Protein AF-0000000084943861 (afdb_homodimer)

Nearest PDB structures (foldseek):
  1i74-assembly1_B  TM=9.643E-01  e=2.692E-45  Streptococcus mutans
  2haw-assembly1_B  TM=9.454E-01  e=1.786E-45  Bacillus subtilis
  2iw4-assembly1_A  TM=9.557E-01  e=2.495E-44  Bacillus subtilis
  1wpp-assembly1_B  TM=9.721E-01  e=4.155E-43  Streptococcus gordonii str. Challis
  4rpa-assembly1_A  TM=9.006E-01  e=3.508E-40  Staphylococcus aureus

Secondary structure (DSSP, 8-state):
-PPEEEE--SS--HHHHHHHHHHHHHHHHTT--EEE-BSS---HHHHHHHHHTT-PPPPB-S-GGGT-SEEEEES---GGGS-TTGGGSEEEEEEESSPP-S---SS--EEEE-SSS-HHHHHHHHHHHHTPPPPHHHHHHHHHHHHHHHTTTTSTT--HHHHHHHHHHHHHHT--HHHHHHHHHHHTT--TTS-HHHHTTTTEEEEEETTEEEEEEEEEES-HHHHHTTHHHHHHHHHHHHHHHT-SEEEEEEEETTTTEEEEEEEETTHHHHHHHTT---BTTEEEEET---IIIIIHHHHHHHHH-/-PPEEEE--SS--HHHHHHHHHHHHHHHHTT--EEE-BSS---HHHHHHHHHTT-PPPPB-S-GGGT-SEEEEES---GGGS-TTGGGSEEEEEEESS---S---SS--EEEE-SSS-HHHHHHHHHHHHTPPPPHHHHHHHHHHHHHHHTTTTSTT--HHHHHHHHHHHHHHT--HHHHHHHHHHHTT--TTS-HHHHTTTTEEEEEETTEEEEEEEEEES-HHHHHTTHHHHHHHHHHHHHHHT-SEEEEEEEETTTTEEEEEEEETTHHHHHHHTT---BTTEEEEET---IIIIIHHHHHHHHH-

Radius of gyration: 26.7 Å; Cα contacts (8 Å, |Δi|>4): 1369; chains: 2; bounding box: 50×76×63 Å

Organism: NCBI:txid638301

pLDDT: mean 95.93, std 4.31, range [54.03, 98.94]

Structure (mmCIF, N/CA/C/O backbone):
data_AF-0000000084943861-model_v1
#
loop_
_entity.id
_entity.type
_entity.pdbx_description
1 polymer 'Probable manganese-dependent inorganic pyrophosphatase'
#
loop_
_atom_site.group_PDB
_atom_site.id
_atom_site.type_symbol
_atom_site.label_atom_id
_atom_site.label_alt_id
_atom_site.label_comp_id
_atom_site.label_asym_id
_atom_site.label_entity_id
_atom_site.label_seq_id
_atom_site.pdbx_PDB_ins_code
_atom_site.Cartn_x
_atom_site.Cartn_y
_atom_site.Cartn_z
_atom_site.occupancy
_atom_site.B_iso_or_equiv
_atom_site.auth_seq_id
_atom_site.auth_comp_id
_atom_site.auth_asym_id
_atom_site.auth_atom_id
_atom_site.pdbx_PDB_model_num
ATOM 1 N N . MET A 1 1 ? 26.812 0.903 -4.645 1 54.03 1 MET A N 1
ATOM 2 C CA . MET A 1 1 ? 25.344 0.918 -4.688 1 54.03 1 MET A CA 1
ATOM 3 C C . MET A 1 1 ? 24.812 2.289 -4.297 1 54.03 1 MET A C 1
ATOM 5 O O . MET A 1 1 ? 25.375 2.969 -3.445 1 54.03 1 MET A O 1
ATOM 9 N N . SER A 1 2 ? 23.859 2.881 -5.105 1 82.62 2 SER A N 1
ATOM 10 C CA . SER A 1 2 ? 23.422 4.254 -4.871 1 82.62 2 SER A CA 1
ATOM 11 C C . SER A 1 2 ? 22.672 4.375 -3.551 1 82.62 2 SER A C 1
ATOM 13 O O . SER A 1 2 ? 22.047 3.414 -3.092 1 82.62 2 SER A O 1
ATOM 15 N N . LYS A 1 3 ? 23 5.34 -2.789 1 95.38 3 LYS A N 1
ATOM 16 C CA . LYS A 1 3 ? 22.422 5.664 -1.491 1 95.38 3 LYS A CA 1
ATOM 17 C C . LYS A 1 3 ? 20.891 5.723 -1.572 1 95.38 3 LYS A C 1
ATOM 19 O O . LYS A 1 3 ? 20.344 6.266 -2.529 1 95.38 3 LYS A O 1
ATOM 24 N N . LEU A 1 4 ? 20.203 4.961 -0.643 1 98.69 4 LEU A N 1
ATOM 25 C CA . LEU A 1 4 ? 18.75 5.062 -0.517 1 98.69 4 LEU A CA 1
ATOM 26 C C . LEU A 1 4 ? 18.359 6.406 0.083 1 98.69 4 LEU A C 1
ATOM 28 O O . LEU A 1 4 ? 18.719 6.719 1.217 1 98.69 4 LEU A O 1
ATOM 32 N N . LEU A 1 5 ? 17.625 7.219 -0.653 1 98.94 5 LEU A N 1
ATOM 33 C CA . LEU A 1 5 ? 17.172 8.5 -0.116 1 98.94 5 LEU A CA 1
ATOM 34 C C . LEU A 1 5 ? 15.75 8.375 0.442 1 98.94 5 LEU A C 1
ATOM 36 O O . LEU A 1 5 ? 14.875 7.777 -0.192 1 98.94 5 LEU A O 1
ATOM 40 N N . VAL A 1 6 ? 15.562 8.859 1.63 1 98.94 6 VAL A N 1
ATOM 41 C CA . VAL A 1 6 ? 14.281 8.828 2.334 1 98.94 6 VAL A CA 1
ATOM 42 C C . VAL A 1 6 ? 13.711 10.242 2.434 1 98.94 6 VAL A C 1
ATOM 44 O O . VAL A 1 6 ? 14.375 11.148 2.934 1 98.94 6 VAL A O 1
ATOM 47 N N . PHE A 1 7 ? 12.445 10.461 1.901 1 98.94 7 PHE A N 1
ATOM 48 C CA . PHE A 1 7 ? 11.906 11.812 1.96 1 98.94 7 PHE A CA 1
ATOM 49 C C . PHE A 1 7 ? 10.383 11.781 2.023 1 98.94 7 PHE A C 1
ATOM 51 O O . PHE A 1 7 ? 9.758 10.789 1.638 1 98.94 7 PHE A O 1
ATOM 58 N N . GLY A 1 8 ? 9.781 12.844 2.59 1 98.62 8 GLY A N 1
ATOM 59 C CA . GLY A 1 8 ? 8.344 13.078 2.568 1 98.62 8 GLY A CA 1
ATOM 60 C C . GLY A 1 8 ? 7.895 13.914 1.386 1 98.62 8 GLY A C 1
ATOM 61 O O . GLY A 1 8 ? 8.625 14.062 0.406 1 98.62 8 GLY A O 1
ATOM 62 N N . HIS A 1 9 ? 6.672 14.414 1.48 1 96.56 9 HIS A N 1
ATOM 63 C CA . HIS A 1 9 ? 6.047 15.102 0.357 1 96.56 9 HIS A CA 1
ATOM 64 C C . HIS A 1 9 ? 6.633 16.5 0.172 1 96.56 9 HIS A C 1
ATOM 66 O O . HIS A 1 9 ? 7.391 16.984 1.02 1 96.56 9 HIS A O 1
ATOM 72 N N . GLN A 1 10 ? 6.184 17.047 -0.96 1 93.5 10 GLN A N 1
ATOM 73 C CA . GLN A 1 10 ? 6.512 18.438 -1.238 1 93.5 10 GLN A CA 1
ATOM 74 C C . GLN A 1 10 ? 5.875 19.375 -0.212 1 93.5 10 GLN A C 1
ATOM 76 O O . GLN A 1 10 ? 4.859 19.031 0.399 1 93.5 10 GLN A O 1
ATOM 81 N N . ASN A 1 11 ? 6.477 20.547 0.068 1 88.44 11 ASN A N 1
ATOM 82 C CA . ASN A 1 11 ? 6.039 21.453 1.131 1 88.44 11 ASN A CA 1
ATOM 83 C C . ASN A 1 11 ? 5.938 20.734 2.471 1 88.44 11 ASN A C 1
ATOM 85 O O . ASN A 1 11 ? 4.855 20.641 3.055 1 88.44 11 ASN A O 1
ATOM 89 N N . PRO A 1 12 ? 7.062 20.266 2.873 1 95.75 12 PRO A N 1
ATOM 90 C CA . PRO A 1 12 ? 7.098 19.312 3.982 1 95.75 12 PRO A CA 1
ATOM 91 C C . PRO A 1 12 ? 6.617 19.922 5.297 1 95.75 12 PRO A C 1
ATOM 93 O O . PRO A 1 12 ? 7.02 21.031 5.656 1 95.75 12 PRO A O 1
ATOM 96 N N . ASP A 1 13 ? 5.707 19.219 5.91 1 95 13 ASP A N 1
ATOM 97 C CA . ASP A 1 13 ? 5.324 19.547 7.277 1 95 13 ASP A CA 1
ATOM 98 C C . ASP A 1 13 ? 6.164 18.766 8.289 1 95 13 ASP A C 1
ATOM 100 O O . ASP A 1 13 ? 7.203 18.203 7.938 1 95 13 ASP A O 1
ATOM 104 N N . THR A 1 14 ? 5.816 18.812 9.539 1 98.25 14 THR A N 1
ATOM 105 C CA . THR A 1 14 ? 6.609 18.219 10.602 1 98.25 14 THR A CA 1
ATOM 106 C C . THR A 1 14 ? 6.695 16.703 10.414 1 98.25 14 THR A C 1
ATOM 108 O O . THR A 1 14 ? 7.762 16.109 10.578 1 98.25 14 THR A O 1
ATOM 111 N N . ASP A 1 15 ? 5.59 16.062 10.055 1 98.69 15 ASP A N 1
ATOM 112 C CA . ASP A 1 15 ? 5.59 14.609 9.859 1 98.69 15 ASP A CA 1
ATOM 113 C C . ASP A 1 15 ? 6.496 14.219 8.695 1 98.69 15 ASP A C 1
ATOM 115 O O . ASP A 1 15 ? 7.242 13.234 8.781 1 98.69 15 ASP A O 1
ATOM 119 N N . ALA A 1 16 ? 6.469 14.961 7.633 1 98.38 16 ALA A N 1
ATOM 120 C CA . ALA A 1 16 ? 7.277 14.656 6.453 1 98.38 16 ALA A CA 1
ATOM 121 C C . ALA A 1 16 ? 8.766 14.672 6.789 1 98.38 16 ALA A C 1
ATOM 123 O O . ALA A 1 16 ? 9.492 13.734 6.461 1 98.38 16 ALA A O 1
ATOM 124 N N . ILE A 1 17 ? 9.219 15.688 7.465 1 98.88 17 ILE A N 1
ATOM 125 C CA . ILE A 1 17 ? 10.633 15.852 7.781 1 98.88 17 ILE A CA 1
ATOM 126 C C . ILE A 1 17 ? 11.047 14.828 8.828 1 98.88 17 ILE A C 1
ATOM 128 O O . ILE A 1 17 ? 12.07 14.156 8.68 1 98.88 17 ILE A O 1
ATOM 132 N N . THR A 1 18 ? 10.289 14.695 9.844 1 98.88 18 THR A N 1
ATOM 133 C CA . THR A 1 18 ? 10.648 13.812 10.953 1 98.88 18 THR A CA 1
ATOM 134 C C . THR A 1 18 ? 10.586 12.352 10.523 1 98.88 18 THR A C 1
ATOM 136 O O . THR A 1 18 ? 11.398 11.539 10.969 1 98.88 18 THR A O 1
ATOM 139 N N . SER A 1 19 ? 9.609 12.016 9.727 1 98.94 19 SER A N 1
ATOM 140 C CA . SER A 1 19 ? 9.523 10.648 9.219 1 98.94 19 SER A CA 1
ATOM 141 C C . SER A 1 19 ? 10.75 10.289 8.383 1 98.94 19 SER A C 1
ATOM 143 O O . SER A 1 19 ? 11.234 9.156 8.438 1 98.94 19 SER A O 1
ATOM 145 N N . ALA A 1 20 ? 11.203 11.273 7.551 1 98.94 20 ALA A N 1
ATOM 146 C CA . ALA A 1 20 ? 12.406 11.031 6.77 1 98.94 20 ALA A CA 1
ATOM 147 C C . ALA A 1 20 ? 13.594 10.719 7.676 1 98.94 20 ALA A C 1
ATOM 149 O O . ALA A 1 20 ? 14.336 9.758 7.438 1 98.94 20 ALA A O 1
ATOM 150 N N . ILE A 1 21 ? 13.734 11.445 8.734 1 98.94 21 ILE A N 1
ATOM 151 C CA . ILE A 1 21 ? 14.852 11.297 9.664 1 98.94 21 ILE A CA 1
ATOM 152 C C . ILE A 1 21 ? 14.719 9.984 10.43 1 98.94 21 ILE A C 1
ATOM 154 O O . ILE A 1 21 ? 15.664 9.195 10.477 1 98.94 21 ILE A O 1
ATOM 158 N N . SER A 1 22 ? 13.555 9.742 10.984 1 98.94 22 SER A N 1
ATOM 159 C CA . SER A 1 22 ? 13.359 8.57 11.836 1 98.94 22 SER A CA 1
ATOM 160 C C . SER A 1 22 ? 13.438 7.277 11.031 1 98.94 22 SER A C 1
ATOM 162 O O . SER A 1 22 ? 14.023 6.293 11.484 1 98.94 22 SER A O 1
ATOM 164 N N . TYR A 1 23 ? 12.875 7.324 9.828 1 98.94 23 TYR A N 1
ATOM 165 C CA . TYR A 1 23 ? 12.906 6.102 9.031 1 98.94 23 TYR A CA 1
ATOM 166 C C . TYR A 1 23 ? 14.305 5.836 8.492 1 98.94 23 TYR A C 1
ATOM 168 O O . TYR A 1 23 ? 14.75 4.688 8.445 1 98.94 23 TYR A O 1
ATOM 176 N N . ALA A 1 24 ? 14.992 6.891 8.031 1 98.94 24 ALA A N 1
ATOM 177 C CA . ALA A 1 24 ? 16.375 6.703 7.582 1 98.94 24 ALA A CA 1
ATOM 178 C C . ALA A 1 24 ? 17.219 6.074 8.68 1 98.94 24 ALA A C 1
ATOM 180 O O . ALA A 1 24 ? 18.047 5.188 8.406 1 98.94 24 ALA A O 1
ATOM 181 N N . PHE A 1 25 ? 17.062 6.535 9.898 1 98.94 25 PHE A N 1
ATOM 182 C CA . PHE A 1 25 ? 17.797 5.949 11.008 1 98.94 25 PHE A CA 1
ATOM 183 C C . PHE A 1 25 ? 17.469 4.469 11.156 1 98.94 25 PHE A C 1
ATOM 185 O O . PHE A 1 25 ? 18.375 3.637 11.266 1 98.94 25 PHE A O 1
ATOM 192 N N . LEU A 1 26 ? 16.156 4.129 11.164 1 98.94 26 LEU A N 1
ATOM 193 C CA . LEU A 1 26 ? 15.742 2.734 11.297 1 98.94 26 LEU A CA 1
ATOM 194 C C . LEU A 1 26 ? 16.359 1.882 10.188 1 98.94 26 LEU A C 1
ATOM 196 O O . LEU A 1 26 ? 16.891 0.802 10.453 1 98.94 26 LEU A O 1
ATOM 200 N N . LEU A 1 27 ? 16.266 2.396 8.93 1 98.81 27 LEU A N 1
ATOM 201 C CA . LEU A 1 27 ? 16.781 1.665 7.781 1 98.81 27 LEU A CA 1
ATOM 202 C C . LEU A 1 27 ? 18.281 1.423 7.93 1 98.81 27 LEU A C 1
ATOM 204 O O . LEU A 1 27 ? 18.781 0.346 7.59 1 98.81 27 LEU A O 1
ATOM 208 N N . ARG A 1 28 ? 19.016 2.424 8.477 1 98.69 28 ARG A N 1
ATOM 209 C CA . ARG A 1 28 ? 20.453 2.242 8.711 1 98.69 28 ARG A CA 1
ATOM 210 C C . ARG A 1 28 ? 20.703 1.159 9.75 1 98.69 28 ARG A C 1
ATOM 212 O O . ARG A 1 28 ? 21.641 0.365 9.617 1 98.69 28 ARG A O 1
ATOM 219 N N . GLN A 1 29 ? 19.906 1.135 10.781 1 98.56 29 GLN A N 1
ATOM 220 C CA . GLN A 1 29 ? 20.047 0.103 11.805 1 98.56 29 GLN A CA 1
ATOM 221 C C . GLN A 1 29 ? 19.766 -1.283 11.227 1 98.56 29 GLN A C 1
ATOM 223 O O . GLN A 1 29 ? 20.281 -2.283 11.734 1 98.56 29 GLN A O 1
ATOM 228 N N . LEU A 1 30 ? 19.016 -1.343 10.164 1 97.69 30 LEU A N 1
ATOM 229 C CA . LEU A 1 30 ? 18.656 -2.613 9.547 1 97.69 30 LEU A CA 1
ATOM 230 C C . LEU A 1 30 ? 19.594 -2.953 8.398 1 97.69 30 LEU A C 1
ATOM 232 O O . LEU A 1 30 ? 19.344 -3.893 7.641 1 97.69 30 LEU A O 1
ATOM 236 N N . GLY A 1 31 ? 20.578 -2.127 8.125 1 97 31 GLY A N 1
ATOM 237 C CA . GLY A 1 31 ? 21.656 -2.488 7.211 1 97 31 GLY A CA 1
ATOM 238 C C . GLY A 1 31 ? 21.578 -1.745 5.891 1 97 31 GLY A C 1
ATOM 239 O O . GLY A 1 31 ? 22.422 -1.962 5.008 1 97 31 GLY A O 1
ATOM 240 N N . GLU A 1 32 ? 20.672 -0.828 5.73 1 97.5 32 GLU A N 1
ATOM 241 C CA . GLU A 1 32 ? 20.562 -0.042 4.504 1 97.5 32 GLU A CA 1
ATOM 242 C C . GLU A 1 32 ? 21.453 1.198 4.559 1 97.5 32 GLU A C 1
ATOM 244 O O . GLU A 1 32 ? 21.656 1.78 5.629 1 97.5 32 GLU A O 1
ATOM 249 N N . ASP A 1 33 ? 22 1.585 3.477 1 98.25 33 ASP A N 1
ATOM 250 C CA . ASP A 1 33 ? 22.656 2.887 3.344 1 98.25 33 ASP A CA 1
ATOM 251 C C . ASP A 1 33 ? 21.641 3.973 2.998 1 98.25 33 ASP A C 1
ATOM 253 O O . ASP A 1 33 ? 21.484 4.344 1.832 1 98.25 33 ASP A O 1
ATOM 257 N N . ALA A 1 34 ? 21.031 4.508 4.051 1 98.75 34 ALA A N 1
ATOM 258 C CA . ALA A 1 34 ? 19.906 5.41 3.865 1 98.75 34 ALA A CA 1
ATOM 259 C C . ALA A 1 34 ? 20.234 6.816 4.344 1 98.75 34 ALA A C 1
ATOM 261 O O . ALA A 1 34 ? 20.922 6.992 5.355 1 98.75 34 ALA A O 1
ATOM 262 N N . GLU A 1 35 ? 19.781 7.828 3.629 1 98.88 35 GLU A N 1
ATOM 263 C CA . GLU A 1 35 ? 19.938 9.242 3.971 1 98.88 35 GLU A CA 1
ATOM 264 C C . GLU A 1 35 ? 18.594 9.969 3.939 1 98.88 35 GLU A C 1
ATOM 266 O O . GLU A 1 35 ? 17.859 9.867 2.961 1 98.88 35 GLU A O 1
ATOM 271 N N . ALA A 1 36 ? 18.328 10.617 5.031 1 98.88 36 ALA A N 1
ATOM 272 C CA . ALA A 1 36 ? 17.172 11.5 5.035 1 98.88 36 ALA A CA 1
ATOM 273 C C . ALA A 1 36 ? 17.422 12.758 4.211 1 98.88 36 ALA A C 1
ATOM 275 O O . ALA A 1 36 ? 18.453 13.414 4.379 1 98.88 36 ALA A O 1
ATOM 276 N N . VAL A 1 37 ? 16.516 13.078 3.33 1 98.94 37 VAL A N 1
ATOM 277 C CA . VAL A 1 37 ? 16.562 14.336 2.584 1 98.94 37 VAL A CA 1
ATOM 278 C C . VAL A 1 37 ? 15.18 14.992 2.605 1 98.94 37 VAL A C 1
ATOM 280 O O . VAL A 1 37 ? 14.234 14.438 3.166 1 98.94 37 VAL A O 1
ATOM 283 N N . ALA A 1 38 ? 15.086 16.219 2.102 1 98.81 38 ALA A N 1
ATOM 284 C CA . ALA A 1 38 ? 13.82 16.953 2.082 1 98.81 38 ALA A CA 1
ATOM 285 C C . ALA A 1 38 ? 13.547 17.531 0.697 1 98.81 38 ALA A C 1
ATOM 287 O O . ALA A 1 38 ? 14.469 17.688 -0.109 1 98.81 38 ALA A O 1
ATOM 288 N N . LEU A 1 39 ? 12.312 17.75 0.44 1 98.19 39 LEU A N 1
ATOM 289 C CA . LEU A 1 39 ? 11.93 18.328 -0.846 1 98.19 39 LEU A CA 1
ATOM 290 C C . LEU A 1 39 ? 11.656 19.828 -0.714 1 98.19 39 LEU A C 1
ATOM 292 O O . LEU A 1 39 ? 11.289 20.484 -1.692 1 98.19 39 LEU A O 1
ATOM 296 N N . GLY A 1 40 ? 11.789 20.375 0.481 1 96.5 40 GLY A N 1
ATOM 297 C CA . GLY A 1 40 ? 11.672 21.781 0.835 1 96.5 40 GLY A CA 1
ATOM 298 C C . GLY A 1 40 ? 12.234 22.094 2.209 1 96.5 40 GLY A C 1
ATOM 299 O O . GLY A 1 40 ? 12.555 21.188 2.98 1 96.5 40 GLY A O 1
ATOM 300 N N . THR A 1 41 ? 12.352 23.359 2.451 1 95.44 41 THR A N 1
ATOM 301 C CA . THR A 1 41 ? 12.852 23.781 3.758 1 95.44 41 THR A CA 1
ATOM 302 C C . THR A 1 41 ? 11.781 23.609 4.828 1 95.44 41 THR A C 1
ATOM 304 O O . THR A 1 41 ? 10.586 23.734 4.547 1 95.44 41 THR A O 1
ATOM 307 N N . PRO A 1 42 ? 12.211 23.297 6.047 1 95.56 42 PRO A N 1
ATOM 308 C CA . PRO A 1 42 ? 11.242 23.141 7.133 1 95.56 42 PRO A CA 1
ATOM 309 C C . PRO A 1 42 ? 10.445 24.406 7.414 1 95.56 42 PRO A C 1
ATOM 311 O O . PRO A 1 42 ? 10.992 25.516 7.344 1 95.56 42 PRO A O 1
ATOM 314 N N . ASN A 1 43 ? 9.164 24.234 7.73 1 91.69 43 ASN A N 1
ATOM 315 C CA . ASN A 1 43 ? 8.367 25.359 8.219 1 91.69 43 ASN A CA 1
ATOM 316 C C . ASN A 1 43 ? 8.711 25.688 9.672 1 91.69 43 ASN A C 1
ATOM 318 O O . ASN A 1 43 ? 9.547 25.031 10.281 1 91.69 43 ASN A O 1
ATOM 322 N N . GLU A 1 44 ? 8.109 26.672 10.219 1 92.75 44 GLU A N 1
ATOM 323 C CA . GLU A 1 44 ? 8.469 27.188 11.531 1 92.75 44 GLU A CA 1
ATOM 324 C C . GLU A 1 44 ? 8.227 26.156 12.633 1 92.75 44 GLU A C 1
ATOM 326 O O . GLU A 1 44 ? 9.039 26.016 13.547 1 92.75 44 GLU A O 1
ATOM 331 N N . GLU A 1 45 ? 7.082 25.484 12.516 1 95.75 45 GLU A N 1
ATOM 332 C CA . GLU A 1 45 ? 6.77 24.438 13.484 1 95.75 45 GLU A CA 1
ATOM 333 C C . GLU A 1 45 ? 7.84 23.359 13.492 1 95.75 45 GLU A C 1
ATOM 335 O O . GLU A 1 45 ? 8.32 22.953 14.555 1 95.75 45 GLU A O 1
ATOM 340 N N . THR A 1 46 ? 8.195 22.938 12.336 1 98 46 THR A N 1
ATOM 341 C CA . THR A 1 46 ? 9.195 21.891 12.164 1 98 46 THR A CA 1
ATOM 342 C C . THR A 1 46 ? 10.562 22.375 12.656 1 98 46 THR A C 1
ATOM 344 O O . THR A 1 46 ? 11.289 21.625 13.32 1 98 46 THR A O 1
ATOM 347 N N . GLN A 1 47 ? 10.891 23.594 12.32 1 97.25 47 GLN A N 1
ATOM 348 C CA . GLN A 1 47 ? 12.164 24.141 12.742 1 97.25 47 GLN A CA 1
ATOM 349 C C . GLN A 1 47 ? 12.25 24.25 14.266 1 97.25 47 GLN A C 1
ATOM 351 O O . GLN A 1 47 ? 13.312 24.047 14.852 1 97.25 47 GLN A O 1
ATOM 356 N N . TYR A 1 48 ? 11.164 24.594 14.844 1 97.94 48 TYR A N 1
ATOM 357 C CA . TYR A 1 48 ? 11.117 24.625 16.297 1 97.94 48 TYR A CA 1
ATOM 358 C C . TYR A 1 48 ? 11.516 23.266 16.891 1 97.94 48 TYR A C 1
ATOM 360 O O . TYR A 1 48 ? 12.336 23.203 17.812 1 97.94 48 TYR A O 1
ATOM 368 N N . ALA A 1 49 ? 10.914 22.203 16.391 1 98.81 49 ALA A N 1
ATOM 369 C CA . ALA A 1 49 ? 11.211 20.844 16.859 1 98.81 49 ALA A CA 1
ATOM 370 C C . ALA A 1 49 ? 12.672 20.484 16.609 1 98.81 49 ALA A C 1
ATOM 372 O O . ALA A 1 49 ? 13.344 19.969 17.5 1 98.81 49 ALA A O 1
ATOM 373 N N . LEU A 1 50 ? 13.141 20.781 15.406 1 98.88 50 LEU A N 1
ATOM 374 C CA . LEU A 1 50 ? 14.531 20.5 15.07 1 98.88 50 LEU A CA 1
ATOM 375 C C . LEU A 1 50 ? 15.484 21.219 16.016 1 98.88 50 LEU A C 1
ATOM 377 O O . LEU A 1 50 ? 16.438 20.625 16.516 1 98.88 50 LEU A O 1
ATOM 381 N N . ASN A 1 51 ? 15.203 22.469 16.266 1 98.69 51 ASN A N 1
ATOM 382 C CA . ASN A 1 51 ? 16.031 23.25 17.172 1 98.69 51 ASN A CA 1
ATOM 383 C C . ASN A 1 51 ? 15.977 22.672 18.594 1 98.69 51 ASN A C 1
ATOM 385 O O . ASN A 1 51 ? 17.016 22.547 19.25 1 98.69 51 ASN A O 1
ATOM 389 N N . TYR A 1 52 ? 14.789 22.391 19.031 1 98.62 52 TYR A N 1
ATOM 390 C CA . TYR A 1 52 ? 14.609 21.922 20.391 1 98.62 52 TYR A CA 1
ATOM 391 C C . TYR A 1 52 ? 15.398 20.641 20.641 1 98.62 52 TYR A C 1
ATOM 393 O O . TYR A 1 52 ? 16 20.469 21.703 1 98.62 52 TYR A O 1
ATOM 401 N N . PHE A 1 53 ? 15.445 19.797 19.703 1 98.75 53 PHE A N 1
ATOM 402 C CA . PHE A 1 53 ? 16.078 18.5 19.891 1 98.75 53 PHE A CA 1
ATOM 403 C C . PHE A 1 53 ? 17.453 18.469 19.234 1 98.75 53 PHE A C 1
ATOM 405 O O . PHE A 1 53 ? 18.047 17.406 19.062 1 98.75 53 PHE A O 1
ATOM 412 N N . LYS A 1 54 ? 17.938 19.578 18.766 1 98.06 54 LYS A N 1
ATOM 413 C CA . LYS A 1 54 ? 19.297 19.797 18.281 1 98.06 54 LYS A CA 1
ATOM 414 C C . LYS A 1 54 ? 19.609 18.875 17.094 1 98.06 54 LYS A C 1
ATOM 416 O O . LYS A 1 54 ? 20.641 18.203 17.078 1 98.06 54 LYS A O 1
ATOM 421 N N . LYS A 1 55 ? 18.688 18.859 16.188 1 98.25 55 LYS A N 1
ATOM 422 C CA . LYS A 1 55 ? 18.859 18.125 14.945 1 98.25 55 LYS A CA 1
ATOM 423 C C . LYS A 1 55 ? 18.922 19.062 13.742 1 98.25 55 LYS A C 1
ATOM 425 O O . LYS A 1 55 ? 18.203 20.062 13.703 1 98.25 55 LYS A O 1
ATOM 430 N N . GLU A 1 56 ? 19.734 18.734 12.852 1 97.81 56 GLU A N 1
ATOM 431 C CA . GLU A 1 56 ? 19.812 19.516 11.617 1 97.81 56 GLU A CA 1
ATOM 432 C C . GLU A 1 56 ? 18.734 19.078 10.625 1 97.81 56 GLU A C 1
ATOM 434 O O . GLU A 1 56 ? 18.438 17.891 10.531 1 97.81 56 GLU A O 1
ATOM 439 N N . ALA A 1 57 ? 18.25 20.078 9.922 1 98.38 57 ALA A N 1
ATOM 440 C CA . ALA A 1 57 ? 17.328 19.75 8.836 1 98.38 57 ALA A CA 1
ATOM 441 C C . ALA A 1 57 ? 18.031 18.938 7.746 1 98.38 57 ALA A C 1
ATOM 443 O O . ALA A 1 57 ? 19.188 19.188 7.43 1 98.38 57 ALA A O 1
ATOM 444 N N . PRO A 1 58 ? 17.359 17.969 7.191 1 98.75 58 PRO A N 1
ATOM 445 C CA . PRO A 1 58 ? 17.953 17.297 6.031 1 98.75 58 PRO A CA 1
ATOM 446 C C . PRO A 1 58 ? 18.203 18.25 4.863 1 98.75 58 PRO A C 1
ATOM 448 O O . PRO A 1 58 ? 17.484 19.234 4.707 1 98.75 58 PRO A O 1
ATOM 451 N N . ARG A 1 59 ? 19.188 17.953 4.109 1 98.31 59 ARG A N 1
ATOM 452 C CA . ARG A 1 59 ? 19.406 18.781 2.922 1 98.31 59 ARG A CA 1
ATOM 453 C C . ARG A 1 59 ? 18.234 18.672 1.95 1 98.31 59 ARG A C 1
ATOM 455 O O . ARG A 1 59 ? 17.609 17.609 1.838 1 98.31 59 ARG A O 1
ATOM 462 N N . VAL A 1 60 ? 18.031 19.766 1.239 1 98.62 60 VAL A N 1
ATOM 463 C CA . VAL A 1 60 ? 16.969 19.812 0.248 1 98.62 60 VAL A CA 1
ATOM 464 C C . VAL A 1 60 ? 17.484 19.359 -1.106 1 98.62 60 VAL A C 1
ATOM 466 O O . VAL A 1 60 ? 18.578 19.766 -1.531 1 98.62 60 VAL A O 1
ATOM 469 N N . ILE A 1 61 ? 16.703 18.5 -1.763 1 98.25 61 ILE A N 1
ATOM 470 C CA . ILE A 1 61 ? 17.141 18.031 -3.074 1 98.25 61 ILE A CA 1
ATOM 471 C C . ILE A 1 61 ? 16.156 18.484 -4.141 1 98.25 61 ILE A C 1
ATOM 473 O O . ILE A 1 61 ? 15.016 18.859 -3.824 1 98.25 61 ILE A O 1
ATOM 477 N N . GLY A 1 62 ? 16.641 18.484 -5.355 1 95.69 62 GLY A N 1
ATOM 478 C CA . GLY A 1 62 ? 15.781 18.734 -6.5 1 95.69 62 GLY A CA 1
ATOM 479 C C . GLY A 1 62 ? 15.312 17.469 -7.195 1 95.69 62 GLY A C 1
ATOM 480 O O . GLY A 1 62 ? 14.625 16.641 -6.59 1 95.69 62 GLY A O 1
ATOM 481 N N . ASP A 1 63 ? 15.875 17.25 -8.383 1 97.69 63 ASP A N 1
ATOM 482 C CA . ASP A 1 63 ? 15.555 16.062 -9.156 1 97.69 63 ASP A CA 1
ATOM 483 C C . ASP A 1 63 ? 16.219 14.82 -8.547 1 97.69 63 ASP A C 1
ATOM 485 O O . ASP A 1 63 ? 17.438 14.672 -8.609 1 97.69 63 ASP A O 1
ATOM 489 N N . VAL A 1 64 ? 15.367 13.945 -8.062 1 98.31 64 VAL A N 1
ATOM 490 C CA . VAL A 1 64 ? 15.883 12.828 -7.281 1 98.31 64 VAL A CA 1
ATOM 491 C C . VAL A 1 64 ? 16.609 11.852 -8.203 1 98.31 64 VAL A C 1
ATOM 493 O O . VAL A 1 64 ? 17.531 11.148 -7.773 1 98.31 64 VAL A O 1
ATOM 496 N N . SER A 1 65 ? 16.25 11.82 -9.5 1 97.25 65 SER A N 1
ATOM 497 C CA . SER A 1 65 ? 16.859 10.891 -10.445 1 97.25 65 SER A CA 1
ATOM 498 C C . SER A 1 65 ? 18.328 11.242 -10.688 1 97.25 65 SER A C 1
ATOM 500 O O . SER A 1 65 ? 19.094 10.414 -11.188 1 97.25 65 SER A O 1
ATOM 502 N N . GLN A 1 66 ? 18.703 12.43 -10.312 1 97.38 66 GLN A N 1
ATOM 503 C CA . GLN A 1 66 ? 20.094 12.859 -10.438 1 97.38 66 GLN A CA 1
ATOM 504 C C . GLN A 1 66 ? 20.891 12.539 -9.172 1 97.38 66 GLN A C 1
ATOM 506 O O . GLN A 1 66 ? 22.109 12.703 -9.133 1 97.38 66 GLN A O 1
ATOM 511 N N . GLU A 1 67 ? 20.141 12.07 -8.148 1 96.94 67 GLU A N 1
ATOM 512 C CA . GLU A 1 67 ? 20.766 11.844 -6.848 1 96.94 67 GLU A CA 1
ATOM 513 C C . GLU A 1 67 ? 20.953 10.359 -6.574 1 96.94 67 GLU A C 1
ATOM 515 O O . GLU A 1 67 ? 21.906 9.961 -5.914 1 96.94 67 GLU A O 1
ATOM 520 N N . THR A 1 68 ? 20.047 9.57 -6.965 1 97.94 68 THR A N 1
ATOM 521 C CA . THR A 1 68 ? 20.016 8.156 -6.605 1 97.94 68 THR A CA 1
ATOM 522 C C . THR A 1 68 ? 19.156 7.363 -7.586 1 97.94 68 THR A C 1
ATOM 524 O O . THR A 1 68 ? 18.531 7.941 -8.477 1 97.94 68 THR A O 1
ATOM 527 N N . ASN A 1 69 ? 19.203 6.023 -7.48 1 97.5 69 ASN A N 1
ATOM 528 C CA . ASN A 1 69 ? 18.344 5.148 -8.266 1 97.5 69 ASN A CA 1
ATOM 529 C C . ASN A 1 69 ? 17.266 4.492 -7.395 1 97.5 69 ASN A C 1
ATOM 531 O O . ASN A 1 69 ? 16.422 3.754 -7.898 1 97.5 69 ASN A O 1
ATOM 535 N N . SER A 1 70 ? 17.281 4.777 -6.078 1 97.81 70 SER A N 1
ATOM 536 C CA . SER A 1 70 ? 16.359 4.113 -5.172 1 97.81 70 SER A CA 1
ATOM 537 C C . SER A 1 70 ? 15.922 5.039 -4.043 1 97.81 70 SER A C 1
ATOM 539 O O . SER A 1 70 ? 16.734 5.785 -3.5 1 97.81 70 SER A O 1
ATOM 541 N N . VAL A 1 71 ? 14.57 4.941 -3.697 1 98.81 71 VAL A N 1
ATOM 542 C CA . VAL A 1 71 ? 14.078 5.883 -2.701 1 98.81 71 VAL A CA 1
ATOM 543 C C . VAL A 1 71 ? 13.117 5.168 -1.748 1 98.81 71 VAL A C 1
ATOM 545 O O . VAL A 1 71 ? 12.641 4.07 -2.045 1 98.81 71 VAL A O 1
ATOM 548 N N . ALA A 1 72 ? 12.953 5.742 -0.599 1 98.94 72 ALA A N 1
ATOM 549 C CA . ALA A 1 72 ? 11.891 5.449 0.36 1 98.94 72 ALA A CA 1
ATOM 550 C C . ALA A 1 72 ? 10.984 6.66 0.564 1 98.94 72 ALA A C 1
ATOM 552 O O . ALA A 1 72 ? 11.469 7.77 0.818 1 98.94 72 ALA A O 1
ATOM 553 N N . LEU A 1 73 ? 9.695 6.438 0.411 1 98.94 73 LEU A N 1
ATOM 554 C CA . LEU A 1 73 ? 8.727 7.512 0.602 1 98.94 73 LEU A CA 1
ATOM 555 C C . LEU A 1 73 ? 8.078 7.418 1.979 1 98.94 73 LEU A C 1
ATOM 557 O O . LEU A 1 73 ? 7.668 6.336 2.406 1 98.94 73 LEU A O 1
ATOM 561 N N . VAL A 1 74 ? 7.965 8.547 2.609 1 98.94 74 VAL A N 1
ATOM 562 C CA . VAL A 1 74 ? 7.262 8.602 3.887 1 98.94 74 VAL A CA 1
ATOM 563 C C . VAL A 1 74 ? 6.207 9.711 3.85 1 98.94 74 VAL A C 1
ATOM 565 O O . VAL A 1 74 ? 6.387 10.727 3.174 1 98.94 74 VAL A O 1
ATOM 568 N N . ASP A 1 75 ? 5.098 9.477 4.48 1 98.5 75 ASP A N 1
ATOM 569 C CA . ASP A 1 75 ? 4.039 10.461 4.691 1 98.5 75 ASP A CA 1
ATOM 570 C C . ASP A 1 75 ? 3.418 10.891 3.367 1 98.5 75 ASP A C 1
ATOM 572 O O . ASP A 1 75 ? 2.92 12.016 3.244 1 98.5 75 ASP A O 1
ATOM 576 N N . HIS A 1 76 ? 3.623 10.086 2.348 1 97.75 76 HIS A N 1
ATOM 577 C CA . HIS A 1 76 ? 2.957 10.328 1.072 1 97.75 76 HIS A CA 1
ATOM 578 C C . HIS A 1 76 ? 3.176 9.164 0.111 1 97.75 76 HIS A C 1
ATOM 580 O O . HIS A 1 76 ? 4.043 8.312 0.342 1 97.75 76 HIS A O 1
ATOM 586 N N . ASN A 1 77 ? 2.344 9.07 -0.927 1 97.94 77 ASN A N 1
ATOM 587 C CA . ASN A 1 77 ? 2.545 8.086 -1.987 1 97.94 77 ASN A CA 1
ATOM 588 C C . ASN A 1 77 ? 2.236 8.672 -3.361 1 97.94 77 ASN A C 1
ATOM 590 O O . ASN A 1 77 ? 2.758 8.203 -4.375 1 97.94 77 ASN A O 1
ATOM 594 N N . GLU A 1 78 ? 1.438 9.727 -3.404 1 94.88 78 GLU A N 1
ATOM 595 C CA . GLU A 1 78 ? 0.98 10.289 -4.672 1 94.88 78 GLU A CA 1
ATOM 596 C C . GLU A 1 78 ? 2.127 10.953 -5.426 1 94.88 78 GLU A C 1
ATOM 598 O O . GLU A 1 78 ? 2.84 11.789 -4.871 1 94.88 78 GLU A O 1
ATOM 603 N N . VAL A 1 79 ? 2.205 10.656 -6.695 1 95.5 79 VAL A N 1
ATOM 604 C CA . VAL A 1 79 ? 3.348 11.086 -7.492 1 95.5 79 VAL A CA 1
ATOM 605 C C . VAL A 1 79 ? 3.391 12.609 -7.559 1 95.5 79 VAL A C 1
ATOM 607 O O . VAL A 1 79 ? 4.469 13.211 -7.52 1 95.5 79 VAL A O 1
ATOM 610 N N . GLN A 1 80 ? 2.238 13.266 -7.574 1 89.81 80 GLN A N 1
ATOM 611 C CA . GLN A 1 80 ? 2.193 14.711 -7.762 1 89.81 80 GLN A CA 1
ATOM 612 C C . GLN A 1 80 ? 2.672 15.445 -6.508 1 89.81 80 GLN A C 1
ATOM 614 O O . GLN A 1 80 ? 2.959 16.641 -6.551 1 89.81 80 GLN A O 1
ATOM 619 N N . GLN A 1 81 ? 2.793 14.758 -5.398 1 91.94 81 GLN A N 1
ATOM 620 C CA . GLN A 1 81 ? 3.275 15.344 -4.152 1 91.94 81 GLN A CA 1
ATOM 621 C C . GLN A 1 81 ? 4.719 14.938 -3.875 1 91.94 81 GLN A C 1
ATOM 623 O O . GLN A 1 81 ? 5.324 15.391 -2.9 1 91.94 81 GLN A O 1
ATOM 628 N N . SER A 1 82 ? 5.242 14.094 -4.773 1 97.44 82 SER A N 1
ATOM 629 C CA . SER A 1 82 ? 6.551 13.508 -4.531 1 97.44 82 SER A CA 1
ATOM 630 C C . SER A 1 82 ? 7.656 14.297 -5.219 1 97.44 82 SER A C 1
ATOM 632 O O . SER A 1 82 ? 7.418 15.406 -5.707 1 97.44 82 SER A O 1
ATOM 634 N N . ALA A 1 83 ? 8.906 13.812 -5.141 1 98.06 83 ALA A N 1
ATOM 635 C CA . ALA A 1 83 ? 10.07 14.461 -5.734 1 98.06 83 ALA A CA 1
ATOM 636 C C . ALA A 1 83 ? 9.969 14.477 -7.258 1 98.06 83 ALA A C 1
ATOM 638 O O . ALA A 1 83 ? 9.484 13.516 -7.863 1 98.06 83 ALA A O 1
ATOM 639 N N . THR A 1 84 ? 10.477 15.609 -7.812 1 97 84 THR A N 1
ATOM 640 C CA . THR A 1 84 ? 10.703 15.602 -9.258 1 97 84 THR A CA 1
ATOM 641 C C . THR A 1 84 ? 11.562 14.406 -9.664 1 97 84 THR A C 1
ATOM 643 O O . THR A 1 84 ? 12.586 14.133 -9.039 1 97 84 THR A O 1
ATOM 646 N N . GLY A 1 85 ? 11.133 13.625 -10.609 1 97.62 85 GLY A N 1
ATOM 647 C CA . GLY A 1 85 ? 11.93 12.516 -11.117 1 97.62 85 GLY A CA 1
ATOM 648 C C . GLY A 1 85 ? 11.672 11.211 -10.383 1 97.62 85 GLY A C 1
ATOM 649 O O . GLY A 1 85 ? 12.312 10.203 -10.656 1 97.62 85 GLY A O 1
ATOM 650 N N . VAL A 1 86 ? 10.703 11.219 -9.484 1 98.19 86 VAL A N 1
ATOM 651 C CA . VAL A 1 86 ? 10.461 10.031 -8.664 1 98.19 86 VAL A CA 1
ATOM 652 C C . VAL A 1 86 ? 10.039 8.875 -9.562 1 98.19 86 VAL A C 1
ATOM 654 O O . VAL A 1 86 ? 10.312 7.711 -9.25 1 98.19 86 VAL A O 1
ATOM 657 N N . GLU A 1 87 ? 9.438 9.141 -10.75 1 95.56 87 GLU A N 1
ATOM 658 C CA . GLU A 1 87 ? 8.977 8.109 -11.68 1 95.56 87 GLU A CA 1
ATOM 659 C C . GLU A 1 87 ? 10.148 7.422 -12.367 1 95.56 87 GLU A C 1
ATOM 661 O O . GLU A 1 87 ? 9.984 6.375 -12.992 1 95.56 87 GLU A O 1
ATOM 666 N N . LYS A 1 88 ? 11.352 7.988 -12.258 1 95.5 88 LYS A N 1
ATOM 667 C CA . LYS A 1 88 ? 12.531 7.484 -12.953 1 95.5 88 LYS A CA 1
ATOM 668 C C . LYS A 1 88 ? 13.398 6.641 -12.023 1 95.5 88 LYS A C 1
ATOM 670 O O . LYS A 1 88 ? 14.43 6.105 -12.438 1 95.5 88 LYS A O 1
ATOM 675 N N . VAL A 1 89 ? 13 6.586 -10.766 1 97.5 89 VAL A N 1
ATOM 676 C CA . VAL A 1 89 ? 13.797 5.832 -9.805 1 97.5 89 VAL A CA 1
ATOM 677 C C . VAL A 1 89 ? 12.945 4.715 -9.195 1 97.5 89 VAL A C 1
ATOM 679 O O . VAL A 1 89 ? 11.727 4.699 -9.352 1 97.5 89 VAL A O 1
ATOM 682 N N . GLU A 1 90 ? 13.562 3.77 -8.492 1 96.88 90 GLU A N 1
ATOM 683 C CA . GLU A 1 90 ? 12.883 2.654 -7.848 1 96.88 90 GLU A CA 1
ATOM 684 C C . GLU A 1 90 ? 12.383 3.043 -6.461 1 96.88 90 GLU A C 1
ATOM 686 O O . GLU A 1 90 ? 13.164 3.473 -5.609 1 96.88 90 GLU A O 1
ATOM 691 N N . VAL A 1 91 ? 11.086 2.963 -6.273 1 98.5 91 VAL A N 1
ATOM 692 C CA . VAL A 1 91 ? 10.539 3.115 -4.93 1 98.5 91 VAL A CA 1
ATOM 693 C C . VAL A 1 91 ? 10.586 1.776 -4.195 1 98.5 91 VAL A C 1
ATOM 695 O O . VAL A 1 91 ? 9.812 0.866 -4.5 1 98.5 91 VAL A O 1
ATOM 698 N N . GLU A 1 92 ? 11.406 1.709 -3.207 1 98.25 92 GLU A N 1
ATOM 699 C CA . GLU A 1 92 ? 11.625 0.445 -2.512 1 98.25 92 GLU A CA 1
ATOM 700 C C . GLU A 1 92 ? 10.766 0.344 -1.259 1 98.25 92 GLU A C 1
ATOM 702 O O . GLU A 1 92 ? 10.367 -0.752 -0.86 1 98.25 92 GLU A O 1
ATOM 707 N N . PHE A 1 93 ? 10.547 1.48 -0.632 1 98.75 93 PHE A N 1
ATOM 708 C CA . PHE A 1 93 ? 9.828 1.517 0.635 1 98.75 93 PHE A CA 1
ATOM 709 C C . PHE A 1 93 ? 8.82 2.66 0.653 1 98.75 93 PHE A C 1
ATOM 711 O O . PHE A 1 93 ? 9.102 3.75 0.15 1 98.75 93 PHE A O 1
ATOM 718 N N . VAL A 1 94 ? 7.656 2.398 1.217 1 98.94 94 VAL A N 1
ATOM 719 C CA . VAL A 1 94 ? 6.688 3.449 1.508 1 98.94 94 VAL A CA 1
ATOM 720 C C . VAL A 1 94 ? 6.098 3.236 2.9 1 98.94 94 VAL A C 1
ATOM 722 O O . VAL A 1 94 ? 5.688 2.125 3.244 1 98.94 94 VAL A O 1
ATOM 725 N N . VAL A 1 95 ? 6.168 4.215 3.738 1 98.94 95 VAL A N 1
ATOM 726 C CA . VAL A 1 95 ? 5.43 4.25 4.996 1 98.94 95 VAL A CA 1
ATOM 727 C C . VAL A 1 95 ? 4.512 5.469 5.02 1 98.94 95 VAL A C 1
ATOM 729 O O . VAL A 1 95 ? 4.98 6.609 4.922 1 98.94 95 VAL A O 1
ATOM 732 N N . ASP A 1 96 ? 3.252 5.254 5.078 1 98.75 96 ASP A N 1
ATOM 733 C CA . ASP A 1 96 ? 2.289 6.336 4.891 1 98.75 96 ASP A CA 1
ATOM 734 C C . ASP A 1 96 ? 1.007 6.074 5.676 1 98.75 96 ASP A C 1
ATOM 736 O O . ASP A 1 96 ? 0.701 4.926 6.012 1 98.75 96 ASP A O 1
ATOM 740 N N . HIS A 1 97 ? 0.325 7.145 6.027 1 98.56 97 HIS A N 1
ATOM 741 C CA . HIS A 1 97 ? -0.929 7.02 6.762 1 98.56 97 HIS A CA 1
ATOM 742 C C . HIS A 1 97 ? -2.09 7.621 5.977 1 98.56 97 HIS A C 1
ATOM 744 O O . HIS A 1 97 ? -3.182 7.809 6.516 1 98.56 97 HIS A O 1
ATOM 750 N N . HIS A 1 98 ? -1.882 7.891 4.68 1 95.06 98 HIS A N 1
ATOM 751 C CA . HIS A 1 98 ? -2.885 8.492 3.805 1 95.06 98 HIS A CA 1
ATOM 752 C C . HIS A 1 98 ? -3.547 7.438 2.924 1 95.06 98 HIS A C 1
ATOM 754 O O . HIS A 1 98 ? -3.182 6.258 2.977 1 95.06 98 HIS A O 1
ATOM 760 N N . ARG A 1 99 ? -4.562 7.852 2.178 1 94.31 99 ARG A N 1
ATOM 761 C CA . ARG A 1 99 ? -5.113 7.016 1.117 1 94.31 99 ARG A CA 1
ATOM 762 C C . ARG A 1 99 ? -4.07 6.734 0.041 1 94.31 99 ARG A C 1
ATOM 764 O O . ARG A 1 99 ? -3.012 7.367 0.016 1 94.31 99 ARG A O 1
ATOM 771 N N . ILE A 1 100 ? -4.301 5.742 -0.779 1 97 100 ILE A N 1
ATOM 772 C CA . ILE A 1 100 ? -3.443 5.457 -1.926 1 97 100 ILE A CA 1
ATOM 773 C C . ILE A 1 100 ? -4.109 5.957 -3.205 1 97 100 ILE A C 1
ATOM 775 O O . ILE A 1 100 ? -5.277 5.652 -3.463 1 97 100 ILE A O 1
ATOM 779 N N . ALA A 1 101 ? -3.439 6.801 -3.871 1 92.81 101 ALA A N 1
ATOM 780 C CA . ALA A 1 101 ? -3.934 7.336 -5.137 1 92.81 101 ALA A CA 1
ATOM 781 C C . ALA A 1 101 ? -2.779 7.734 -6.055 1 92.81 101 ALA A C 1
ATOM 783 O O . ALA A 1 101 ? -1.735 8.188 -5.582 1 92.81 101 ALA A O 1
ATOM 784 N N . ASN A 1 102 ? -2.963 7.504 -7.395 1 92.75 102 ASN A N 1
ATOM 785 C CA . ASN A 1 102 ? -1.979 7.906 -8.398 1 92.75 102 ASN A CA 1
ATOM 786 C C . ASN A 1 102 ? -0.587 7.383 -8.055 1 92.75 102 ASN A C 1
ATOM 788 O O . ASN A 1 102 ? 0.382 8.141 -8.047 1 92.75 102 ASN A O 1
ATOM 792 N N . PHE A 1 103 ? -0.524 6.195 -7.641 1 96.44 103 PHE A N 1
ATOM 793 C CA . PHE A 1 103 ? 0.709 5.527 -7.242 1 96.44 103 PHE A CA 1
ATOM 794 C C . PHE A 1 103 ? 0.849 4.188 -7.949 1 96.44 103 PHE A C 1
ATOM 796 O O . PHE A 1 103 ? -0.091 3.389 -7.973 1 96.44 103 PHE A O 1
ATOM 803 N N . GLN A 1 104 ? 1.989 3.953 -8.555 1 95.31 104 GLN A N 1
ATOM 804 C CA . GLN A 1 104 ? 2.277 2.672 -9.188 1 95.31 104 GLN A CA 1
ATOM 805 C C . GLN A 1 104 ? 3.773 2.371 -9.164 1 95.31 104 GLN A C 1
ATOM 807 O O . GLN A 1 104 ? 4.598 3.287 -9.188 1 95.31 104 GLN A O 1
ATOM 812 N N . THR A 1 105 ? 4.129 1.17 -9.078 1 94.44 105 THR A N 1
ATOM 813 C CA . THR A 1 105 ? 5.516 0.726 -9.125 1 94.44 105 THR A CA 1
ATOM 814 C C . THR A 1 105 ? 5.707 -0.333 -10.203 1 94.44 105 THR A C 1
ATOM 816 O O . THR A 1 105 ? 4.758 -1.021 -10.586 1 94.44 105 THR A O 1
ATOM 819 N N . ALA A 1 106 ? 6.934 -0.445 -10.711 1 87.5 106 ALA A N 1
ATOM 820 C CA . ALA A 1 106 ? 7.266 -1.48 -11.68 1 87.5 106 ALA A CA 1
ATOM 821 C C . ALA A 1 106 ? 7.496 -2.824 -11 1 87.5 106 ALA A C 1
ATOM 823 O O . ALA A 1 106 ? 7.172 -3.877 -11.555 1 87.5 106 ALA A O 1
ATOM 824 N N . ASN A 1 107 ? 8.031 -2.785 -9.766 1 92.25 107 ASN A N 1
ATOM 825 C CA . ASN A 1 107 ? 8.391 -3.979 -9.008 1 92.25 107 ASN A CA 1
ATOM 826 C C . ASN A 1 107 ? 7.676 -4.027 -7.66 1 92.25 107 ASN A C 1
ATOM 828 O O . ASN A 1 107 ? 7.184 -3.006 -7.176 1 92.25 107 ASN A O 1
ATOM 832 N N . PRO A 1 108 ? 7.629 -5.289 -7.086 1 96.12 108 PRO A N 1
ATOM 833 C CA . PRO A 1 108 ? 7.148 -5.359 -5.703 1 96.12 108 PRO A CA 1
ATOM 834 C C . PRO A 1 108 ? 7.957 -4.477 -4.754 1 96.12 108 PRO A C 1
ATOM 836 O O . PRO A 1 108 ? 9.141 -4.227 -4.992 1 96.12 108 PRO A O 1
ATOM 839 N N . LEU A 1 109 ? 7.309 -3.973 -3.732 1 98.06 109 LEU A N 1
ATOM 840 C CA . LEU A 1 109 ? 7.934 -3.057 -2.785 1 98.06 109 LEU A CA 1
ATOM 841 C C . LEU A 1 109 ? 7.508 -3.375 -1.356 1 98.06 109 LEU A C 1
ATOM 843 O O . LEU A 1 109 ? 6.656 -4.238 -1.136 1 98.06 109 LEU A O 1
ATOM 847 N N . PHE A 1 110 ? 8.219 -2.732 -0.384 1 98.69 110 PHE A N 1
ATOM 848 C CA . PHE A 1 110 ? 7.762 -2.688 0.999 1 98.69 110 PHE A CA 1
ATOM 849 C C . PHE A 1 110 ? 6.785 -1.536 1.206 1 98.69 110 PHE A C 1
ATOM 851 O O . PHE A 1 110 ? 7.117 -0.378 0.944 1 98.69 110 PHE A O 1
ATOM 858 N N . TYR A 1 111 ? 5.574 -1.806 1.576 1 98.88 111 TYR A N 1
ATOM 859 C CA . TYR A 1 111 ? 4.574 -0.778 1.834 1 98.88 111 TYR A CA 1
ATOM 860 C C . TYR A 1 111 ? 3.881 -1.017 3.17 1 98.88 111 TYR A C 1
ATOM 862 O O . TYR A 1 111 ? 3.35 -2.102 3.416 1 98.88 111 TYR A O 1
ATOM 870 N N . ARG A 1 112 ? 3.951 -0.021 4.066 1 98.75 112 ARG A N 1
ATOM 871 C CA . ARG A 1 112 ? 3.242 -0.041 5.344 1 98.75 112 ARG A CA 1
ATOM 872 C C . ARG A 1 112 ? 2.334 1.176 5.484 1 98.75 112 ARG A C 1
ATOM 874 O O . ARG A 1 112 ? 2.811 2.311 5.543 1 98.75 112 ARG A O 1
ATOM 881 N N . ALA A 1 113 ? 1.042 0.927 5.445 1 98.75 113 ALA A N 1
ATOM 882 C CA . ALA A 1 113 ? 0.079 1.996 5.695 1 98.75 113 ALA A CA 1
ATOM 883 C C . ALA A 1 113 ? -0.917 1.596 6.781 1 98.75 113 ALA A C 1
ATOM 885 O O . ALA A 1 113 ? -1.341 0.439 6.844 1 98.75 113 ALA A O 1
ATOM 886 N N . GLU A 1 114 ? -1.238 2.445 7.59 1 98.62 114 GLU A N 1
ATOM 887 C CA . GLU A 1 114 ? -2.268 2.301 8.617 1 98.62 114 GLU A CA 1
ATOM 888 C C . GLU A 1 114 ? -3.086 3.582 8.758 1 98.62 114 GLU A C 1
ATOM 890 O O . GLU A 1 114 ? -2.555 4.684 8.617 1 98.62 114 GLU A O 1
ATOM 895 N N . PRO A 1 115 ? -4.359 3.41 8.992 1 97.94 115 PRO A N 1
ATOM 896 C CA . PRO A 1 115 ? -5.211 4.586 9.18 1 97.94 115 PRO A CA 1
ATOM 897 C C . PRO A 1 115 ? -5.07 5.199 10.578 1 97.94 115 PRO A C 1
ATOM 899 O O . PRO A 1 115 ? -6.039 5.238 11.336 1 97.94 115 PRO A O 1
ATOM 902 N N . VAL A 1 116 ? -3.891 5.695 10.812 1 98.62 116 VAL A N 1
ATOM 903 C CA . VAL A 1 116 ? -3.586 6.371 12.07 1 98.62 116 VAL A CA 1
ATOM 904 C C . VAL A 1 116 ? -3.322 7.852 11.812 1 98.62 116 VAL A C 1
ATOM 906 O O . VAL A 1 116 ? -3.354 8.305 10.664 1 98.62 116 VAL A O 1
ATOM 909 N N . GLY A 1 117 ? -3.121 8.531 12.828 1 98.31 117 GLY A N 1
ATOM 910 C CA . GLY A 1 117 ? -3.041 9.984 12.719 1 98.31 117 GLY A CA 1
ATOM 911 C C . GLY A 1 117 ? -1.725 10.461 12.133 1 98.31 117 GLY A C 1
ATOM 912 O O . GLY A 1 117 ? -1.65 11.562 11.586 1 98.31 117 GLY A O 1
ATOM 913 N N . CYS A 1 118 ? -0.763 9.625 12.242 1 98.75 118 CYS A N 1
ATOM 914 C CA . CYS A 1 118 ? 0.563 10.109 11.875 1 98.75 118 CYS A CA 1
ATOM 915 C C . CYS A 1 118 ? 1.445 8.977 11.375 1 98.75 118 CYS A C 1
ATOM 917 O O . CYS A 1 118 ? 1.353 7.848 11.867 1 98.75 118 CYS A O 1
ATOM 919 N N . THR A 1 119 ? 2.303 9.242 10.406 1 98.94 119 THR A N 1
ATOM 920 C CA . THR A 1 119 ? 3.254 8.266 9.891 1 98.94 119 THR A CA 1
ATOM 921 C C . THR A 1 119 ? 4.215 7.812 10.984 1 98.94 119 THR A C 1
ATOM 923 O O . THR A 1 119 ? 4.613 6.645 11.023 1 98.94 119 THR A O 1
ATOM 926 N N . ASN A 1 120 ? 4.578 8.719 11.875 1 98.94 120 ASN A N 1
ATOM 927 C CA . ASN A 1 120 ? 5.535 8.367 12.922 1 98.94 120 ASN A CA 1
ATOM 928 C C . ASN A 1 120 ? 4.922 7.406 13.938 1 98.94 120 ASN A C 1
ATOM 930 O O . ASN A 1 120 ? 5.648 6.738 14.68 1 98.94 120 ASN A O 1
ATOM 934 N N . THR A 1 121 ? 3.582 7.355 14.039 1 98.94 121 THR A N 1
ATOM 935 C CA . THR A 1 121 ? 2.955 6.289 14.805 1 98.94 121 THR A CA 1
ATOM 936 C C . THR A 1 121 ? 3.301 4.922 14.211 1 98.94 121 THR A C 1
ATOM 938 O O . THR A 1 121 ? 3.658 3.998 14.945 1 98.94 121 THR A O 1
ATOM 941 N N . ILE A 1 122 ? 3.268 4.785 12.93 1 98.94 122 ILE A N 1
ATOM 942 C CA . ILE A 1 122 ? 3.586 3.553 12.219 1 98.94 122 ILE A CA 1
ATOM 943 C C . ILE A 1 122 ? 5.074 3.236 12.375 1 98.94 122 ILE A C 1
ATOM 945 O O . ILE A 1 122 ? 5.445 2.098 12.664 1 98.94 122 ILE A O 1
ATOM 949 N N . LEU A 1 123 ? 5.91 4.289 12.195 1 98.94 123 LEU A N 1
ATOM 950 C CA . LEU A 1 123 ? 7.352 4.09 12.297 1 98.94 123 LEU A CA 1
ATOM 951 C C . LEU A 1 123 ? 7.734 3.613 13.695 1 98.94 123 LEU A C 1
ATOM 953 O O . LEU A 1 123 ? 8.609 2.754 13.844 1 98.94 123 LEU A O 1
ATOM 957 N N . TYR A 1 124 ? 7.082 4.168 14.688 1 98.94 124 TYR A N 1
ATOM 958 C CA . TYR A 1 124 ? 7.383 3.715 16.047 1 98.94 124 TYR A CA 1
ATOM 959 C C . TYR A 1 124 ? 7.043 2.24 16.219 1 98.94 124 TYR A C 1
ATOM 961 O O . TYR A 1 124 ? 7.801 1.488 16.828 1 98.94 124 TYR A O 1
ATOM 969 N N . LYS A 1 125 ? 5.891 1.836 15.711 1 98.56 125 LYS A N 1
ATOM 970 C CA . LYS A 1 125 ? 5.539 0.42 15.734 1 98.56 125 LYS A CA 1
ATOM 971 C C . LYS A 1 125 ? 6.609 -0.423 15.047 1 98.56 125 LYS A C 1
ATOM 973 O O . LYS A 1 125 ? 6.957 -1.505 15.523 1 98.56 125 LYS A O 1
ATOM 978 N N . MET A 1 126 ? 7.145 0.043 13.961 1 98.69 126 MET A N 1
ATOM 979 C CA . MET A 1 126 ? 8.172 -0.681 13.219 1 98.69 126 MET A CA 1
ATOM 980 C C . MET A 1 126 ? 9.453 -0.792 14.047 1 98.69 126 MET A C 1
ATOM 982 O O . MET A 1 126 ? 10.102 -1.839 14.055 1 98.69 126 MET A O 1
ATOM 986 N N . TYR A 1 127 ? 9.828 0.338 14.75 1 98.81 127 TYR A N 1
ATOM 987 C CA . TYR A 1 127 ? 10.977 0.264 15.656 1 98.81 127 TYR A CA 1
ATOM 988 C C . TYR A 1 127 ? 10.805 -0.871 16.656 1 98.81 127 TYR A C 1
ATOM 990 O O . TYR A 1 127 ? 11.734 -1.65 16.891 1 98.81 127 TYR A O 1
ATOM 998 N N . LYS A 1 128 ? 9.641 -0.954 17.219 1 98.06 128 LYS A N 1
ATOM 999 C CA . LYS A 1 128 ? 9.359 -1.99 18.203 1 98.06 128 LYS A CA 1
ATOM 1000 C C . LYS A 1 128 ? 9.414 -3.379 17.578 1 98.06 128 LYS A C 1
ATOM 1002 O O . LYS A 1 128 ? 9.984 -4.305 18.156 1 98.06 128 LYS A O 1
ATOM 1007 N N . GLU A 1 129 ? 8.859 -3.539 16.453 1 96.62 129 GLU A N 1
ATOM 1008 C CA . GLU A 1 129 ? 8.828 -4.824 15.758 1 96.62 129 GLU A CA 1
ATOM 1009 C C . GLU A 1 129 ? 10.234 -5.32 15.453 1 96.62 129 GLU A C 1
ATOM 1011 O O . GLU A 1 129 ? 10.508 -6.52 15.539 1 96.62 129 GLU A O 1
ATOM 1016 N N . TYR A 1 130 ? 11.117 -4.379 15.078 1 97.44 130 TYR A N 1
ATOM 1017 C CA . TYR A 1 130 ? 12.469 -4.754 14.68 1 97.44 130 TYR A CA 1
ATOM 1018 C C . TYR A 1 130 ? 13.406 -4.785 15.883 1 97.44 130 TYR A C 1
ATOM 1020 O O . TYR A 1 130 ? 14.578 -5.152 15.766 1 97.44 130 TYR A O 1
ATOM 1028 N N . GLY A 1 131 ? 12.906 -4.379 16.984 1 97.62 131 GLY A N 1
ATOM 1029 C CA . GLY A 1 131 ? 13.703 -4.363 18.203 1 97.62 131 GLY A CA 1
ATOM 1030 C C . GLY A 1 131 ? 14.797 -3.305 18.188 1 97.62 131 GLY A C 1
ATOM 1031 O O . GLY A 1 131 ? 15.891 -3.521 18.719 1 97.62 131 GLY A O 1
ATOM 1032 N N . VAL A 1 132 ? 14.531 -2.205 17.547 1 98.69 132 VAL A N 1
ATOM 1033 C CA . VAL A 1 132 ? 15.492 -1.117 17.469 1 98.69 132 VAL A CA 1
ATOM 1034 C C . VAL A 1 132 ? 15.125 -0.014 18.453 1 98.69 132 VAL A C 1
ATOM 1036 O O . VAL A 1 132 ? 13.984 0.455 18.469 1 98.69 132 VAL A O 1
ATOM 1039 N N . GLU A 1 133 ? 16.031 0.35 19.266 1 98.69 133 GLU A N 1
ATOM 1040 C CA . GLU A 1 133 ? 15.805 1.432 20.219 1 98.69 133 GLU A CA 1
ATOM 1041 C C . GLU A 1 133 ? 15.758 2.785 19.516 1 98.69 133 GLU A C 1
ATOM 1043 O O . GLU A 1 133 ? 16.547 3.043 18.594 1 98.69 133 GLU A O 1
ATOM 1048 N N . VAL A 1 134 ? 14.898 3.623 19.969 1 98.81 134 VAL A N 1
ATOM 1049 C CA . VAL A 1 134 ? 14.789 4.965 19.406 1 98.81 134 VAL A CA 1
ATOM 1050 C C . VAL A 1 134 ? 15.68 5.926 20.188 1 98.81 134 VAL A C 1
ATOM 1052 O O . VAL A 1 134 ? 15.516 6.082 21.406 1 98.81 134 VAL A O 1
ATOM 1055 N N . PRO A 1 135 ? 16.609 6.605 19.531 1 98.81 135 PRO A N 1
ATOM 1056 C CA . PRO A 1 135 ? 17.375 7.633 20.234 1 98.81 135 PRO A CA 1
ATOM 1057 C C . PRO A 1 135 ? 16.516 8.781 20.75 1 98.81 135 PRO A C 1
ATOM 1059 O O . PRO A 1 135 ? 15.516 9.133 20.125 1 98.81 135 PRO A O 1
ATOM 1062 N N . LYS A 1 136 ? 16.969 9.422 21.797 1 98.75 136 LYS A N 1
ATOM 1063 C CA . LYS A 1 136 ? 16.203 10.461 22.484 1 98.75 136 LYS A CA 1
ATOM 1064 C C . LYS A 1 136 ? 15.812 11.586 21.531 1 98.75 136 LYS A C 1
ATOM 1066 O O . LYS A 1 136 ? 14.664 12.031 21.531 1 98.75 136 LYS A O 1
ATOM 1071 N N . ASP A 1 137 ? 16.766 12.055 20.75 1 98.75 137 ASP A N 1
ATOM 1072 C CA . ASP A 1 137 ? 16.516 13.164 19.828 1 98.75 137 ASP A CA 1
ATOM 1073 C C . ASP A 1 137 ? 15.531 12.773 18.734 1 98.75 137 ASP A C 1
ATOM 1075 O O . ASP A 1 137 ? 14.648 13.562 18.391 1 98.75 137 ASP A O 1
ATOM 1079 N N . ILE A 1 138 ? 15.648 11.523 18.281 1 98.88 138 ILE A N 1
ATOM 1080 C CA . ILE A 1 138 ? 14.734 11.047 17.25 1 98.88 138 ILE A CA 1
ATOM 1081 C C . ILE A 1 138 ? 13.344 10.836 17.859 1 98.88 138 ILE A C 1
ATOM 1083 O O . ILE A 1 138 ? 12.328 11.156 17.219 1 98.88 138 ILE A O 1
ATOM 1087 N N . ALA A 1 139 ? 13.297 10.375 19.078 1 98.94 139 ALA A N 1
ATOM 1088 C CA . ALA A 1 139 ? 12.023 10.227 19.781 1 98.94 139 ALA A CA 1
ATOM 1089 C C . ALA A 1 139 ? 11.305 11.562 19.891 1 98.94 139 ALA A C 1
ATOM 1091 O O . ALA A 1 139 ? 10.086 11.641 19.719 1 98.94 139 ALA A O 1
ATOM 1092 N N . GLY A 1 140 ? 12.078 12.531 20.25 1 98.94 140 GLY A N 1
ATOM 1093 C CA . GLY A 1 140 ? 11.523 13.875 20.328 1 98.94 140 GLY A CA 1
ATOM 1094 C C . GLY A 1 140 ? 10.93 14.352 19.016 1 98.94 140 GLY A C 1
ATOM 1095 O O . GLY A 1 140 ? 9.836 14.922 19 1 98.94 140 GLY A O 1
ATOM 1096 N N . LEU A 1 141 ? 11.617 14.078 17.938 1 98.94 141 LEU A N 1
ATOM 1097 C CA . LEU A 1 141 ? 11.125 14.453 16.609 1 98.94 141 LEU A CA 1
ATOM 1098 C C . LEU A 1 141 ? 9.875 13.656 16.25 1 98.94 141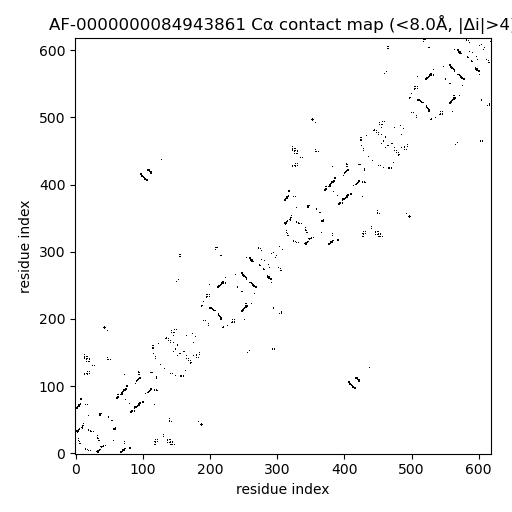 LEU A C 1
ATOM 1100 O O . LEU A 1 141 ? 8.922 14.211 15.703 1 98.94 141 LEU A O 1
ATOM 1104 N N . MET A 1 142 ? 9.891 12.406 16.609 1 98.94 142 MET A N 1
ATOM 1105 C CA . MET A 1 142 ? 8.75 11.547 16.281 1 98.94 142 MET A CA 1
ATOM 1106 C C . MET A 1 142 ? 7.504 12 17.031 1 98.94 142 MET A C 1
ATOM 1108 O O . MET A 1 142 ? 6.422 12.094 16.438 1 98.94 142 MET A O 1
ATOM 1112 N N . VAL A 1 143 ? 7.621 12.305 18.297 1 98.88 143 VAL A N 1
ATOM 1113 C CA . VAL A 1 143 ? 6.449 12.742 19.047 1 98.88 143 VAL A CA 1
ATOM 1114 C C . VAL A 1 143 ? 6.008 14.117 18.547 1 98.88 143 VAL A C 1
ATOM 1116 O O . VAL A 1 143 ? 4.809 14.414 18.516 1 98.88 143 VAL A O 1
ATOM 1119 N N . SER A 1 144 ? 6.945 14.992 18.062 1 98.94 144 SER A N 1
ATOM 1120 C CA . SER A 1 144 ? 6.605 16.281 17.469 1 98.94 144 SER A CA 1
ATOM 1121 C C . SER A 1 144 ? 5.676 16.109 16.281 1 98.94 144 SER A C 1
ATOM 1123 O O . SER A 1 144 ? 4.711 16.875 16.125 1 98.94 144 SER A O 1
ATOM 1125 N N . ALA A 1 145 ? 5.965 15.102 15.469 1 98.94 145 ALA A N 1
ATOM 1126 C CA . ALA A 1 145 ? 5.133 14.828 14.297 1 98.94 145 ALA A CA 1
ATOM 1127 C C . ALA A 1 145 ? 3.732 14.391 14.711 1 98.94 145 ALA A C 1
ATOM 1129 O O . ALA A 1 145 ? 2.74 14.836 14.125 1 98.94 145 ALA A O 1
ATOM 1130 N N . ILE A 1 146 ? 3.646 13.5 15.703 1 98.94 146 ILE A N 1
ATOM 1131 C CA . ILE A 1 146 ? 2.352 13 16.156 1 98.94 146 ILE A CA 1
ATOM 1132 C C . ILE A 1 146 ? 1.522 14.148 16.719 1 98.94 146 ILE A C 1
ATOM 1134 O O . ILE A 1 146 ? 0.335 14.281 16.406 1 98.94 146 ILE A O 1
ATOM 1138 N N . VAL A 1 147 ? 2.182 14.984 17.469 1 98.5 147 VAL A N 1
ATOM 1139 C CA . VAL A 1 147 ? 1.524 16.156 18.031 1 98.5 147 VAL A CA 1
ATOM 1140 C C . VAL A 1 147 ? 1.03 17.062 16.906 1 98.5 147 VAL A C 1
ATOM 1142 O O . VAL A 1 147 ? -0.11 17.531 16.922 1 98.5 147 VAL A O 1
ATOM 1145 N N . SER A 1 148 ? 1.85 17.281 15.945 1 97.44 148 SER A N 1
ATOM 1146 C CA . SER A 1 148 ? 1.506 18.156 14.82 1 97.44 148 SER A CA 1
ATOM 1147 C C . SER A 1 148 ? 0.289 17.625 14.062 1 97.44 148 SER A C 1
ATOM 1149 O O . SER A 1 148 ? -0.718 18.328 13.93 1 97.44 148 SER A O 1
ATOM 1151 N N . ASP A 1 149 ? 0.326 16.375 13.672 1 96.75 149 ASP A N 1
ATOM 1152 C CA . ASP A 1 149 ? -0.706 15.773 12.828 1 96.75 149 ASP A CA 1
ATOM 1153 C C . ASP A 1 149 ? -2.018 15.625 13.594 1 96.75 149 ASP A C 1
ATOM 1155 O O . ASP A 1 149 ? -3.098 15.664 13 1 96.75 149 ASP A O 1
ATOM 1159 N N . THR A 1 150 ? -1.941 15.484 14.922 1 97.38 150 THR A N 1
ATOM 1160 C CA . THR A 1 150 ? -3.141 15.203 15.703 1 97.38 150 THR A CA 1
ATOM 1161 C C . THR A 1 150 ? -3.631 16.453 16.406 1 97.38 150 THR A C 1
ATOM 1163 O O . THR A 1 150 ? -4.598 16.406 17.172 1 97.38 150 THR A O 1
ATOM 1166 N N . LEU A 1 151 ? -2.986 17.562 16.156 1 95.94 151 LEU A N 1
ATOM 1167 C CA . LEU A 1 151 ? -3.307 18.797 16.859 1 95.94 151 LEU A CA 1
ATOM 1168 C C . LEU A 1 151 ? -3.395 18.547 18.375 1 95.94 151 LEU A C 1
ATOM 1170 O O . LEU A 1 151 ? -4.418 18.844 18.984 1 95.94 151 LEU A O 1
ATOM 1174 N N . LEU A 1 152 ? -2.207 17.984 18.844 1 96.75 152 LEU A N 1
ATOM 1175 C CA . LEU A 1 152 ? -2.127 17.641 20.25 1 96.75 152 LEU A CA 1
ATOM 1176 C C . LEU A 1 152 ? -3.328 16.812 20.688 1 96.75 152 LEU A C 1
ATOM 1178 O O . LEU A 1 152 ? -3.998 17.141 21.672 1 96.75 152 LEU A O 1
ATOM 1182 N N . PHE A 1 153 ? -3.729 15.82 19.906 1 96.88 153 PHE A N 1
ATOM 1183 C CA . PHE A 1 153 ? -4.676 14.742 20.156 1 96.88 153 PHE A CA 1
ATOM 1184 C C . PHE A 1 153 ? -6.109 15.25 20.062 1 96.88 153 PHE A C 1
ATOM 1186 O O . PHE A 1 153 ? -7.047 14.562 20.469 1 96.88 153 PHE A O 1
ATOM 1193 N N . LYS A 1 154 ? -6.309 16.438 19.5 1 94 154 LYS A N 1
ATOM 1194 C CA . LYS A 1 154 ? -7.645 17.016 19.422 1 94 154 LYS A CA 1
ATOM 1195 C C . LYS A 1 154 ? -8.289 16.734 18.062 1 94 154 LYS A C 1
ATOM 1197 O O . LYS A 1 154 ? -9.508 16.859 17.922 1 94 154 LYS A O 1
ATOM 1202 N N . SER A 1 155 ? -7.48 16.406 17.156 1 94.88 155 SER A N 1
ATOM 1203 C CA . SER A 1 155 ? -7.984 16.125 15.82 1 94.88 155 SER A CA 1
ATOM 1204 C C . SER A 1 155 ? -8.734 14.789 15.789 1 94.88 155 SER A C 1
ATOM 1206 O O . SER A 1 155 ? -8.328 13.828 16.453 1 94.88 155 SER A O 1
ATOM 1208 N N . PRO A 1 156 ? -9.82 14.703 14.977 1 94.94 156 PRO A N 1
ATOM 1209 C CA . PRO A 1 156 ? -10.539 13.438 14.852 1 94.94 156 PRO A CA 1
ATOM 1210 C C . PRO A 1 156 ? -9.734 12.367 14.117 1 94.94 156 PRO A C 1
ATOM 1212 O O . PRO A 1 156 ? -10.125 11.195 14.109 1 94.94 156 PRO A O 1
ATOM 1215 N N . THR A 1 157 ? -8.617 12.656 13.547 1 93.94 157 THR A N 1
ATOM 1216 C CA . THR A 1 157 ? -7.758 11.672 12.898 1 93.94 157 THR A CA 1
ATOM 1217 C C . THR A 1 157 ? -6.902 10.938 13.93 1 93.94 157 THR A C 1
ATOM 1219 O O . THR A 1 157 ? -6.305 9.906 13.617 1 93.94 157 THR A O 1
ATOM 1222 N N . CYS A 1 158 ? -6.883 11.508 15.125 1 97.75 158 CYS A N 1
ATOM 1223 C CA . CYS A 1 158 ? -6.082 10.922 16.203 1 97.75 158 CYS A CA 1
ATOM 1224 C C . CYS A 1 158 ? -6.672 9.586 16.656 1 97.75 158 CYS A C 1
ATOM 1226 O O . CYS A 1 158 ? -7.879 9.484 16.875 1 97.75 158 CYS A O 1
ATOM 1228 N N . THR A 1 159 ? -5.852 8.57 16.688 1 98.25 159 THR A N 1
ATOM 1229 C CA . THR A 1 159 ? -6.277 7.273 17.203 1 98.25 159 THR A CA 1
ATOM 1230 C C . THR A 1 159 ? -5.625 6.977 18.547 1 98.25 159 THR A C 1
ATOM 1232 O O . THR A 1 159 ? -4.691 7.672 18.953 1 98.25 159 THR A O 1
ATOM 1235 N N . GLN A 1 160 ? -6.148 5.984 19.219 1 98.38 160 GLN A N 1
ATOM 1236 C CA . GLN A 1 160 ? -5.551 5.547 20.484 1 98.38 160 GLN A CA 1
ATOM 1237 C C . GLN A 1 160 ? -4.098 5.133 20.281 1 98.38 160 GLN A C 1
ATOM 1239 O O . GLN A 1 160 ? -3.262 5.332 21.172 1 98.38 160 GLN A O 1
ATOM 1244 N N . GLN A 1 161 ? -3.777 4.613 19.109 1 98.69 161 GLN A N 1
ATOM 1245 C CA . GLN A 1 161 ? -2.408 4.215 18.812 1 98.69 161 GLN A CA 1
ATOM 1246 C C . GLN A 1 161 ? -1.481 5.426 18.75 1 98.69 161 GLN A C 1
ATOM 1248 O O . GLN A 1 161 ? -0.311 5.336 19.125 1 98.69 161 GLN A O 1
ATOM 1253 N N . ASP A 1 162 ? -1.998 6.539 18.297 1 98.81 162 ASP A N 1
ATOM 1254 C CA . ASP A 1 162 ? -1.224 7.777 18.281 1 98.81 162 ASP A CA 1
ATOM 1255 C C . ASP A 1 162 ? -0.901 8.234 19.703 1 98.81 162 ASP A C 1
ATOM 1257 O O . ASP A 1 162 ? 0.233 8.617 20 1 98.81 162 ASP A O 1
ATOM 1261 N N . ILE A 1 163 ? -1.882 8.125 20.531 1 98.75 163 ILE A N 1
ATOM 1262 C CA . ILE A 1 163 ? -1.725 8.57 21.922 1 98.75 163 ILE A CA 1
ATOM 1263 C C . ILE A 1 163 ? -0.697 7.688 22.625 1 98.75 163 ILE A C 1
ATOM 1265 O O . ILE A 1 163 ? 0.188 8.195 23.312 1 98.75 163 ILE A O 1
ATOM 1269 N N . GLU A 1 164 ? -0.806 6.402 22.422 1 98.81 164 GLU A N 1
ATOM 1270 C CA . GLU A 1 164 ? 0.121 5.461 23.031 1 98.81 164 GLU A CA 1
ATOM 1271 C C . GLU A 1 164 ? 1.546 5.676 22.531 1 98.81 164 GLU A C 1
ATOM 1273 O O . GLU A 1 164 ? 2.488 5.719 23.328 1 98.81 164 GLU A O 1
ATOM 1278 N N . ALA A 1 165 ? 1.688 5.828 21.25 1 98.88 165 ALA A N 1
ATOM 1279 C CA . ALA A 1 165 ? 3.008 6.07 20.672 1 98.88 165 ALA A CA 1
ATOM 1280 C C . ALA A 1 165 ? 3.598 7.379 21.172 1 98.88 165 ALA A C 1
ATOM 1282 O O . ALA A 1 165 ? 4.77 7.434 21.562 1 98.88 165 ALA A O 1
ATOM 1283 N N . ALA A 1 166 ? 2.777 8.422 21.188 1 98.88 166 ALA A N 1
ATOM 1284 C CA . ALA A 1 166 ? 3.238 9.727 21.641 1 98.88 166 ALA A CA 1
ATOM 1285 C C . ALA A 1 166 ? 3.678 9.68 23.094 1 98.88 166 ALA A C 1
ATOM 1287 O O . ALA A 1 166 ? 4.68 10.297 23.469 1 98.88 166 ALA A O 1
ATOM 1288 N N . THR A 1 167 ? 2.92 8.953 23.891 1 98.75 167 THR A N 1
ATOM 1289 C CA . THR A 1 167 ? 3.242 8.82 25.312 1 98.75 167 THR A CA 1
ATOM 1290 C C . THR A 1 167 ? 4.594 8.141 25.5 1 98.75 167 THR A C 1
ATOM 1292 O O . THR A 1 167 ? 5.449 8.641 26.219 1 98.75 167 THR A O 1
ATOM 1295 N N . ASP A 1 168 ? 4.781 7.012 24.828 1 98.88 168 ASP A N 1
ATOM 1296 C CA . ASP A 1 168 ? 6.051 6.289 24.906 1 98.88 168 ASP A CA 1
ATOM 1297 C C . ASP A 1 168 ? 7.207 7.16 24.422 1 98.88 168 ASP A C 1
ATOM 1299 O O . ASP A 1 168 ? 8.242 7.246 25.094 1 98.88 168 ASP A O 1
ATOM 1303 N N . LEU A 1 169 ? 7.023 7.793 23.328 1 98.94 169 LEU A N 1
ATOM 1304 C CA . LEU A 1 169 ? 8.078 8.586 22.703 1 98.94 169 LEU A CA 1
ATOM 1305 C C . LEU A 1 169 ? 8.414 9.812 23.562 1 98.94 169 LEU A C 1
ATOM 1307 O O . LEU A 1 169 ? 9.578 10.203 23.656 1 98.94 169 LEU A O 1
ATOM 1311 N N . ALA A 1 170 ? 7.402 10.414 24.125 1 98.88 170 ALA A N 1
ATOM 1312 C CA . ALA A 1 170 ? 7.633 11.555 25 1 98.88 170 ALA A CA 1
ATOM 1313 C C . ALA A 1 170 ? 8.477 11.141 26.219 1 98.88 170 ALA A C 1
ATOM 1315 O O . ALA A 1 170 ? 9.336 11.906 26.672 1 98.88 170 ALA A O 1
ATOM 1316 N N . ASN A 1 171 ? 8.18 9.984 26.719 1 98.81 171 ASN A N 1
ATOM 1317 C CA . ASN A 1 171 ? 8.977 9.461 27.828 1 98.81 171 ASN A CA 1
ATOM 1318 C C . ASN A 1 171 ? 10.438 9.258 27.422 1 98.81 171 ASN A C 1
ATOM 1320 O O . ASN A 1 171 ? 11.344 9.609 28.172 1 98.81 171 ASN A O 1
ATOM 1324 N N . ILE A 1 172 ? 10.648 8.719 26.25 1 98.88 172 ILE A N 1
ATOM 1325 C CA . ILE A 1 172 ? 12.008 8.508 25.75 1 98.88 172 ILE A CA 1
ATOM 1326 C C . ILE A 1 172 ? 12.688 9.859 25.547 1 98.88 172 ILE A C 1
ATOM 1328 O O . ILE A 1 172 ? 13.867 10.023 25.891 1 98.88 172 ILE A O 1
ATOM 1332 N N . ALA A 1 173 ? 11.953 10.828 25.047 1 98.81 173 ALA A N 1
ATOM 1333 C CA . ALA A 1 173 ? 12.492 12.156 24.75 1 98.81 173 ALA A CA 1
ATOM 1334 C C . ALA A 1 173 ? 12.617 12.992 26.031 1 98.81 173 ALA A C 1
ATOM 1336 O O . ALA A 1 173 ? 13.273 14.039 26.031 1 98.81 173 ALA A O 1
ATOM 1337 N N . GLU A 1 174 ? 11.953 12.508 27.078 1 98.5 174 GLU A N 1
ATOM 1338 C CA . GLU A 1 174 ? 11.977 13.172 28.375 1 98.5 174 GLU A CA 1
ATOM 1339 C C . GLU A 1 174 ? 11.359 14.562 28.297 1 98.5 174 GLU A C 1
ATOM 1341 O O . GLU A 1 174 ? 11.961 15.547 28.734 1 98.5 174 GLU A O 1
ATOM 1346 N N . ILE A 1 175 ? 10.148 14.586 27.797 1 98.69 175 ILE A N 1
ATOM 1347 C CA . ILE A 1 175 ? 9.406 15.836 27.734 1 98.69 175 ILE A CA 1
ATOM 1348 C C . ILE A 1 175 ? 7.98 15.625 28.234 1 98.69 175 ILE A C 1
ATOM 1350 O O . ILE A 1 175 ? 7.496 14.492 28.281 1 98.69 175 ILE A O 1
ATOM 1354 N N . ASP A 1 176 ? 7.387 16.75 28.656 1 98.44 176 ASP A N 1
ATOM 1355 C CA . ASP A 1 176 ? 5.938 16.812 28.812 1 98.44 176 ASP A CA 1
ATOM 1356 C C . ASP A 1 176 ? 5.25 17.125 27.484 1 98.44 176 ASP A C 1
ATOM 1358 O O . ASP A 1 176 ? 5.301 18.266 27.016 1 98.44 176 ASP A O 1
ATOM 1362 N N . VAL A 1 177 ? 4.59 16.188 26.953 1 98.25 177 VAL A N 1
ATOM 1363 C CA . VAL A 1 177 ? 4.078 16.281 25.594 1 98.25 177 VAL A CA 1
ATOM 1364 C C . VAL A 1 177 ? 3.094 17.438 25.484 1 98.25 177 VAL A C 1
ATOM 1366 O O . VAL A 1 177 ? 3.021 18.109 24.453 1 98.25 177 VAL A O 1
ATOM 1369 N N . ASN A 1 178 ? 2.338 17.734 26.516 1 97 178 ASN A N 1
ATOM 1370 C CA . ASN A 1 178 ? 1.347 18.797 26.469 1 97 178 ASN A CA 1
ATOM 1371 C C . ASN A 1 178 ? 2.006 20.172 26.469 1 97 178 ASN A C 1
ATOM 1373 O O . ASN A 1 178 ? 1.619 21.047 25.688 1 97 178 ASN A O 1
ATOM 1377 N N . VAL A 1 179 ? 2.98 20.359 27.312 1 97.5 179 VAL A N 1
ATOM 1378 C CA . VAL A 1 179 ? 3.68 21.625 27.406 1 97.5 179 VAL A CA 1
ATOM 1379 C C . VAL A 1 179 ? 4.492 21.875 26.125 1 97.5 179 VAL A C 1
ATOM 1381 O O . VAL A 1 179 ? 4.344 22.906 25.484 1 97.5 179 VAL A O 1
ATOM 1384 N N . TYR A 1 180 ? 5.254 20.938 25.781 1 98.12 180 TYR A N 1
ATOM 1385 C CA . TYR A 1 180 ? 6.082 21.031 24.594 1 98.12 180 TYR A CA 1
ATOM 1386 C C . TYR A 1 180 ? 5.223 21.203 23.344 1 98.12 180 TYR A C 1
ATOM 1388 O O . TYR A 1 180 ? 5.516 22.047 22.484 1 98.12 180 TYR A O 1
ATOM 1396 N N . GLY A 1 181 ? 4.223 20.312 23.266 1 97.88 181 GLY A N 1
ATOM 1397 C CA . GLY A 1 181 ? 3.373 20.312 22.094 1 97.88 181 GLY A CA 1
ATOM 1398 C C . GLY A 1 181 ? 2.697 21.641 21.828 1 97.88 181 GLY A C 1
ATOM 1399 O O . GLY A 1 181 ? 2.621 22.094 20.688 1 97.88 181 GLY A O 1
ATOM 1400 N N . LEU A 1 182 ? 2.203 22.203 22.906 1 94.81 182 LEU A N 1
ATOM 1401 C CA . LEU A 1 182 ? 1.537 23.5 22.75 1 94.81 182 LEU A CA 1
ATOM 1402 C C . LEU A 1 182 ? 2.514 24.562 22.281 1 94.81 182 LEU A C 1
ATOM 1404 O O . LEU A 1 182 ? 2.176 25.375 21.422 1 94.81 182 LEU A O 1
ATOM 1408 N N . GLU A 1 183 ? 3.699 24.594 22.766 1 96.56 183 GLU A N 1
ATOM 1409 C CA . GLU A 1 183 ? 4.719 25.547 22.359 1 96.56 183 GLU A CA 1
ATOM 1410 C C . GLU A 1 183 ? 5.137 25.344 20.906 1 96.56 183 GLU A C 1
ATOM 1412 O O . GLU A 1 183 ? 5.348 26.297 20.172 1 96.56 183 GLU A O 1
ATOM 1417 N N . MET A 1 184 ? 5.246 24.125 20.547 1 97.56 184 MET A N 1
ATOM 1418 C CA . MET A 1 184 ? 5.617 23.797 19.172 1 97.56 184 MET A CA 1
ATOM 1419 C C . MET A 1 184 ? 4.547 24.281 18.203 1 97.56 184 MET A C 1
ATOM 1421 O O . MET A 1 184 ? 4.859 24.891 17.172 1 97.56 184 MET A O 1
ATOM 1425 N N . LEU A 1 185 ? 3.273 23.953 18.562 1 95.62 185 LEU A N 1
ATOM 1426 C CA . LEU A 1 185 ? 2.17 24.359 17.703 1 95.62 185 LEU A CA 1
ATOM 1427 C C . LEU A 1 185 ? 2.119 25.891 17.578 1 95.62 185 LEU A C 1
ATOM 1429 O O . LEU A 1 185 ? 1.893 26.422 16.484 1 95.62 185 LEU A O 1
ATOM 1433 N N . LYS A 1 186 ? 2.377 26.562 18.641 1 93 186 LYS A N 1
ATOM 1434 C CA . LYS A 1 186 ? 2.389 28.031 18.641 1 93 186 LYS A CA 1
ATOM 1435 C C . LYS A 1 186 ? 3.502 28.562 17.75 1 93 186 LYS A C 1
ATOM 1437 O O . LYS A 1 186 ? 3.318 29.578 17.062 1 93 186 LYS A O 1
ATOM 1442 N N . ALA A 1 187 ? 4.559 27.906 17.797 1 93 187 ALA A N 1
ATOM 1443 C CA . ALA A 1 187 ? 5.691 28.312 16.969 1 93 187 ALA A CA 1
ATOM 1444 C C . ALA A 1 187 ? 5.336 28.281 15.492 1 93 187 ALA A C 1
ATOM 1446 O O . ALA A 1 187 ? 5.859 29.062 14.703 1 93 187 ALA A O 1
ATOM 1447 N N . GLY A 1 188 ? 4.461 27.391 15.125 1 91.56 188 GLY A N 1
ATOM 1448 C CA . GLY A 1 188 ? 4.051 27.234 13.742 1 91.56 188 GLY A CA 1
ATOM 1449 C C . GLY A 1 188 ? 3.014 28.25 13.312 1 91.56 188 GLY A C 1
ATOM 1450 O O . GLY A 1 188 ? 2.627 28.297 12.141 1 91.56 188 GLY A O 1
ATOM 1451 N N . THR A 1 189 ? 2.604 29.062 14.195 1 86.69 189 THR A N 1
ATOM 1452 C CA . THR A 1 189 ? 1.484 29.953 13.914 1 86.69 189 THR A CA 1
ATOM 1453 C C . THR A 1 189 ? 1.983 31.359 13.594 1 86.69 189 THR A C 1
ATOM 1455 O O . THR A 1 189 ? 1.185 32.281 13.383 1 86.69 189 THR A O 1
ATOM 1458 N N . ASN A 1 190 ? 3.262 31.484 13.633 1 82.5 190 ASN A N 1
ATOM 1459 C CA . ASN A 1 190 ? 3.787 32.781 13.211 1 82.5 190 ASN A CA 1
ATOM 1460 C C . ASN A 1 190 ? 3.707 32.938 11.695 1 82.5 190 ASN A C 1
ATOM 1462 O O . ASN A 1 190 ? 4.691 32.719 10.992 1 82.5 190 ASN A O 1
ATOM 1466 N N . LEU A 1 191 ? 2.559 33.438 11.273 1 83.88 191 LEU A N 1
ATOM 1467 C CA . LEU A 1 191 ? 2.266 33.5 9.844 1 83.88 191 LEU A CA 1
ATOM 1468 C C . LEU A 1 191 ? 2.396 34.938 9.312 1 83.88 191 LEU A C 1
ATOM 1470 O O . LEU A 1 191 ? 2.188 35.188 8.125 1 83.88 191 LEU A O 1
ATOM 1474 N N . GLY A 1 192 ? 2.812 35.812 10.188 1 83.06 192 GLY A N 1
ATOM 1475 C CA . GLY A 1 192 ? 2.863 37.219 9.844 1 83.06 192 GLY A CA 1
ATOM 1476 C C . GLY A 1 192 ? 3.861 37.531 8.742 1 83.06 192 GLY A C 1
ATOM 1477 O O . GLY A 1 192 ? 3.658 38.438 7.957 1 83.06 192 GLY A O 1
ATOM 1478 N N . ASP A 1 193 ? 4.922 36.719 8.641 1 84.62 193 ASP A N 1
ATOM 1479 C CA . ASP A 1 193 ? 5.992 37 7.688 1 84.62 193 ASP A CA 1
ATOM 1480 C C . ASP A 1 193 ? 5.738 36.281 6.355 1 84.62 193 ASP A C 1
ATOM 1482 O O . ASP A 1 193 ? 6.48 36.5 5.395 1 84.62 193 ASP A O 1
ATOM 1486 N N . LYS A 1 194 ? 4.68 35.625 6.246 1 90.25 194 LYS A N 1
ATOM 1487 C CA . LYS A 1 194 ? 4.395 34.906 5.012 1 90.25 194 LYS A CA 1
ATOM 1488 C C . LYS A 1 194 ? 3.436 35.688 4.121 1 90.25 194 LYS A C 1
ATOM 1490 O O . LYS A 1 194 ? 2.523 36.344 4.613 1 90.25 194 LYS A O 1
ATOM 1495 N N . SER A 1 195 ? 3.715 35.562 2.846 1 93.69 195 SER A N 1
ATOM 1496 C CA . SER A 1 195 ? 2.803 36.188 1.887 1 93.69 195 SER A CA 1
ATOM 1497 C C . SER A 1 195 ? 1.481 35.406 1.816 1 93.69 195 SER A C 1
ATOM 1499 O O . SER A 1 195 ? 1.396 34.281 2.252 1 93.69 195 SER A O 1
ATOM 1501 N N . GLU A 1 196 ? 0.466 36.094 1.319 1 95.75 196 GLU A N 1
ATOM 1502 C CA . GLU A 1 196 ? -0.838 35.469 1.158 1 95.75 196 GLU A CA 1
ATOM 1503 C C . GLU A 1 196 ? -0.75 34.25 0.237 1 95.75 196 GLU A C 1
ATOM 1505 O O . GLU A 1 196 ? -1.375 33.219 0.498 1 95.75 196 GLU A O 1
ATOM 1510 N N . ALA A 1 197 ? 0.059 34.344 -0.795 1 94.31 197 ALA A N 1
ATOM 1511 C CA . ALA A 1 197 ? 0.245 33.25 -1.732 1 94.31 197 ALA A CA 1
ATOM 1512 C C . ALA A 1 197 ? 0.875 32.031 -1.041 1 94.31 197 ALA A C 1
ATOM 1514 O O . ALA A 1 197 ? 0.505 30.891 -1.316 1 94.31 197 ALA A O 1
ATOM 1515 N N . GLU A 1 198 ? 1.756 32.281 -0.161 1 91.44 198 GLU A N 1
ATOM 1516 C CA . GLU A 1 198 ? 2.395 31.219 0.598 1 91.44 198 GLU A CA 1
ATOM 1517 C C . GLU A 1 198 ? 1.42 30.578 1.585 1 91.44 198 GLU A C 1
ATOM 1519 O O . GLU A 1 198 ? 1.385 29.359 1.73 1 91.44 198 GLU A O 1
ATOM 1524 N N . LEU A 1 199 ? 0.67 31.422 2.17 1 93.06 199 LEU A N 1
ATOM 1525 C CA . LEU A 1 199 ? -0.25 30.969 3.205 1 93.06 199 LEU A CA 1
ATOM 1526 C C . LEU A 1 199 ? -1.285 30 2.625 1 93.06 199 LEU A C 1
ATOM 1528 O O . LEU A 1 199 ? -1.567 28.953 3.213 1 93.06 199 LEU A O 1
ATOM 1532 N N . ILE A 1 200 ? -1.791 30.281 1.454 1 94.94 200 ILE A N 1
ATOM 1533 C CA . ILE A 1 200 ? -2.889 29.5 0.91 1 94.94 200 ILE A CA 1
ATOM 1534 C C . ILE A 1 200 ? -2.342 28.219 0.277 1 94.94 200 ILE A C 1
ATOM 1536 O O . ILE A 1 200 ? -3.107 27.328 -0.107 1 94.94 200 ILE A O 1
ATOM 1540 N N . ASP A 1 201 ? -0.972 28.047 0.341 1 89.88 201 ASP A N 1
ATOM 1541 C CA . ASP A 1 201 ? -0.347 26.875 -0.271 1 89.88 201 ASP A CA 1
ATOM 1542 C C . ASP A 1 201 ? 0.231 25.938 0.79 1 89.88 201 ASP A C 1
ATOM 1544 O O . ASP A 1 201 ? 0.632 24.812 0.483 1 89.88 201 ASP A O 1
ATOM 1548 N N . LEU A 1 202 ? 0.337 26.266 2.018 1 84.38 202 LEU A N 1
ATOM 1549 C CA . LEU A 1 202 ? 1.012 25.547 3.096 1 84.38 202 LEU A CA 1
ATOM 1550 C C . LEU A 1 202 ? 0.428 24.156 3.271 1 84.38 202 LEU A C 1
ATOM 1552 O O . LEU A 1 202 ? 1.167 23.156 3.289 1 84.38 202 LEU A O 1
ATOM 1556 N N . ASP A 1 203 ? -0.725 23.922 3.5 1 87.06 203 ASP A N 1
ATOM 1557 C CA . ASP A 1 203 ? -1.426 22.656 3.639 1 87.06 203 ASP A CA 1
ATOM 1558 C C . ASP A 1 203 ? -2.646 22.594 2.723 1 87.06 203 ASP A C 1
ATOM 1560 O O . ASP A 1 203 ? -3.781 22.5 3.197 1 87.06 203 ASP A O 1
ATOM 1564 N N . ALA A 1 204 ? -2.211 22.609 1.449 1 89.75 204 ALA A N 1
ATOM 1565 C CA . ALA A 1 204 ? -3.283 22.688 0.461 1 89.75 204 ALA A CA 1
ATOM 1566 C C . ALA A 1 204 ? -3.334 21.438 -0.399 1 89.75 204 ALA A C 1
ATOM 1568 O O . ALA A 1 204 ? -2.297 20.828 -0.689 1 89.75 204 ALA A O 1
ATOM 1569 N N . LYS A 1 205 ? -4.52 20.984 -0.759 1 84.75 205 LYS A N 1
ATOM 1570 C CA . LYS A 1 205 ? -4.758 19.875 -1.66 1 84.75 205 LYS A CA 1
ATOM 1571 C C . LYS A 1 205 ? -5.922 20.156 -2.605 1 84.75 205 LYS A C 1
ATOM 1573 O O . LYS A 1 205 ? -6.848 20.891 -2.252 1 84.75 205 LYS A O 1
ATOM 1578 N N . SER A 1 206 ? -5.797 19.625 -3.781 1 89.81 206 SER A N 1
ATOM 1579 C CA . SER A 1 206 ? -6.863 19.75 -4.766 1 89.81 206 SER A CA 1
ATOM 1580 C C . SER A 1 206 ? -7.719 18.5 -4.832 1 89.81 206 SER A C 1
ATOM 1582 O O . SER A 1 206 ? -7.199 17.375 -4.766 1 89.81 206 SER A O 1
ATOM 1584 N N . PHE A 1 207 ? -9.008 18.703 -5 1 88.44 207 PHE A N 1
ATOM 1585 C CA . PHE A 1 207 ? -9.969 17.609 -5.004 1 88.44 207 PHE A CA 1
ATOM 1586 C C . PHE A 1 207 ? -10.969 17.766 -6.141 1 88.44 207 PHE A C 1
ATOM 1588 O O . PHE A 1 207 ? -11.75 18.719 -6.168 1 88.44 207 PHE A O 1
ATOM 1595 N N . PRO A 1 208 ? -10.867 16.828 -7.129 1 88.62 208 PRO A N 1
ATOM 1596 C CA . PRO A 1 208 ? -12.023 16.766 -8.031 1 88.62 208 PRO A CA 1
ATOM 1597 C C . PRO A 1 208 ? -13.273 16.203 -7.344 1 88.62 208 PRO A C 1
ATOM 1599 O O . PRO A 1 208 ? -13.219 15.141 -6.727 1 88.62 208 PRO A O 1
ATOM 1602 N N . MET A 1 209 ? -14.281 16.906 -7.336 1 88.94 209 MET A N 1
ATOM 1603 C CA . MET A 1 209 ? -15.531 16.5 -6.695 1 88.94 209 MET A CA 1
ATOM 1604 C C . MET A 1 209 ? -16.719 16.734 -7.629 1 88.94 209 MET A C 1
ATOM 1606 O O . MET A 1 209 ? -17.125 17.875 -7.859 1 88.94 209 MET A O 1
ATOM 1610 N N . GLY A 1 210 ? -17.188 15.547 -8.07 1 85.75 210 GLY A N 1
ATOM 1611 C CA . GLY A 1 210 ? -18.234 15.688 -9.062 1 85.75 210 GLY A CA 1
ATOM 1612 C C . GLY A 1 210 ? -17.781 16.391 -10.328 1 85.75 210 GLY A C 1
ATOM 1613 O O . GLY A 1 210 ? -16.781 15.992 -10.945 1 85.75 210 GLY A O 1
ATOM 1614 N N . GLY A 1 211 ? -18.344 17.422 -10.734 1 87.88 211 GLY A N 1
ATOM 1615 C CA . GLY A 1 211 ? -17.969 18.203 -11.906 1 87.88 211 GLY A CA 1
ATOM 1616 C C . GLY A 1 211 ? -17.141 19.422 -11.578 1 87.88 211 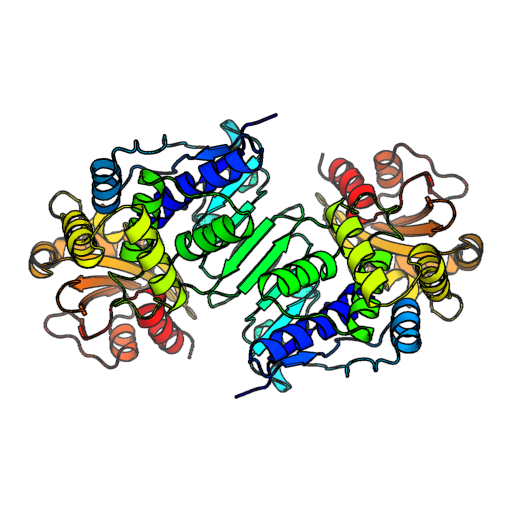GLY A C 1
ATOM 1617 O O . GLY A 1 211 ? -16.781 20.188 -12.469 1 87.88 211 GLY A O 1
ATOM 1618 N N . ALA A 1 212 ? -16.812 19.516 -10.305 1 93.5 212 ALA A N 1
ATOM 1619 C CA . ALA A 1 212 ? -16.062 20.703 -9.875 1 93.5 212 ALA A CA 1
ATOM 1620 C C . ALA A 1 212 ? -14.664 20.328 -9.391 1 93.5 212 ALA A C 1
ATOM 1622 O O . ALA A 1 212 ? -14.438 19.188 -8.961 1 93.5 212 ALA A O 1
ATOM 1623 N N . ASN A 1 213 ? -13.766 21.266 -9.469 1 95.31 213 ASN A N 1
ATOM 1624 C CA . ASN A 1 213 ? -12.422 21.156 -8.898 1 95.31 213 ASN A CA 1
ATOM 1625 C C . ASN A 1 213 ? -12.242 22.094 -7.711 1 95.31 213 ASN A C 1
ATOM 1627 O O . ASN A 1 213 ? -12.266 23.312 -7.875 1 95.31 213 ASN A O 1
ATOM 1631 N N . LEU A 1 214 ? -12.031 21.562 -6.547 1 96.38 214 LEU A N 1
ATOM 1632 C CA . LEU A 1 214 ? -11.891 22.375 -5.34 1 96.38 214 LEU A CA 1
ATOM 1633 C C . LEU A 1 214 ? -10.445 22.359 -4.852 1 96.38 214 LEU A C 1
ATOM 1635 O O . LEU A 1 214 ? -9.781 21.328 -4.871 1 96.38 214 LEU A O 1
ATOM 1639 N N . ARG A 1 215 ? -9.977 23.531 -4.461 1 96.62 215 ARG A N 1
ATOM 1640 C CA . ARG A 1 215 ? -8.742 23.656 -3.689 1 96.62 215 ARG A CA 1
ATOM 1641 C C . ARG A 1 215 ? -9.039 23.922 -2.217 1 96.62 215 ARG A C 1
ATOM 1643 O O . ARG A 1 215 ? -9.828 24.812 -1.888 1 96.62 215 ARG A O 1
ATOM 1650 N N . ILE A 1 216 ? -8.492 23.094 -1.352 1 96.31 216 ILE A N 1
ATOM 1651 C CA . ILE A 1 216 ? -8.727 23.234 0.08 1 96.31 216 ILE A CA 1
ATOM 1652 C C . ILE A 1 216 ? -7.398 23.406 0.81 1 96.31 216 ILE A C 1
ATOM 1654 O O . ILE A 1 216 ? -6.535 22.516 0.74 1 96.31 216 ILE A O 1
ATOM 1658 N N . ALA A 1 217 ? -7.227 24.5 1.507 1 95.56 217 ALA A N 1
ATOM 1659 C CA . ALA A 1 217 ? -6.035 24.781 2.303 1 95.56 217 ALA A CA 1
ATOM 1660 C C . ALA A 1 217 ? -6.391 25 3.77 1 95.56 217 ALA A C 1
ATOM 1662 O O . ALA A 1 217 ? -7.492 25.453 4.086 1 95.56 217 ALA A O 1
ATOM 1663 N N . GLN A 1 218 ? -5.438 24.656 4.613 1 95.56 218 GLN A N 1
ATOM 1664 C CA . GLN A 1 218 ? -5.652 24.859 6.043 1 95.56 218 GLN A CA 1
ATOM 1665 C C . GLN A 1 218 ? -4.402 25.422 6.711 1 95.56 218 GLN A C 1
ATOM 1667 O O . GLN A 1 218 ? -3.283 25.016 6.398 1 95.56 218 GLN A O 1
ATOM 1672 N N . VAL A 1 219 ? -4.672 26.438 7.562 1 94.69 219 VAL A N 1
ATOM 1673 C CA . VAL A 1 219 ? -3.605 26.953 8.414 1 94.69 219 VAL A CA 1
ATOM 1674 C C . VAL A 1 219 ? -4.062 26.953 9.875 1 94.69 219 VAL A C 1
ATOM 1676 O O . VAL A 1 219 ? -5.246 27.156 10.156 1 94.69 219 VAL A O 1
ATOM 1679 N N . ASN A 1 220 ? -3.18 26.703 10.758 1 93.75 220 ASN A N 1
ATOM 1680 C CA . ASN A 1 220 ? -3.41 26.75 12.203 1 93.75 220 ASN A CA 1
ATOM 1681 C C . ASN A 1 220 ? -2.893 28.047 12.812 1 93.75 220 ASN A C 1
ATOM 1683 O O . ASN A 1 220 ? -1.8 28.5 12.477 1 93.75 220 ASN A O 1
ATOM 1687 N N . VAL A 1 221 ? -3.727 28.625 13.664 1 94.25 221 VAL A N 1
ATOM 1688 C CA . VAL A 1 221 ? -3.363 29.891 14.305 1 94.25 221 VAL A CA 1
ATOM 1689 C C . VAL A 1 221 ? -3.809 29.875 15.766 1 94.25 221 VAL A C 1
ATOM 1691 O O . VAL A 1 221 ? -4.562 28.984 16.172 1 94.25 221 VAL A O 1
ATOM 1694 N N . VAL A 1 222 ? -3.211 30.828 16.5 1 91 222 VAL A N 1
ATOM 1695 C CA . VAL A 1 222 ? -3.697 31.047 17.859 1 91 222 VAL A CA 1
ATOM 1696 C C . VAL A 1 222 ? -4.664 32.219 17.875 1 91 222 VAL A C 1
ATOM 1698 O O . VAL A 1 222 ? -5.492 32.344 18.797 1 91 222 VAL A O 1
ATOM 1701 N N . ASP A 1 223 ? -4.566 33.062 16.797 1 90 223 ASP A N 1
ATOM 1702 C CA . ASP A 1 223 ? -5.434 34.219 16.656 1 90 223 ASP A CA 1
ATOM 1703 C C . ASP A 1 223 ? -5.867 34.406 15.203 1 90 223 ASP A C 1
ATOM 1705 O O . ASP A 1 223 ? -5.168 35.062 14.414 1 90 223 ASP A O 1
ATOM 1709 N N . PRO A 1 224 ? -7.074 33.969 14.938 1 93.19 224 PRO A N 1
ATOM 1710 C CA . PRO A 1 224 ? -7.543 34.094 13.555 1 93.19 224 PRO A CA 1
ATOM 1711 C C . PRO A 1 224 ? -7.633 35.531 13.07 1 93.19 224 PRO A C 1
ATOM 1713 O O . PRO A 1 224 ? -7.523 35.781 11.867 1 93.19 224 PRO A O 1
ATOM 1716 N N . GLU A 1 225 ? -7.785 36.438 13.945 1 92.5 225 GLU A N 1
ATOM 1717 C CA . GLU A 1 225 ? -7.984 37.812 13.578 1 92.5 225 GLU A CA 1
ATOM 1718 C C . GLU A 1 225 ? -6.758 38.406 12.875 1 92.5 225 GLU A C 1
ATOM 1720 O O . GLU A 1 225 ? -6.875 39.25 12 1 92.5 225 GLU A O 1
ATOM 1725 N N . GLU A 1 226 ? -5.645 37.906 13.25 1 90.56 226 GLU A N 1
ATOM 1726 C CA . GLU A 1 226 ? -4.41 38.375 12.617 1 90.56 226 GLU A CA 1
ATOM 1727 C C . GLU A 1 226 ? -4.414 38.062 11.117 1 90.56 226 GLU A C 1
ATOM 1729 O O . GLU A 1 226 ? -3.996 38.906 10.32 1 90.56 226 GLU A O 1
ATOM 1734 N N . LEU A 1 227 ? -4.902 36.938 10.719 1 92.81 227 LEU A N 1
ATOM 1735 C CA . LEU A 1 227 ? -4.961 36.562 9.312 1 92.81 227 LEU A CA 1
ATOM 1736 C C . LEU A 1 227 ? -6.148 37.219 8.625 1 92.81 227 LEU A C 1
ATOM 1738 O O . LEU A 1 227 ? -6.055 37.625 7.457 1 92.81 227 LEU A O 1
ATOM 1742 N N . LEU A 1 228 ? -7.16 37.375 9.383 1 94.81 228 LEU A N 1
ATOM 1743 C CA . LEU A 1 228 ? -8.375 37.938 8.812 1 94.81 228 LEU A CA 1
ATOM 1744 C C . LEU A 1 228 ? -8.203 39.438 8.539 1 94.81 228 LEU A C 1
ATOM 1746 O O . LEU A 1 228 ? -8.93 40 7.723 1 94.81 228 LEU A O 1
ATOM 1750 N N . ALA A 1 229 ? -7.254 39.969 9.219 1 94.38 229 ALA A N 1
ATOM 1751 C CA . ALA A 1 229 ? -6.918 41.375 8.945 1 94.38 229 ALA A CA 1
ATOM 1752 C C . ALA A 1 229 ? -6.398 41.531 7.516 1 94.38 229 ALA A C 1
ATOM 1754 O O . ALA A 1 229 ? -6.453 42.625 6.949 1 94.38 229 ALA A O 1
ATOM 1755 N N . ARG A 1 230 ? -5.988 40.469 6.938 1 95.19 230 ARG A N 1
ATOM 1756 C CA . ARG A 1 230 ? -5.492 40.438 5.566 1 95.19 230 ARG A CA 1
ATOM 1757 C C . ARG A 1 230 ? -6.492 39.781 4.629 1 95.19 230 ARG A C 1
ATOM 1759 O O . ARG A 1 230 ? -6.113 39.281 3.574 1 95.19 230 ARG A O 1
ATOM 1766 N N . ARG A 1 231 ? -7.641 39.812 4.988 1 96.44 231 ARG A N 1
ATOM 1767 C CA . ARG A 1 231 ? -8.664 39.031 4.312 1 96.44 231 ARG A CA 1
ATOM 1768 C C . ARG A 1 231 ? -8.75 39.406 2.836 1 96.44 231 ARG A C 1
ATOM 1770 O O . ARG A 1 231 ? -8.797 38.5 1.976 1 96.44 231 ARG A O 1
ATOM 1777 N N . GLU A 1 232 ? -8.797 40.656 2.512 1 96.75 232 GLU A N 1
ATOM 1778 C CA . GLU A 1 232 ? -8.93 41.094 1.125 1 96.75 232 GLU A CA 1
ATOM 1779 C C . GLU A 1 232 ? -7.781 40.562 0.271 1 96.75 232 GLU A C 1
ATOM 1781 O O . GLU A 1 232 ? -8 40.062 -0.833 1 96.75 232 GLU A O 1
ATOM 1786 N N . ALA A 1 233 ? -6.621 40.688 0.833 1 97.19 233 ALA A N 1
ATOM 1787 C CA . ALA A 1 233 ? -5.441 40.219 0.115 1 97.19 233 ALA A CA 1
ATOM 1788 C C . ALA A 1 233 ? -5.469 38.688 -0.023 1 97.19 233 ALA A C 1
ATOM 1790 O O . ALA A 1 233 ? -5.047 38.156 -1.047 1 97.19 233 ALA A O 1
ATOM 1791 N N . LEU A 1 234 ? -5.91 38 0.979 1 97.75 234 LEU A N 1
ATOM 1792 C CA . LEU A 1 234 ? -6.047 36.531 0.942 1 97.75 234 LEU A CA 1
ATOM 1793 C C . LEU A 1 234 ? -7.035 36.125 -0.14 1 97.75 234 LEU A C 1
ATOM 1795 O O . LEU A 1 234 ? -6.734 35.219 -0.944 1 97.75 234 LEU A O 1
ATOM 1799 N N . GLU A 1 235 ? -8.109 36.781 -0.19 1 97.88 235 GLU A N 1
ATOM 1800 C CA . GLU A 1 235 ? -9.141 36.438 -1.174 1 97.88 235 GLU A CA 1
ATOM 1801 C C . GLU A 1 235 ? -8.648 36.719 -2.594 1 97.88 235 GLU A C 1
ATOM 1803 O O . GLU A 1 235 ? -8.961 35.969 -3.514 1 97.88 235 GLU A O 1
ATOM 1808 N N . GLU A 1 236 ? -7.926 37.781 -2.717 1 97.88 236 GLU A N 1
ATOM 1809 C CA . GLU A 1 236 ? -7.352 38.062 -4.023 1 97.88 236 GLU A CA 1
ATOM 1810 C C . GLU A 1 236 ? -6.395 36.969 -4.469 1 97.88 236 GLU A C 1
ATOM 1812 O O . GLU A 1 236 ? -6.414 36.562 -5.633 1 97.88 236 GLU A O 1
ATOM 1817 N N . SER A 1 237 ? -5.574 36.562 -3.549 1 97.81 237 SER A N 1
ATOM 1818 C CA . SER A 1 237 ? -4.633 35.5 -3.848 1 97.81 237 SER A CA 1
ATOM 1819 C C . SER A 1 237 ? -5.363 34.188 -4.188 1 97.81 237 SER A C 1
ATOM 1821 O O . SER A 1 237 ? -4.926 33.438 -5.059 1 97.81 237 SER A O 1
ATOM 1823 N N . MET A 1 238 ? -6.43 33.906 -3.535 1 98 238 MET A N 1
ATOM 1824 C CA . MET A 1 238 ? -7.242 32.75 -3.797 1 98 238 MET A CA 1
ATOM 1825 C C . MET A 1 238 ? -7.871 32.812 -5.188 1 98 238 MET A C 1
ATOM 1827 O O . MET A 1 238 ? -7.883 31.812 -5.914 1 98 238 MET A O 1
ATOM 1831 N N . ARG A 1 239 ? -8.336 33.938 -5.57 1 97.75 239 ARG A N 1
ATOM 1832 C CA . ARG A 1 239 ? -8.898 34.125 -6.902 1 97.75 239 ARG A CA 1
ATOM 1833 C C . ARG A 1 239 ? -7.848 33.906 -7.984 1 97.75 239 ARG A C 1
ATOM 1835 O O . ARG A 1 239 ? -8.133 33.281 -9.008 1 97.75 239 ARG A O 1
ATOM 1842 N N . ALA A 1 240 ? -6.723 34.438 -7.703 1 97.88 240 ALA A N 1
ATOM 1843 C CA . ALA A 1 240 ? -5.625 34.281 -8.648 1 97.88 240 ALA A CA 1
ATOM 1844 C C . ALA A 1 240 ? -5.281 32.781 -8.812 1 97.88 240 ALA A C 1
ATOM 1846 O O . ALA A 1 240 ? -5.055 32.312 -9.93 1 97.88 240 ALA A O 1
ATOM 1847 N N . ALA A 1 241 ? -5.195 32.062 -7.711 1 96.69 241 ALA A N 1
ATOM 1848 C CA . ALA A 1 241 ? -4.902 30.641 -7.738 1 96.69 241 ALA A CA 1
ATOM 1849 C C . ALA A 1 241 ? -5.969 29.891 -8.516 1 96.69 241 ALA A C 1
ATOM 1851 O O . ALA A 1 241 ? -5.648 28.984 -9.297 1 96.69 241 ALA A O 1
ATOM 1852 N N . ASN A 1 242 ? -7.215 30.281 -8.32 1 97.12 242 ASN A N 1
ATOM 1853 C CA . ASN A 1 242 ? -8.312 29.656 -9.062 1 97.12 242 ASN A CA 1
ATOM 1854 C C . ASN A 1 242 ? -8.133 29.828 -10.57 1 97.12 242 ASN A C 1
ATOM 1856 O O . ASN A 1 242 ? -8.273 28.859 -11.328 1 97.12 242 ASN A O 1
ATOM 1860 N N . SER A 1 243 ? -7.824 30.969 -10.945 1 96.88 243 SER A N 1
ATOM 1861 C CA . SER A 1 243 ? -7.68 31.297 -12.359 1 96.88 243 SER A CA 1
ATOM 1862 C C . SER A 1 243 ? -6.484 30.578 -12.977 1 96.88 243 SER A C 1
ATOM 1864 O O . SER A 1 243 ? -6.578 30.047 -14.078 1 96.88 243 SER A O 1
ATOM 1866 N N . GLU A 1 244 ? -5.434 30.594 -12.273 1 96.25 244 GLU A N 1
ATOM 1867 C CA . GLU A 1 244 ? -4.18 30.031 -12.781 1 96.25 244 GLU A CA 1
ATOM 1868 C C . GLU A 1 244 ? -4.258 28.516 -12.898 1 96.25 244 GLU A C 1
ATOM 1870 O O . GLU A 1 244 ? -3.664 27.938 -13.805 1 96.25 244 GLU A O 1
ATOM 1875 N N . ASN A 1 245 ? -4.977 27.859 -11.969 1 93.94 245 ASN A N 1
ATOM 1876 C CA . ASN A 1 245 ? -4.918 26.406 -11.891 1 93.94 245 ASN A CA 1
ATOM 1877 C C . ASN A 1 245 ? -6.246 25.766 -12.289 1 93.94 245 ASN A C 1
ATOM 1879 O O . ASN A 1 245 ? -6.363 24.547 -12.32 1 93.94 245 ASN A O 1
ATOM 1883 N N . GLY A 1 246 ? -7.195 26.594 -12.547 1 94.5 246 GLY A N 1
ATOM 1884 C CA . GLY A 1 246 ? -8.484 26.078 -12.992 1 94.5 246 GLY A CA 1
ATOM 1885 C C . GLY A 1 246 ? -9.328 25.516 -11.867 1 94.5 246 GLY A C 1
ATOM 1886 O O . GLY A 1 246 ? -10.055 24.547 -12.055 1 94.5 246 GLY A O 1
ATOM 1887 N N . TYR A 1 247 ? -9.188 26.078 -10.664 1 96.5 247 TYR A N 1
ATOM 1888 C CA . TYR A 1 247 ? -10.07 25.688 -9.57 1 96.5 247 TYR A CA 1
ATOM 1889 C C . TYR A 1 247 ? -11.406 26.422 -9.656 1 96.5 247 TYR A C 1
ATOM 1891 O O . TYR A 1 247 ? -11.438 27.609 -9.969 1 96.5 247 TYR A O 1
ATOM 1899 N N . ASP A 1 248 ? -12.461 25.672 -9.414 1 97.69 248 ASP A N 1
ATOM 1900 C CA . ASP A 1 248 ? -13.781 26.297 -9.406 1 97.69 248 ASP A CA 1
ATOM 1901 C C . ASP A 1 248 ? -14.039 27.031 -8.094 1 97.69 248 ASP A C 1
ATOM 1903 O O . ASP A 1 248 ? -14.727 28.047 -8.062 1 97.69 248 ASP A O 1
ATOM 1907 N N . THR A 1 249 ? -13.562 26.469 -7.07 1 97.88 249 THR A N 1
ATOM 1908 C CA . THR A 1 249 ? -13.766 27.016 -5.738 1 97.88 249 THR A CA 1
ATOM 1909 C C . THR A 1 249 ? -12.555 26.766 -4.848 1 97.88 249 THR A C 1
ATOM 1911 O O . THR A 1 249 ? -11.969 25.688 -4.891 1 97.88 249 THR A O 1
ATOM 1914 N N . PHE A 1 250 ? -12.148 27.766 -4.082 1 98.38 250 PHE A N 1
ATOM 1915 C CA . PHE A 1 250 ? -11.07 27.672 -3.105 1 98.38 250 PHE A CA 1
ATOM 1916 C C . PHE A 1 250 ? -11.609 27.812 -1.687 1 98.38 250 PHE A C 1
ATOM 1918 O O . PHE A 1 250 ? -12.305 28.781 -1.37 1 98.38 250 PHE A O 1
ATOM 1925 N N . VAL A 1 251 ? -11.344 26.844 -0.869 1 98.19 251 VAL A N 1
ATOM 1926 C CA . VAL A 1 251 ? -11.75 26.844 0.534 1 98.19 251 VAL A CA 1
ATOM 1927 C C . VAL A 1 251 ? -10.523 26.984 1.426 1 98.19 251 VAL A C 1
ATOM 1929 O O . VAL A 1 251 ? -9.664 26.094 1.469 1 98.19 251 VAL A O 1
ATOM 1932 N N . PHE A 1 252 ? -10.43 28.094 2.123 1 98.12 252 PHE A N 1
ATOM 1933 C CA . PHE A 1 252 ? -9.312 28.359 3.016 1 98.12 252 PHE A CA 1
ATOM 1934 C C . PHE A 1 252 ? -9.75 28.281 4.473 1 98.12 252 PHE A C 1
ATOM 1936 O O . PHE A 1 252 ? -10.508 29.141 4.941 1 98.12 252 PHE A O 1
ATOM 1943 N N . VAL A 1 253 ? -9.234 27.297 5.156 1 97.88 253 VAL A N 1
ATOM 1944 C CA . VAL A 1 253 ? -9.648 27 6.523 1 97.88 253 VAL A CA 1
ATOM 1945 C C . VAL A 1 253 ? -8.625 27.547 7.508 1 97.88 253 VAL A C 1
ATOM 1947 O O . VAL A 1 253 ? -7.457 27.172 7.48 1 97.88 253 VAL A O 1
ATOM 1950 N N . ILE A 1 254 ? -9.062 28.469 8.352 1 97.12 254 ILE A N 1
ATOM 1951 C CA . ILE A 1 254 ? -8.227 29.062 9.398 1 97.12 254 ILE A CA 1
ATOM 1952 C C . ILE A 1 254 ? -8.617 28.484 10.758 1 97.12 254 ILE A C 1
ATOM 1954 O O . ILE A 1 254 ? -9.656 28.844 11.32 1 97.12 254 ILE A O 1
ATOM 1958 N N . THR A 1 255 ? -7.789 27.641 11.32 1 96.56 255 THR A N 1
ATOM 1959 C CA . THR A 1 255 ? -8.133 26.875 12.508 1 96.56 255 THR A CA 1
ATOM 1960 C C . THR A 1 255 ? -7.449 27.453 13.742 1 96.56 255 THR A C 1
ATOM 1962 O O . THR A 1 255 ? -6.223 27.547 13.797 1 96.56 255 THR A O 1
ATOM 1965 N N . ASN A 1 256 ? -8.227 27.859 14.688 1 95.75 256 ASN A N 1
ATOM 1966 C CA . ASN A 1 256 ? -7.723 28.234 16 1 95.75 256 ASN A CA 1
ATOM 1967 C C . ASN A 1 256 ? -7.438 27.016 16.875 1 95.75 256 ASN A C 1
ATOM 1969 O O . ASN A 1 256 ? -8.367 26.359 17.359 1 95.75 256 ASN A O 1
ATOM 1973 N N . ILE A 1 257 ? -6.18 26.766 17.094 1 93.12 257 ILE A N 1
ATOM 1974 C CA . ILE A 1 257 ? -5.785 25.531 17.734 1 93.12 257 ILE A CA 1
ATOM 1975 C C . ILE A 1 257 ? -6.121 25.578 19.219 1 93.12 257 ILE A C 1
ATOM 1977 O O . ILE A 1 257 ? -6.176 24.547 19.891 1 93.12 257 ILE A O 1
ATOM 1981 N N . LEU A 1 258 ? -6.34 26.859 19.75 1 91.56 258 LEU A N 1
ATOM 1982 C CA . LEU A 1 258 ? -6.656 27 21.172 1 91.56 258 LEU A CA 1
ATOM 1983 C C . LEU A 1 258 ? -8.133 26.703 21.422 1 91.56 258 LEU A C 1
ATOM 1985 O O . LEU A 1 258 ? -8.484 26.078 22.422 1 91.56 258 LEU A O 1
ATOM 1989 N N . THR A 1 259 ? -8.992 27.078 20.484 1 94.06 259 THR A N 1
ATOM 1990 C CA . THR A 1 259 ? -10.43 26.969 20.719 1 94.06 259 THR A CA 1
ATOM 1991 C C . THR A 1 259 ? -11.031 25.844 19.891 1 94.06 259 THR A C 1
ATOM 1993 O O . THR A 1 259 ? -12.188 25.453 20.094 1 94.06 259 THR A O 1
ATOM 1996 N N . SER A 1 260 ? -10.312 25.281 19.016 1 95.5 260 SER A N 1
ATOM 1997 C CA . SER A 1 260 ? -10.781 24.234 18.109 1 95.5 260 SER A CA 1
ATOM 1998 C C . SER A 1 260 ? -11.953 24.719 17.281 1 95.5 260 SER A C 1
ATOM 2000 O O . SER A 1 260 ? -12.977 24.031 17.172 1 95.5 260 SER A O 1
ATOM 2002 N N . VAL A 1 261 ? -11.844 25.922 16.797 1 96.5 261 VAL A N 1
ATOM 2003 C CA . VAL A 1 261 ? -12.82 26.531 15.906 1 96.5 261 VAL A CA 1
ATOM 2004 C C . VAL A 1 261 ? -12.141 26.969 14.609 1 96.5 261 VAL A C 1
ATOM 2006 O O . VAL A 1 261 ? -11.055 27.547 14.633 1 96.5 261 VAL A O 1
ATOM 2009 N N . SER A 1 262 ? -12.789 26.609 13.484 1 97.75 262 SER A N 1
ATOM 2010 C CA . SER A 1 262 ? -12.25 27.047 12.203 1 97.75 262 SER A CA 1
ATOM 2011 C C . SER A 1 262 ? -13.117 28.141 11.586 1 97.75 262 SER A C 1
ATOM 2013 O O . SER A 1 262 ? -14.344 28.062 11.625 1 97.75 262 SER A O 1
ATOM 2015 N N . THR A 1 263 ? -12.438 29.188 11.18 1 97.75 263 THR A N 1
ATOM 2016 C CA . THR A 1 263 ? -13.023 30.203 10.32 1 97.75 263 THR A CA 1
ATOM 2017 C C . THR A 1 263 ? -12.656 29.953 8.859 1 97.75 263 THR A C 1
ATOM 2019 O O . THR A 1 263 ? -11.492 29.734 8.531 1 97.75 263 THR A O 1
ATOM 2022 N N . VAL A 1 264 ? -13.695 30.016 7.93 1 98.06 264 VAL A N 1
ATOM 2023 C CA . VAL A 1 264 ? -13.461 29.562 6.566 1 98.06 264 VAL A CA 1
ATOM 2024 C C . VAL A 1 264 ? -13.734 30.703 5.582 1 98.06 264 VAL A C 1
ATOM 2026 O O . VAL A 1 264 ? -14.797 31.312 5.629 1 98.06 264 VAL A O 1
ATOM 2029 N N . LEU A 1 265 ? -12.727 31.016 4.773 1 97.69 265 LEU A N 1
ATOM 2030 C CA . LEU A 1 265 ? -12.875 31.875 3.604 1 97.69 265 LEU A CA 1
ATOM 2031 C C . LEU A 1 265 ? -13.125 31.062 2.348 1 97.69 265 LEU A C 1
ATOM 2033 O O . LEU A 1 265 ? -12.422 30.078 2.092 1 97.69 265 LEU A O 1
ATOM 2037 N N . VAL A 1 266 ? -14.164 31.438 1.572 1 98.06 266 VAL A N 1
ATOM 2038 C CA . VAL A 1 266 ? -14.484 30.703 0.348 1 98.06 266 VAL A CA 1
ATOM 2039 C C . VAL A 1 266 ? -14.516 31.672 -0.833 1 98.06 266 VAL A C 1
ATOM 2041 O O . VAL A 1 266 ? -15.164 32.719 -0.77 1 98.06 266 VAL A O 1
ATOM 2044 N N . VAL A 1 267 ? -13.766 31.312 -1.833 1 97.88 267 VAL A N 1
ATOM 2045 C CA . VAL A 1 267 ? -13.758 32.094 -3.057 1 97.88 267 VAL A CA 1
ATOM 2046 C C . VAL A 1 267 ? -14.062 31.203 -4.258 1 97.88 267 VAL A C 1
ATOM 2048 O O . VAL A 1 267 ? -13.445 30.156 -4.418 1 97.88 267 VAL A O 1
ATOM 2051 N N . GLY A 1 268 ? -15.008 31.609 -5.082 1 96.5 268 GLY A N 1
ATOM 2052 C CA . GLY A 1 268 ? -15.281 30.859 -6.293 1 96.5 268 GLY A CA 1
ATOM 2053 C C . GLY A 1 268 ? -16.766 30.641 -6.539 1 96.5 268 GLY A C 1
ATOM 2054 O O . GLY A 1 268 ? -17.609 31.312 -5.918 1 96.5 268 GLY A O 1
ATOM 2055 N N . ASP A 1 269 ? -17.125 29.703 -7.387 1 94.75 269 ASP A N 1
ATOM 2056 C CA . ASP A 1 269 ? -18.453 29.562 -7.988 1 94.75 269 ASP A CA 1
ATOM 2057 C C . ASP A 1 269 ? -19.422 28.891 -7.027 1 94.75 269 ASP A C 1
ATOM 2059 O O . ASP A 1 269 ? -20.641 29.109 -7.117 1 94.75 269 ASP A O 1
ATOM 2063 N N . TYR A 1 270 ? -18.938 28.203 -6.039 1 95.81 270 TYR A N 1
ATOM 2064 C CA . TYR A 1 270 ? -19.828 27.328 -5.277 1 95.81 270 TYR A CA 1
ATOM 2065 C C . TYR A 1 270 ? -19.828 27.719 -3.803 1 95.81 270 TYR A C 1
ATOM 2067 O O . TYR A 1 270 ? -19.859 26.844 -2.932 1 95.81 270 TYR A O 1
ATOM 2075 N N . LYS A 1 271 ? -19.766 28.969 -3.529 1 95.69 271 LYS A N 1
ATOM 2076 C CA . LYS A 1 271 ? -19.734 29.469 -2.158 1 95.69 271 LYS A CA 1
ATOM 2077 C C . LYS A 1 271 ? -20.922 28.953 -1.359 1 95.69 271 LYS A C 1
ATOM 2079 O O . LYS A 1 271 ? -20.766 28.5 -0.226 1 95.69 271 LYS A O 1
ATOM 2084 N N . ASP A 1 272 ? -22.094 28.969 -1.998 1 95 272 ASP A N 1
ATOM 2085 C CA . ASP A 1 272 ? -23.312 28.578 -1.294 1 95 272 ASP A CA 1
ATOM 2086 C C . ASP A 1 272 ? -23.328 27.062 -1.026 1 95 272 ASP A C 1
ATOM 2088 O O . ASP A 1 272 ? -23.781 26.625 0.028 1 95 272 ASP A O 1
ATOM 2092 N N . LYS A 1 273 ? -22.859 26.391 -1.938 1 95.62 273 LYS A N 1
ATOM 2093 C CA . LYS A 1 273 ? -22.812 24.938 -1.785 1 95.62 273 LYS A CA 1
ATOM 2094 C C . LYS A 1 273 ? -21.875 24.531 -0.648 1 95.62 273 LYS A C 1
ATOM 2096 O O . LYS A 1 273 ? -22.125 23.547 0.048 1 95.62 273 LYS A O 1
ATOM 2101 N N . VAL A 1 274 ? -20.797 25.281 -0.499 1 97 274 VAL A N 1
ATOM 2102 C CA . VAL A 1 274 ? -19.859 25.016 0.585 1 97 274 VAL A CA 1
ATOM 2103 C C . VAL A 1 274 ? -20.547 25.25 1.931 1 97 274 VAL A C 1
ATOM 2105 O O . VAL A 1 274 ? -20.422 24.438 2.844 1 97 274 VAL A O 1
ATOM 2108 N N . ALA A 1 275 ? -21.281 26.328 2.025 1 96.94 275 ALA A N 1
ATOM 2109 C CA . ALA A 1 275 ? -22 26.609 3.266 1 96.94 275 ALA A CA 1
ATOM 2110 C C . ALA A 1 275 ? -23.016 25.531 3.57 1 96.94 275 ALA A C 1
ATOM 2112 O O . ALA A 1 275 ? -23.172 25.109 4.719 1 96.94 275 ALA A O 1
ATOM 2113 N N . GLN A 1 276 ? -23.656 25.047 2.557 1 95.69 276 GLN A N 1
ATOM 2114 C CA . GLN A 1 276 ? -24.656 24 2.709 1 95.69 276 GLN A CA 1
ATOM 2115 C C . GLN A 1 276 ? -24.031 22.703 3.195 1 95.69 276 GLN A C 1
ATOM 2117 O O . GLN A 1 276 ? -24.625 21.969 3.998 1 95.69 276 GLN A O 1
ATOM 2122 N N . ALA A 1 277 ? -22.844 22.469 2.719 1 96.25 277 ALA A N 1
ATOM 2123 C CA . ALA A 1 277 ? -22.156 21.234 3.076 1 96.25 277 ALA A CA 1
ATOM 2124 C C . ALA A 1 277 ? -21.906 21.156 4.582 1 96.25 277 ALA A C 1
ATOM 2126 O O . ALA A 1 277 ? -21.891 20.062 5.156 1 96.25 277 ALA A O 1
ATOM 2127 N N . PHE A 1 278 ? -21.812 22.328 5.215 1 96.94 278 PHE A N 1
ATOM 2128 C CA . PHE A 1 278 ? -21.5 22.359 6.641 1 96.94 278 PHE A CA 1
ATOM 2129 C C . PHE A 1 278 ? -22.719 22.766 7.449 1 96.94 278 PHE A C 1
ATOM 2131 O O . PHE A 1 278 ? -22.625 23.016 8.656 1 96.94 278 PHE A O 1
ATOM 2138 N N . ASN A 1 279 ? -23.859 22.875 6.777 1 95.94 279 ASN A N 1
ATOM 2139 C CA . ASN A 1 279 ? -25.094 23.344 7.41 1 95.94 279 ASN A CA 1
ATOM 2140 C C . ASN A 1 279 ? -24.844 24.641 8.18 1 95.94 279 ASN A C 1
ATOM 2142 O O . ASN A 1 279 ? -25.234 24.766 9.344 1 95.94 279 ASN A O 1
ATOM 2146 N N . SER A 1 280 ? -24.109 25.484 7.59 1 95.69 280 SER A N 1
ATOM 2147 C CA . SER A 1 280 ? -23.75 26.781 8.164 1 95.69 280 SER A CA 1
ATOM 2148 C C . SER A 1 280 ? -24.109 27.922 7.227 1 95.69 280 SER A C 1
ATOM 2150 O O . SER A 1 280 ? -24.641 27.688 6.141 1 95.69 280 SER A O 1
ATOM 2152 N N . SER A 1 281 ? -24 29.172 7.734 1 96.06 281 SER A N 1
ATOM 2153 C CA . SER A 1 281 ? -24.281 30.359 6.938 1 96.06 281 SER A CA 1
ATOM 2154 C C . SER A 1 281 ? -23.156 31.391 7.066 1 96.06 281 SER A C 1
ATOM 2156 O O . SER A 1 281 ? -22.469 31.438 8.086 1 96.06 281 SER A O 1
ATOM 2158 N N . TYR A 1 282 ? -23.078 32.094 5.98 1 96.5 282 TYR A N 1
ATOM 2159 C CA . TYR A 1 282 ? -22.047 33.125 5.988 1 96.5 282 TYR A CA 1
ATOM 2160 C C . TYR A 1 282 ? -22.453 34.312 6.883 1 96.5 282 TYR A C 1
ATOM 2162 O O . TYR A 1 282 ? -23.609 34.719 6.883 1 96.5 282 TYR A O 1
ATOM 2170 N N . THR A 1 283 ? -21.641 34.656 7.715 1 96.31 283 THR A N 1
ATOM 2171 C CA . THR A 1 283 ? -21.703 35.938 8.438 1 96.31 283 THR A CA 1
ATOM 2172 C C . THR A 1 283 ? -20.516 36.812 8.07 1 96.31 283 THR A C 1
ATOM 2174 O O . THR A 1 283 ? -19.359 36.469 8.32 1 96.31 283 THR A O 1
ATOM 2177 N N . ASP A 1 284 ? -20.797 38 7.422 1 94.44 284 ASP A N 1
ATOM 2178 C CA . ASP A 1 284 ? -19.75 38.875 6.926 1 94.44 284 ASP A CA 1
ATOM 2179 C C . ASP A 1 284 ? -18.781 38.156 5.996 1 94.44 284 ASP A C 1
ATOM 2181 O O . ASP A 1 284 ? -17.578 38.312 6.109 1 94.44 284 ASP A O 1
ATOM 2185 N N . GLY A 1 285 ? -19.312 37.219 5.281 1 95.12 285 GLY A N 1
ATOM 2186 C CA . GLY A 1 285 ? -18.547 36.531 4.254 1 95.12 285 GLY A CA 1
ATOM 2187 C C . GLY A 1 285 ? -17.719 35.375 4.793 1 95.12 285 GLY A C 1
ATOM 2188 O O . GLY A 1 285 ? -16.953 34.75 4.051 1 95.12 285 GLY A O 1
ATOM 2189 N N . LEU A 1 286 ? -17.875 35.062 6.062 1 97.19 286 LEU A N 1
ATOM 2190 C CA . LEU A 1 286 ? -17.094 34.031 6.695 1 97.19 286 LEU A CA 1
ATOM 2191 C C . LEU A 1 286 ? -17.984 32.906 7.211 1 97.19 286 LEU A C 1
ATOM 2193 O O . LEU A 1 286 ? -19.109 33.125 7.645 1 97.19 286 LEU A O 1
ATOM 2197 N N . LEU A 1 287 ? -17.5 31.625 7.07 1 97.56 287 LEU A N 1
ATOM 2198 C CA . LEU A 1 287 ? -18.094 30.484 7.766 1 97.56 287 LEU A CA 1
ATOM 2199 C C . LEU A 1 287 ? -17.359 30.188 9.062 1 97.56 287 LEU A C 1
ATOM 2201 O O . LEU A 1 287 ? -16.125 30.25 9.109 1 97.56 287 LEU A O 1
ATOM 2205 N N . THR A 1 288 ? -18.109 30.016 10.109 1 97.44 288 THR A N 1
ATOM 2206 C CA . THR A 1 288 ? -17.531 29.578 11.375 1 97.44 288 THR A CA 1
ATOM 2207 C C . THR A 1 288 ? -17.953 28.156 11.695 1 97.44 288 THR A C 1
ATOM 2209 O O . THR A 1 288 ? -19.141 27.844 11.75 1 97.44 288 THR A O 1
ATOM 2212 N N . LEU A 1 289 ? -16.938 27.297 11.906 1 97.75 289 LEU A N 1
ATOM 2213 C CA . LEU A 1 289 ? -17.203 25.875 12.102 1 97.75 289 LEU A CA 1
ATOM 2214 C C . LEU A 1 289 ? -16.625 25.391 13.43 1 97.75 289 LEU A C 1
ATOM 2216 O O . LEU A 1 289 ? -15.469 24.969 13.5 1 97.75 289 LEU A O 1
ATOM 2220 N N . PRO A 1 290 ? -17.438 25.438 14.508 1 96.69 290 PRO A N 1
ATOM 2221 C CA . PRO A 1 290 ? -16.969 24.938 15.805 1 96.69 290 PRO A CA 1
ATOM 2222 C C . PRO A 1 290 ? -16.688 23.438 15.789 1 96.69 290 PRO A C 1
ATOM 2224 O O . PRO A 1 290 ? -17.484 22.656 15.25 1 96.69 290 PRO A O 1
ATOM 2227 N N . GLY A 1 291 ? -15.57 23.109 16.281 1 95.75 291 GLY A N 1
ATOM 2228 C CA . GLY A 1 291 ? -15.227 21.719 16.422 1 95.75 291 GLY A CA 1
ATOM 2229 C C . GLY A 1 291 ? -14.602 21.125 15.164 1 95.75 291 GLY A C 1
ATOM 2230 O O . GLY A 1 291 ? -14.203 19.969 15.148 1 95.75 291 GLY A O 1
ATOM 2231 N N . VAL A 1 292 ? -14.516 21.891 14.094 1 96.06 292 VAL A N 1
ATOM 2232 C CA . VAL A 1 292 ? -13.906 21.438 12.852 1 96.06 292 VAL A CA 1
ATOM 2233 C C . VAL A 1 292 ? -12.43 21.859 12.812 1 96.06 292 VAL A C 1
ATOM 2235 O O . VAL A 1 292 ? -12.117 23.047 12.805 1 96.06 292 VAL A O 1
ATOM 2238 N N . VAL A 1 293 ? -11.555 20.844 12.844 1 95.69 293 VAL A N 1
ATOM 2239 C CA . VAL A 1 293 ? -10.133 21.188 12.914 1 95.69 293 VAL A CA 1
ATOM 2240 C C . VAL A 1 293 ? -9.352 20.359 11.898 1 95.69 293 VAL A C 1
ATOM 2242 O O . VAL A 1 293 ? -8.148 20.562 11.727 1 95.69 293 VAL A O 1
ATOM 2245 N N . SER A 1 294 ? -10.023 19.438 11.219 1 94.12 294 SER A N 1
ATOM 2246 C CA . SER A 1 294 ? -9.336 18.516 10.312 1 94.12 294 SER A CA 1
ATOM 2247 C C . SER A 1 294 ? -9.844 18.672 8.883 1 94.12 294 SER A C 1
ATOM 2249 O O . SER A 1 294 ? -11.008 18.391 8.602 1 94.12 294 SER A O 1
ATOM 2251 N N . ARG A 1 295 ? -8.961 19.109 8.047 1 92.81 295 ARG A N 1
ATOM 2252 C CA . ARG A 1 295 ? -9.289 19.172 6.625 1 92.81 295 ARG A CA 1
ATOM 2253 C C . ARG A 1 295 ? -9.703 17.797 6.102 1 92.81 295 ARG A C 1
ATOM 2255 O O . ARG A 1 295 ? -10.719 17.672 5.41 1 92.81 295 ARG A O 1
ATOM 2262 N N . LYS A 1 296 ? -8.961 16.781 6.477 1 87.56 296 LYS A N 1
ATOM 2263 C CA . LYS A 1 296 ? -9.094 15.43 5.949 1 87.56 296 LYS A CA 1
ATOM 2264 C C . LYS A 1 296 ? -10.391 14.781 6.418 1 87.56 296 LYS A C 1
ATOM 2266 O O . LYS A 1 296 ? -11.094 14.148 5.629 1 87.56 296 LYS A O 1
ATOM 2271 N N . LYS A 1 297 ? -10.797 14.961 7.629 1 93.06 297 LYS A N 1
ATOM 2272 C CA . LYS A 1 297 ? -11.883 14.18 8.203 1 93.06 297 LYS A CA 1
ATOM 2273 C C . LYS A 1 297 ? -13.156 15.016 8.328 1 93.06 297 LYS A C 1
ATOM 2275 O O . LYS A 1 297 ? -14.258 14.469 8.383 1 93.06 297 LYS A O 1
ATOM 2280 N N . GLN A 1 298 ? -12.984 16.312 8.312 1 95.56 298 GLN A N 1
ATOM 2281 C CA . GLN A 1 298 ? -14.156 17.109 8.68 1 95.56 298 GLN A CA 1
ATOM 2282 C C . GLN A 1 298 ? -14.508 18.109 7.59 1 95.56 298 GLN A C 1
ATOM 2284 O O . GLN A 1 298 ? -15.625 18.625 7.547 1 95.56 298 GLN A O 1
ATOM 2289 N N . VAL A 1 299 ? -13.57 18.422 6.738 1 95.88 299 VAL A N 1
ATOM 2290 C CA . VAL A 1 299 ? -13.828 19.422 5.707 1 95.88 299 VAL A CA 1
ATOM 2291 C C . VAL A 1 299 ? -14.078 18.734 4.367 1 95.88 299 VAL A C 1
ATOM 2293 O O . VAL A 1 299 ? -15.102 18.969 3.719 1 95.88 299 VAL A O 1
ATOM 2296 N N . VAL A 1 300 ? -13.281 17.781 4.012 1 92.88 300 VAL A N 1
ATOM 2297 C CA . VAL A 1 300 ? -13.32 17.156 2.693 1 92.88 300 VAL A CA 1
ATOM 2298 C C . VAL A 1 300 ? -14.57 16.297 2.568 1 92.88 300 VAL A C 1
ATOM 2300 O O . VAL A 1 300 ? -15.305 16.391 1.587 1 92.88 300 VAL A O 1
ATOM 2303 N N . PRO A 1 301 ? -14.93 15.492 3.58 1 91.31 301 PRO A N 1
ATOM 2304 C CA . PRO A 1 301 ? -16.031 14.555 3.393 1 91.31 301 PRO A CA 1
ATOM 2305 C C . PRO A 1 301 ? -17.375 15.266 3.189 1 91.31 301 PRO A C 1
ATOM 2307 O O . PRO A 1 301 ? -18.094 14.977 2.227 1 91.31 301 PRO A O 1
ATOM 2310 N N . PRO A 1 302 ? -17.75 16.219 4.035 1 95.06 302 PRO A N 1
ATOM 2311 C CA . PRO A 1 302 ? -19.016 16.906 3.779 1 95.06 302 PRO A CA 1
ATOM 2312 C C . PRO A 1 302 ? -19.062 17.594 2.416 1 95.06 302 PRO A C 1
ATOM 2314 O O . PRO A 1 302 ? -20.109 17.656 1.781 1 95.06 302 PRO A O 1
ATOM 2317 N N . LEU A 1 303 ? -17.969 18.125 1.948 1 95.69 303 LEU A N 1
ATOM 2318 C CA . LEU A 1 303 ? -17.906 18.734 0.625 1 95.69 303 LEU A CA 1
ATOM 2319 C C . LEU A 1 303 ? -18.094 17.688 -0.467 1 95.69 303 LEU A C 1
ATOM 2321 O O . LEU A 1 303 ? -18.797 17.938 -1.453 1 95.69 303 LEU A O 1
ATOM 2325 N N . THR A 1 304 ? -17.422 16.562 -0.244 1 90.94 304 THR A N 1
ATOM 2326 C CA . THR A 1 304 ? -17.562 15.469 -1.207 1 90.94 304 THR A CA 1
ATOM 2327 C C . THR A 1 304 ? -19.031 15.055 -1.35 1 90.94 304 THR A C 1
ATOM 2329 O O . THR A 1 304 ? -19.516 14.875 -2.465 1 90.94 304 THR A O 1
ATOM 2332 N N . VAL A 1 305 ? -19.734 14.906 -0.242 1 90.94 305 VAL A N 1
ATOM 2333 C CA . VAL A 1 305 ? -21.141 14.523 -0.248 1 90.94 305 VAL A CA 1
ATOM 2334 C C . VAL A 1 305 ? -21.953 15.594 -0.963 1 90.94 305 VAL A C 1
ATOM 2336 O O . VAL A 1 305 ? -22.812 15.281 -1.803 1 90.94 305 VAL A O 1
ATOM 2339 N N . ALA A 1 306 ? -21.688 16.812 -0.678 1 93.31 306 ALA A N 1
ATOM 2340 C CA . ALA A 1 306 ? -22.453 17.922 -1.229 1 93.31 306 ALA A CA 1
ATOM 2341 C C . ALA A 1 306 ? -22.234 18.047 -2.734 1 93.31 306 ALA A C 1
ATOM 2343 O O . ALA A 1 306 ? -23.156 18.406 -3.473 1 93.31 306 ALA A O 1
ATOM 2344 N N . PHE A 1 307 ? -21.078 17.781 -3.201 1 92.69 307 PHE A N 1
ATOM 2345 C CA . PHE A 1 307 ? -20.734 18.031 -4.602 1 92.69 307 PHE A CA 1
ATOM 2346 C C . PHE A 1 307 ? -21 16.781 -5.441 1 92.69 307 PHE A C 1
ATOM 2348 O O . PHE A 1 307 ? -21.203 16.875 -6.648 1 92.69 307 PHE A O 1
ATOM 2355 N N . GLU A 1 308 ? -20.844 15.578 -4.875 1 84.44 308 GLU A N 1
ATOM 2356 C CA . GLU A 1 308 ? -21.047 14.352 -5.633 1 84.44 308 GLU A CA 1
ATOM 2357 C C . GLU A 1 308 ? -22.469 13.82 -5.465 1 84.44 308 GLU A C 1
ATOM 2359 O O . GLU A 1 308 ? -22.906 12.969 -6.234 1 84.44 308 GLU A O 1
ATOM 2364 N N . GLY A 1 309 ? -23.172 14.07 -4.441 1 74.81 309 GLY A N 1
ATOM 2365 C CA . GLY A 1 309 ? -24.547 13.648 -4.23 1 74.81 309 GLY A CA 1
ATOM 2366 C C . GLY A 1 309 ? -25.547 14.5 -4.98 1 74.81 309 GLY A C 1
ATOM 2367 O O . GLY A 1 309 ? -25.203 15.578 -5.484 1 74.81 309 GLY A O 1
ATOM 2368 N N . MET B 1 1 ? -23.609 -4.043 11.336 1 54.47 1 MET B N 1
ATOM 2369 C CA . MET B 1 1 ? -22.453 -3.66 10.516 1 54.47 1 MET B CA 1
ATOM 2370 C C . MET B 1 1 ? -22.141 -4.738 9.484 1 54.47 1 MET B C 1
ATOM 2372 O O . MET B 1 1 ? -22.312 -5.93 9.75 1 54.47 1 MET B O 1
ATOM 2376 N N . SER B 1 2 ? -21.938 -4.344 8.172 1 82.75 2 SER B N 1
ATOM 2377 C CA . SER B 1 2 ? -21.797 -5.34 7.113 1 82.75 2 SER B CA 1
ATOM 2378 C C . SER B 1 2 ? -20.516 -6.141 7.277 1 82.75 2 SER B C 1
ATOM 2380 O O . SER B 1 2 ? -19.531 -5.645 7.832 1 82.75 2 SER B O 1
ATOM 2382 N N . LYS B 1 3 ? -20.609 -7.406 7.172 1 95.38 3 LYS B N 1
ATOM 2383 C CA . LYS B 1 3 ? -19.516 -8.375 7.281 1 95.38 3 LYS B CA 1
ATOM 2384 C C . LYS B 1 3 ? -18.359 -7.988 6.383 1 95.38 3 LYS B C 1
ATOM 2386 O O . LYS B 1 3 ? -18.547 -7.574 5.238 1 95.38 3 LYS B O 1
ATOM 2391 N N . LEU B 1 4 ? -17.109 -7.938 6.984 1 98.69 4 LEU B N 1
ATOM 2392 C CA . LEU B 1 4 ? -15.898 -7.742 6.199 1 98.69 4 LEU B CA 1
ATOM 2393 C C . LEU B 1 4 ? -15.578 -8.977 5.367 1 98.69 4 LEU B C 1
ATOM 2395 O O . LEU B 1 4 ? -15.336 -10.055 5.914 1 98.69 4 LEU B O 1
ATOM 2399 N N . LEU B 1 5 ? -15.594 -8.859 4.051 1 98.94 5 LEU B N 1
ATOM 2400 C CA . LEU B 1 5 ? -15.258 -10 3.201 1 98.94 5 LEU B CA 1
ATOM 2401 C C . LEU B 1 5 ? -13.789 -9.945 2.791 1 98.94 5 LEU B C 1
ATOM 2403 O O . LEU B 1 5 ? -13.281 -8.891 2.408 1 98.94 5 LEU B O 1
ATOM 2407 N N . VAL B 1 6 ? -13.117 -11.047 2.947 1 98.94 6 VAL B N 1
ATOM 2408 C CA . VAL B 1 6 ? -11.695 -11.188 2.631 1 98.94 6 VAL B CA 1
ATOM 2409 C C . VAL B 1 6 ? -11.523 -12.094 1.41 1 98.94 6 VAL B C 1
ATOM 2411 O O . VAL B 1 6 ? -12.008 -13.227 1.395 1 98.94 6 VAL B O 1
ATOM 2414 N N . PHE B 1 7 ? -10.852 -11.57 0.324 1 98.94 7 PHE B N 1
ATOM 2415 C CA . PHE B 1 7 ? -10.711 -12.406 -0.86 1 98.94 7 PHE B CA 1
ATOM 2416 C C . PHE B 1 7 ? -9.445 -12.055 -1.633 1 98.94 7 PHE B C 1
ATOM 2418 O O . PHE B 1 7 ? -8.914 -10.953 -1.488 1 98.94 7 PHE B O 1
ATOM 2425 N N . GLY B 1 8 ? -8.922 -13.031 -2.402 1 98.62 8 GLY B N 1
ATOM 2426 C CA . GLY B 1 8 ? -7.84 -12.828 -3.35 1 98.62 8 GLY B CA 1
ATOM 2427 C C . GLY B 1 8 ? -8.32 -12.492 -4.746 1 98.62 8 GLY B C 1
ATOM 2428 O O . GLY B 1 8 ? -9.477 -12.109 -4.938 1 98.62 8 GLY B O 1
ATOM 2429 N N . HIS B 1 9 ? -7.398 -12.602 -5.711 1 96.5 9 HIS B N 1
ATOM 2430 C CA . HIS B 1 9 ? -7.672 -12.164 -7.074 1 96.5 9 HIS B CA 1
ATOM 2431 C C . HIS B 1 9 ? -8.586 -13.148 -7.797 1 96.5 9 HIS B C 1
ATOM 2433 O O . HIS B 1 9 ? -8.844 -14.242 -7.293 1 96.5 9 HIS B O 1
ATOM 2439 N N . GLN B 1 10 ? -8.977 -12.648 -8.961 1 93.5 10 GLN B N 1
ATOM 2440 C CA . GLN B 1 10 ? -9.734 -13.5 -9.867 1 93.5 10 GLN B CA 1
ATOM 2441 C C . GLN B 1 10 ? -8.891 -14.68 -10.344 1 93.5 10 GLN B C 1
ATOM 2443 O O . GLN B 1 10 ? -7.66 -14.609 -10.352 1 93.5 10 GLN B O 1
ATOM 2448 N N . ASN B 1 11 ? -9.516 -15.844 -10.695 1 88.38 11 ASN B N 1
ATOM 2449 C CA . ASN B 1 11 ? -8.812 -17.078 -11.016 1 88.38 11 ASN B CA 1
ATOM 2450 C C . ASN B 1 11 ? -7.824 -17.469 -9.922 1 88.38 11 ASN B C 1
ATOM 2452 O O . ASN B 1 11 ? -6.617 -17.531 -10.156 1 88.38 11 ASN B O 1
ATOM 2456 N N . PRO B 1 12 ? -8.406 -17.703 -8.805 1 95.75 12 PRO B N 1
ATOM 2457 C CA . PRO B 1 12 ? -7.598 -17.797 -7.586 1 95.75 12 PRO B CA 1
ATOM 2458 C C . PRO B 1 12 ? -6.645 -18.984 -7.605 1 95.75 12 PRO B C 1
ATOM 2460 O O . PRO B 1 12 ? -7.047 -20.109 -7.961 1 95.75 12 PRO B O 1
ATOM 2463 N N . ASP B 1 13 ? -5.406 -18.703 -7.316 1 94.94 13 ASP B N 1
ATOM 2464 C CA . ASP B 1 13 ? -4.434 -19.766 -7.066 1 94.94 13 ASP B CA 1
ATOM 2465 C C . ASP B 1 13 ? -4.371 -20.109 -5.582 1 94.94 13 ASP B C 1
ATOM 2467 O O . ASP B 1 13 ? -5.262 -19.734 -4.812 1 94.94 13 ASP B O 1
ATOM 2471 N N . THR B 1 14 ? -3.426 -20.906 -5.188 1 98.25 14 THR B N 1
ATOM 2472 C CA . THR B 1 14 ? -3.34 -21.406 -3.818 1 98.25 14 THR B CA 1
ATOM 2473 C C . THR B 1 14 ? -3.141 -20.25 -2.836 1 98.25 14 THR B C 1
ATOM 2475 O O . THR B 1 14 ? -3.766 -20.219 -1.774 1 98.25 14 THR B O 1
ATOM 2478 N N . ASP B 1 15 ? -2.293 -19.281 -3.17 1 98.69 15 ASP B N 1
ATOM 2479 C CA . ASP B 1 15 ? -2.047 -18.156 -2.283 1 98.69 15 ASP B CA 1
ATOM 2480 C C . ASP B 1 15 ? -3.307 -17.312 -2.104 1 98.69 15 ASP B C 1
ATOM 2482 O O . ASP B 1 15 ? -3.615 -16.875 -0.994 1 98.69 15 ASP B O 1
ATOM 2486 N N . ALA B 1 16 ? -4.047 -17.109 -3.154 1 98.38 16 ALA B N 1
ATOM 2487 C CA . ALA B 1 16 ? -5.262 -16.297 -3.096 1 98.38 16 ALA B CA 1
ATOM 2488 C C . ALA B 1 16 ? -6.281 -16.906 -2.137 1 98.38 16 ALA B C 1
ATOM 2490 O O . ALA B 1 16 ? -6.816 -16.203 -1.271 1 98.38 16 ALA B O 1
ATOM 2491 N N . ILE B 1 17 ? -6.523 -18.172 -2.246 1 98.88 17 ILE B N 1
ATOM 2492 C CA . ILE B 1 17 ? -7.527 -18.844 -1.436 1 98.88 17 ILE B CA 1
ATOM 2493 C C . ILE B 1 17 ? -7.043 -18.953 0.009 1 98.88 17 ILE B C 1
ATOM 2495 O O . ILE B 1 17 ? -7.781 -18.641 0.944 1 98.88 17 ILE B O 1
ATOM 2499 N N . THR B 1 18 ? -5.848 -19.375 0.192 1 98.88 18 THR B N 1
ATOM 2500 C CA . THR B 1 18 ? -5.312 -19.594 1.528 1 98.88 18 THR B CA 1
ATOM 2501 C C . THR B 1 18 ? -5.148 -18.281 2.279 1 98.88 18 THR B C 1
ATOM 2503 O O . THR B 1 18 ? -5.363 -18.219 3.492 1 98.88 18 THR B O 1
ATOM 2506 N N . SER B 1 19 ? -4.711 -17.266 1.587 1 98.94 19 SER B N 1
ATOM 2507 C CA . SER B 1 19 ? -4.582 -15.953 2.219 1 98.94 19 SER B CA 1
ATOM 2508 C C . SER B 1 19 ? -5.934 -15.445 2.709 1 98.94 19 SER B C 1
ATOM 2510 O O . SER B 1 19 ? -6.02 -14.812 3.766 1 98.94 19 SER B O 1
ATOM 2512 N N . ALA B 1 20 ? -6.992 -15.672 1.879 1 98.94 20 ALA B N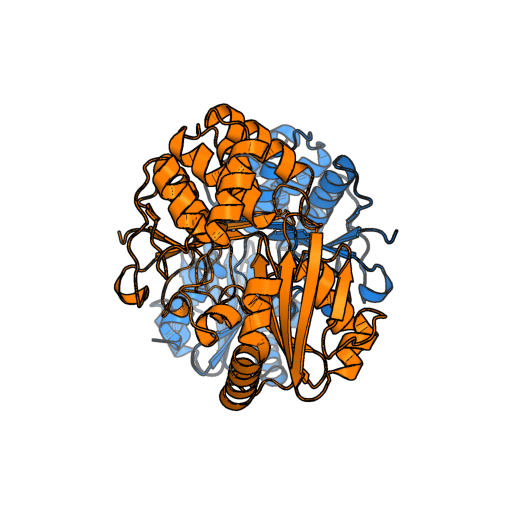 1
ATOM 2513 C CA . ALA B 1 20 ? -8.328 -15.266 2.312 1 98.94 20 ALA B CA 1
ATOM 2514 C C . ALA B 1 20 ? -8.711 -15.961 3.615 1 98.94 20 ALA B C 1
ATOM 2516 O O . ALA B 1 20 ? -9.203 -15.32 4.547 1 98.94 20 ALA B O 1
ATOM 2517 N N . ILE B 1 21 ? -8.43 -17.219 3.717 1 98.94 21 ILE B N 1
ATOM 2518 C CA . ILE B 1 21 ? -8.789 -18.031 4.879 1 98.94 21 ILE B CA 1
ATOM 2519 C C . ILE B 1 21 ? -7.953 -17.609 6.082 1 98.94 21 ILE B C 1
ATOM 2521 O O . ILE B 1 21 ? -8.492 -17.328 7.156 1 98.94 21 ILE B O 1
ATOM 2525 N N . SER B 1 22 ? -6.656 -17.531 5.895 1 98.94 22 SER B N 1
ATOM 2526 C CA . SER B 1 22 ? -5.75 -17.25 7.004 1 98.94 22 SER B CA 1
ATOM 2527 C C . SER B 1 22 ? -5.934 -15.828 7.527 1 98.94 22 SER B C 1
ATOM 2529 O O . SER B 1 22 ? -5.918 -15.594 8.734 1 98.94 22 SER B O 1
ATOM 2531 N N . TYR B 1 23 ? -6.137 -14.898 6.598 1 98.94 23 TYR B N 1
ATOM 2532 C CA . TYR B 1 23 ? -6.293 -13.516 7.055 1 98.94 23 TYR B CA 1
ATOM 2533 C C . TYR B 1 23 ? -7.645 -13.32 7.727 1 98.94 23 TYR B C 1
ATOM 2535 O O . TYR B 1 23 ? -7.746 -12.602 8.727 1 98.94 23 TYR B O 1
ATOM 2543 N N . ALA B 1 24 ? -8.703 -13.906 7.148 1 98.94 24 ALA B N 1
ATOM 2544 C CA . ALA B 1 24 ? -10.008 -13.805 7.797 1 98.94 24 ALA B CA 1
ATOM 2545 C C . ALA B 1 24 ? -9.945 -14.328 9.227 1 98.94 24 ALA B C 1
ATOM 2547 O O . ALA B 1 24 ? -10.531 -13.734 10.141 1 98.94 24 ALA B O 1
ATOM 2548 N N . PHE B 1 25 ? -9.281 -15.43 9.43 1 98.94 25 PHE B N 1
ATOM 2549 C CA . PHE B 1 25 ? -9.125 -15.969 10.773 1 98.94 25 PHE B CA 1
ATOM 2550 C C . PHE B 1 25 ? -8.422 -14.961 11.68 1 98.94 25 PHE B C 1
ATOM 2552 O O . PHE B 1 25 ? -8.883 -14.688 12.789 1 98.94 25 PHE B O 1
ATOM 2559 N N . LEU B 1 26 ? -7.273 -14.414 11.203 1 98.94 26 LEU B N 1
ATOM 2560 C CA . LEU B 1 26 ? -6.531 -13.438 12 1 98.94 26 LEU B CA 1
ATOM 2561 C C . LEU B 1 26 ? -7.41 -12.25 12.359 1 98.94 26 LEU B C 1
ATOM 2563 O O . LEU B 1 26 ? -7.434 -11.812 13.516 1 98.94 26 LEU B O 1
ATOM 2567 N N . LEU B 1 27 ? -8.141 -11.719 11.344 1 98.81 27 LEU B N 1
ATOM 2568 C CA . LEU B 1 27 ? -9 -10.562 11.555 1 98.81 27 LEU B CA 1
ATOM 2569 C C . LEU B 1 27 ? -10.07 -10.859 12.602 1 98.81 27 LEU B C 1
ATOM 2571 O O . LEU B 1 27 ? -10.391 -10.008 13.43 1 98.81 27 LEU B O 1
ATOM 2575 N N . ARG B 1 28 ? -10.609 -12.102 12.586 1 98.69 28 ARG B N 1
ATOM 2576 C CA . ARG B 1 28 ? -11.594 -12.477 13.594 1 98.69 28 ARG B CA 1
ATOM 2577 C C . ARG B 1 28 ? -10.969 -12.508 14.984 1 98.69 28 ARG B C 1
ATOM 2579 O O . ARG B 1 28 ? -11.594 -12.094 15.961 1 98.69 28 ARG B O 1
ATOM 2586 N N . GLN B 1 29 ? -9.766 -12.992 15.086 1 98.56 29 GLN B N 1
ATOM 2587 C CA . GLN B 1 29 ? -9.062 -13.008 16.375 1 98.56 29 GLN B CA 1
ATOM 2588 C C . GLN B 1 29 ? -8.82 -11.594 16.875 1 98.56 29 GLN B C 1
ATOM 2590 O O . GLN B 1 29 ? -8.703 -11.375 18.078 1 98.56 29 GLN B O 1
ATOM 2595 N N . LEU B 1 30 ? -8.781 -10.648 15.984 1 97.69 30 LEU B N 1
ATOM 2596 C CA . LEU B 1 30 ? -8.5 -9.258 16.344 1 97.69 30 LEU B CA 1
ATOM 2597 C C . LEU B 1 30 ? -9.797 -8.477 16.516 1 97.69 30 LEU B C 1
ATOM 2599 O O . LEU B 1 30 ? -9.773 -7.25 16.656 1 97.69 30 LEU B O 1
ATOM 2603 N N . GLY B 1 31 ? -10.945 -9.094 16.344 1 97 31 GLY B N 1
ATOM 2604 C CA . GLY B 1 31 ? -12.211 -8.484 16.719 1 97 31 GLY B CA 1
ATOM 2605 C C . GLY B 1 31 ? -13.055 -8.094 15.523 1 97 31 GLY B C 1
ATOM 2606 O O . GLY B 1 31 ? -14.148 -7.551 15.688 1 97 31 GLY B O 1
ATOM 2607 N N . GLU B 1 32 ? -12.641 -8.391 14.328 1 97.5 32 GLU B N 1
ATOM 2608 C CA . GLU B 1 32 ? -13.406 -8.078 13.133 1 97.5 32 GLU B CA 1
ATOM 2609 C C . GLU B 1 32 ? -14.391 -9.188 12.797 1 97.5 32 GLU B C 1
ATOM 2611 O O . GLU B 1 32 ? -14.117 -10.367 13.039 1 97.5 32 GLU B O 1
ATOM 2616 N N . ASP B 1 33 ? -15.523 -8.859 12.289 1 98.25 33 ASP B N 1
ATOM 2617 C CA . ASP B 1 33 ? -16.438 -9.828 11.688 1 98.25 33 ASP B CA 1
ATOM 2618 C C . ASP B 1 33 ? -16.062 -10.094 10.234 1 98.25 33 ASP B C 1
ATOM 2620 O O . ASP B 1 33 ? -16.656 -9.516 9.32 1 98.25 33 ASP B O 1
ATOM 2624 N N . ALA B 1 34 ? -15.141 -11.031 10.062 1 98.75 34 ALA B N 1
ATOM 2625 C CA . ALA B 1 34 ? -14.547 -11.25 8.75 1 98.75 34 ALA B CA 1
ATOM 2626 C C . ALA B 1 34 ? -14.906 -12.633 8.203 1 98.75 34 ALA B C 1
ATOM 2628 O O . ALA B 1 34 ? -14.953 -13.609 8.961 1 98.75 34 ALA B O 1
ATOM 2629 N N . GLU B 1 35 ? -15.172 -12.734 6.918 1 98.88 35 GLU B N 1
ATOM 2630 C CA . GLU B 1 35 ? -15.461 -13.977 6.215 1 98.88 35 GLU B CA 1
ATOM 2631 C C . GLU B 1 35 ? -14.578 -14.133 4.98 1 98.88 35 GLU B C 1
ATOM 2633 O O . GLU B 1 35 ? -14.484 -13.219 4.16 1 98.88 35 GLU B O 1
ATOM 2638 N N . ALA B 1 36 ? -13.93 -15.258 4.93 1 98.88 36 ALA B N 1
ATOM 2639 C CA . ALA B 1 36 ? -13.203 -15.586 3.705 1 98.88 36 ALA B CA 1
ATOM 2640 C C . ALA B 1 36 ? -14.164 -15.961 2.582 1 98.88 36 ALA B C 1
ATOM 2642 O O . ALA B 1 36 ? -15.07 -16.781 2.773 1 98.88 36 ALA B O 1
ATOM 2643 N N . VAL B 1 37 ? -14 -15.359 1.44 1 98.94 37 VAL B N 1
ATOM 2644 C CA . VAL B 1 37 ? -14.742 -15.727 0.238 1 98.94 37 VAL B CA 1
ATOM 2645 C C . VAL B 1 37 ? -13.781 -15.852 -0.942 1 98.94 37 VAL B C 1
ATOM 2647 O O . VAL B 1 37 ? -12.578 -15.625 -0.8 1 98.94 37 VAL B O 1
ATOM 2650 N N . ALA B 1 38 ? -14.281 -16.344 -2.082 1 98.81 38 ALA B N 1
ATOM 2651 C CA . ALA B 1 38 ? -13.453 -16.516 -3.273 1 98.81 38 ALA B CA 1
ATOM 2652 C C . ALA B 1 38 ? -14.117 -15.914 -4.504 1 98.81 38 ALA B C 1
ATOM 2654 O O . ALA B 1 38 ? -15.336 -15.703 -4.516 1 98.81 38 ALA B O 1
ATOM 2655 N N . LEU B 1 39 ? -13.328 -15.586 -5.453 1 98.19 39 LEU B N 1
ATOM 2656 C CA . LEU B 1 39 ? -13.859 -15.016 -6.688 1 98.19 39 LEU B CA 1
ATOM 2657 C C . LEU B 1 39 ? -13.922 -16.062 -7.785 1 98.19 39 LEU B C 1
ATOM 2659 O O . LEU B 1 39 ? -14.32 -15.773 -8.914 1 98.19 39 LEU B O 1
ATOM 2663 N N . GLY B 1 40 ? -13.531 -17.297 -7.496 1 96.5 40 GLY B N 1
ATOM 2664 C CA . GLY B 1 40 ? -13.586 -18.484 -8.344 1 96.5 40 GLY B CA 1
ATOM 2665 C C . GLY B 1 40 ? -13.367 -19.766 -7.574 1 96.5 40 GLY B C 1
ATOM 2666 O O . GLY B 1 40 ? -12.992 -19.75 -6.398 1 96.5 40 GLY B O 1
ATOM 2667 N N . THR B 1 41 ? -13.641 -20.844 -8.25 1 95.44 41 THR B N 1
ATOM 2668 C CA . THR B 1 41 ? -13.43 -22.156 -7.621 1 95.44 41 THR B CA 1
ATOM 2669 C C . THR B 1 41 ? -11.945 -22.484 -7.547 1 95.44 41 THR B C 1
ATOM 2671 O O . THR B 1 41 ? -11.172 -22.094 -8.414 1 95.44 41 THR B O 1
ATOM 2674 N N . PRO B 1 42 ? -11.562 -23.219 -6.5 1 95.56 42 PRO B N 1
ATOM 2675 C CA . PRO B 1 42 ? -10.148 -23.594 -6.371 1 95.56 42 PRO B CA 1
ATOM 2676 C C . PRO B 1 42 ? -9.664 -24.469 -7.527 1 95.56 42 PRO B C 1
ATOM 2678 O O . PRO B 1 42 ? -10.414 -25.312 -8.023 1 95.56 42 PRO B O 1
ATOM 2681 N N . ASN B 1 43 ? -8.414 -24.234 -7.941 1 91.81 43 ASN B N 1
ATOM 2682 C CA . ASN B 1 43 ? -7.789 -25.141 -8.891 1 91.81 43 ASN B CA 1
ATOM 2683 C C . ASN B 1 43 ? -7.359 -26.453 -8.219 1 91.81 43 ASN B C 1
ATOM 2685 O O . ASN B 1 43 ? -7.535 -26.609 -7.016 1 91.81 43 ASN B O 1
ATOM 2689 N N . GLU B 1 44 ? -6.82 -27.344 -8.938 1 92.75 44 GLU B N 1
ATOM 2690 C CA . GLU B 1 44 ? -6.527 -28.688 -8.453 1 92.75 44 GLU B CA 1
ATOM 2691 C C . GLU B 1 44 ? -5.492 -28.672 -7.336 1 92.75 44 GLU B C 1
ATOM 2693 O O . GLU B 1 44 ? -5.617 -29.391 -6.348 1 92.75 44 GLU B O 1
ATOM 2698 N N . GLU B 1 45 ? -4.469 -27.844 -7.555 1 95.81 45 GLU B N 1
ATOM 2699 C CA . GLU B 1 45 ? -3.438 -27.703 -6.531 1 95.81 45 GLU B CA 1
ATOM 2700 C C . GLU B 1 45 ? -4.031 -27.219 -5.211 1 95.81 45 GLU B C 1
ATOM 2702 O O . GLU B 1 45 ? -3.746 -27.781 -4.152 1 95.81 45 GLU B O 1
ATOM 2707 N N . THR B 1 46 ? -4.832 -26.219 -5.301 1 98 46 THR B N 1
ATOM 2708 C CA . THR B 1 46 ? -5.477 -25.641 -4.133 1 98 46 THR B CA 1
ATOM 2709 C C . THR B 1 46 ? -6.43 -26.641 -3.484 1 98 46 THR B C 1
ATOM 2711 O O . THR B 1 46 ? -6.473 -26.766 -2.258 1 98 46 THR B O 1
ATOM 2714 N N . GLN B 1 47 ? -7.172 -27.328 -4.301 1 97.31 47 GLN B N 1
ATOM 2715 C CA . GLN B 1 47 ? -8.109 -28.328 -3.783 1 97.31 47 GLN B CA 1
ATOM 2716 C C . GLN B 1 47 ? -7.371 -29.453 -3.053 1 97.31 47 GLN B C 1
ATOM 2718 O O . GLN B 1 47 ? -7.863 -29.969 -2.053 1 97.31 47 GLN B O 1
ATOM 2723 N N . TYR B 1 48 ? -6.266 -29.812 -3.592 1 98 48 TYR B N 1
ATOM 2724 C CA . TYR B 1 48 ? -5.445 -30.812 -2.916 1 98 48 TYR B CA 1
ATOM 2725 C C . TYR B 1 48 ? -5.117 -30.375 -1.492 1 98 48 TYR B C 1
ATOM 2727 O O . TYR B 1 48 ? -5.266 -31.156 -0.548 1 98 48 TYR B O 1
ATOM 2735 N N . ALA B 1 49 ? -4.648 -29.156 -1.337 1 98.81 49 ALA B N 1
ATOM 2736 C CA . ALA B 1 49 ? -4.305 -28.609 -0.025 1 98.81 49 ALA B CA 1
ATOM 2737 C C . ALA B 1 49 ? -5.523 -28.562 0.89 1 98.81 49 ALA B C 1
ATOM 2739 O O . ALA B 1 49 ? -5.453 -28.969 2.051 1 98.81 49 ALA B O 1
ATOM 2740 N N . LEU B 1 50 ? -6.625 -28.062 0.345 1 98.88 50 LEU B N 1
ATOM 2741 C CA . LEU B 1 50 ? -7.859 -27.969 1.123 1 98.88 50 LEU B CA 1
ATOM 2742 C C . LEU B 1 50 ? -8.281 -29.359 1.616 1 98.88 50 LEU B C 1
ATOM 2744 O O . LEU B 1 50 ? -8.641 -29.516 2.785 1 98.88 50 LEU B O 1
ATOM 2748 N N . ASN B 1 51 ? -8.227 -30.312 0.737 1 98.69 51 ASN B N 1
ATOM 2749 C CA . ASN B 1 51 ? -8.586 -31.688 1.104 1 98.69 51 ASN B CA 1
ATOM 2750 C C . ASN B 1 51 ? -7.641 -32.25 2.166 1 98.69 51 ASN B C 1
ATOM 2752 O O . ASN B 1 51 ? -8.094 -32.844 3.139 1 98.69 51 ASN B O 1
ATOM 2756 N N . TYR B 1 52 ? -6.387 -32.031 1.94 1 98.62 52 TYR B N 1
ATOM 2757 C CA . TYR B 1 52 ? -5.383 -32.594 2.838 1 98.62 52 TYR B CA 1
ATOM 2758 C C . TYR B 1 52 ? -5.574 -32.094 4.258 1 98.62 52 TYR B C 1
ATOM 2760 O O . TYR B 1 52 ? -5.441 -32.844 5.223 1 98.62 52 TYR B O 1
ATOM 2768 N N . PHE B 1 53 ? -5.906 -30.859 4.391 1 98.75 53 PHE B N 1
ATOM 2769 C CA . PHE B 1 53 ? -6 -30.25 5.711 1 98.75 53 PHE B CA 1
ATOM 2770 C C . PHE B 1 53 ? -7.453 -30.125 6.148 1 98.75 53 PHE B C 1
ATOM 2772 O O . PHE B 1 53 ? -7.758 -29.422 7.117 1 98.75 53 PHE B O 1
ATOM 2779 N N . LYS B 1 54 ? -8.367 -30.688 5.418 1 98.06 54 LYS B N 1
ATOM 2780 C CA . LYS B 1 54 ? -9.781 -30.844 5.77 1 98.06 54 LYS B CA 1
ATOM 2781 C C . LYS B 1 54 ? -10.445 -29.5 5.973 1 98.06 54 LYS B C 1
ATOM 2783 O O . LYS B 1 54 ? -11.109 -29.266 6.988 1 98.06 54 LYS B O 1
ATOM 2788 N N . LYS B 1 55 ? -10.188 -28.641 5.047 1 98.25 55 LYS B N 1
ATOM 2789 C CA . LYS B 1 55 ? -10.82 -27.328 5.027 1 98.25 55 LYS B CA 1
ATOM 2790 C C . LYS B 1 55 ? -11.75 -27.172 3.82 1 98.25 55 LYS B C 1
ATOM 2792 O O . LYS B 1 55 ? -11.43 -27.656 2.729 1 98.25 55 LYS B O 1
ATOM 2797 N N . GLU B 1 56 ? -12.812 -26.547 4.035 1 97.81 56 GLU B N 1
ATOM 2798 C CA . GLU B 1 56 ? -13.727 -26.266 2.936 1 97.81 56 GLU B CA 1
ATOM 2799 C C . GLU B 1 56 ? -13.297 -25.016 2.168 1 97.81 56 GLU B C 1
ATOM 2801 O O . GLU B 1 56 ? -12.805 -24.047 2.762 1 97.81 56 GLU B O 1
ATOM 2806 N N . ALA B 1 57 ? -13.531 -25.109 0.87 1 98.38 57 ALA B N 1
ATOM 2807 C CA . ALA B 1 57 ? -13.297 -23.922 0.054 1 98.38 57 ALA B CA 1
ATOM 2808 C C . ALA B 1 57 ? -14.25 -22.797 0.44 1 98.38 57 ALA B C 1
ATOM 2810 O O . ALA B 1 57 ? -15.422 -23.031 0.743 1 98.38 57 ALA B O 1
ATOM 2811 N N . PRO B 1 58 ? -13.766 -21.562 0.475 1 98.75 58 PRO B N 1
ATOM 2812 C CA . PRO B 1 58 ? -14.703 -20.453 0.677 1 98.75 58 PRO B CA 1
ATOM 2813 C C . PRO B 1 58 ? -15.781 -20.391 -0.409 1 98.75 58 PRO B C 1
ATOM 2815 O O . PRO B 1 58 ? -15.531 -20.781 -1.55 1 98.75 58 PRO B O 1
ATOM 2818 N N . ARG B 1 59 ? -16.906 -19.922 -0.059 1 98.31 59 ARG B N 1
ATOM 2819 C CA . ARG B 1 59 ? -17.938 -19.734 -1.077 1 98.31 59 ARG B CA 1
ATOM 2820 C C . ARG B 1 59 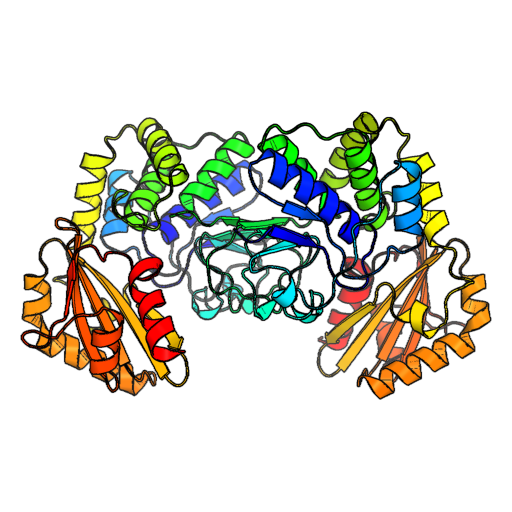? -17.5 -18.719 -2.117 1 98.31 59 ARG B C 1
ATOM 2822 O O . ARG B 1 59 ? -16.797 -17.75 -1.791 1 98.31 59 ARG B O 1
ATOM 2829 N N . VAL B 1 60 ? -17.984 -18.938 -3.324 1 98.62 60 VAL B N 1
ATOM 2830 C CA . VAL B 1 60 ? -17.672 -18.031 -4.426 1 98.62 60 VAL B CA 1
ATOM 2831 C C . VAL B 1 60 ? -18.719 -16.922 -4.496 1 98.62 60 VAL B C 1
ATOM 2833 O O . VAL B 1 60 ? -19.922 -17.172 -4.391 1 98.62 60 VAL B O 1
ATOM 2836 N N . ILE B 1 61 ? -18.234 -15.695 -4.672 1 98.25 61 ILE B N 1
ATOM 2837 C CA . ILE B 1 61 ? -19.188 -14.586 -4.766 1 98.25 61 ILE B CA 1
ATOM 2838 C C . ILE B 1 61 ? -19.078 -13.93 -6.141 1 98.25 61 ILE B C 1
ATOM 2840 O O . ILE B 1 61 ? -18.078 -14.117 -6.848 1 98.25 61 ILE B O 1
ATOM 2844 N N . GLY B 1 62 ? -20.109 -13.219 -6.48 1 95.75 62 GLY B N 1
ATOM 2845 C CA . GLY B 1 62 ? -20.109 -12.406 -7.684 1 95.75 62 GLY B CA 1
ATOM 2846 C C . GLY B 1 62 ? -19.797 -10.945 -7.418 1 95.75 62 GLY B C 1
ATOM 2847 O O . GLY B 1 62 ? -18.719 -10.617 -6.922 1 95.75 62 GLY B O 1
ATOM 2848 N N . ASP B 1 63 ? -20.844 -10.125 -7.559 1 97.62 63 ASP B N 1
ATOM 2849 C CA . ASP B 1 63 ? -20.703 -8.695 -7.301 1 97.62 63 ASP B CA 1
ATOM 2850 C C . ASP B 1 63 ? -20.594 -8.414 -5.805 1 97.62 63 ASP B C 1
ATOM 2852 O O . ASP B 1 63 ? -21.578 -8.57 -5.07 1 97.62 63 ASP B O 1
ATOM 2856 N N . VAL B 1 64 ? -19.438 -7.93 -5.418 1 98.38 64 VAL B N 1
ATOM 2857 C CA . VAL B 1 64 ? -19.156 -7.812 -3.992 1 98.38 64 VAL B CA 1
ATOM 2858 C C . VAL B 1 64 ? -20 -6.691 -3.391 1 98.38 64 VAL B C 1
ATOM 2860 O O . VAL B 1 64 ? -20.328 -6.723 -2.203 1 98.38 64 VAL B O 1
ATOM 2863 N N . SER B 1 65 ? -20.406 -5.695 -4.207 1 97.25 65 SER B N 1
ATOM 2864 C CA . SER B 1 65 ? -21.188 -4.566 -3.711 1 97.25 65 SER B CA 1
ATOM 2865 C C . SER B 1 65 ? -22.578 -5.004 -3.275 1 97.25 65 SER B C 1
ATOM 2867 O O . SER B 1 65 ? -23.266 -4.281 -2.553 1 97.25 65 SER B O 1
ATOM 2869 N N . GLN B 1 66 ? -22.969 -6.176 -3.701 1 97.38 66 GLN B N 1
ATOM 2870 C CA . GLN B 1 66 ? -24.266 -6.73 -3.303 1 97.38 66 GLN B CA 1
ATOM 2871 C C . GLN B 1 66 ? -24.141 -7.566 -2.031 1 97.38 66 GLN B C 1
ATOM 2873 O O . GLN B 1 66 ? -25.141 -8 -1.468 1 97.38 66 GLN B O 1
ATOM 2878 N N . GLU B 1 67 ? -22.875 -7.746 -1.612 1 96.94 67 GLU B N 1
ATOM 2879 C CA . GLU B 1 67 ? -22.609 -8.633 -0.481 1 96.94 67 GLU B CA 1
ATOM 2880 C C . GLU B 1 67 ? -22.25 -7.836 0.769 1 96.94 67 GLU B C 1
ATOM 2882 O O . GLU B 1 67 ? -22.562 -8.25 1.888 1 96.94 67 GLU B O 1
ATOM 2887 N N . THR B 1 68 ? -21.547 -6.785 0.632 1 97.94 68 THR B N 1
ATOM 2888 C CA . THR B 1 68 ? -20.969 -6.051 1.755 1 97.94 68 THR B CA 1
ATOM 2889 C C . THR B 1 68 ? -20.625 -4.621 1.344 1 97.94 68 THR B C 1
ATOM 2891 O O . THR B 1 68 ? -20.75 -4.262 0.172 1 97.94 68 THR B O 1
ATOM 2894 N N . ASN B 1 69 ? -20.266 -3.791 2.338 1 97.5 69 ASN B N 1
ATOM 2895 C CA . ASN B 1 69 ? -19.781 -2.439 2.08 1 97.5 69 ASN B CA 1
ATOM 2896 C C . ASN B 1 69 ? -18.281 -2.316 2.375 1 97.5 69 ASN B C 1
ATOM 2898 O O . ASN B 1 69 ? -17.703 -1.255 2.166 1 97.5 69 ASN B O 1
ATOM 2902 N N . SER B 1 70 ? -17.656 -3.416 2.842 1 97.81 70 SER B N 1
ATOM 2903 C CA . SER B 1 70 ? -16.25 -3.342 3.24 1 97.81 70 SER B CA 1
ATOM 2904 C C . SER B 1 70 ? -15.523 -4.645 2.932 1 97.81 70 SER B C 1
ATOM 2906 O O . SER B 1 70 ? -16.062 -5.73 3.133 1 97.81 70 SER B O 1
ATOM 2908 N N . VAL B 1 71 ? -14.227 -4.477 2.441 1 98.88 71 VAL B N 1
ATOM 2909 C CA . VAL B 1 71 ? -13.516 -5.68 2.023 1 98.88 71 VAL B CA 1
ATOM 2910 C C . VAL B 1 71 ? -12.062 -5.598 2.467 1 98.88 71 VAL B C 1
ATOM 2912 O O . VAL B 1 71 ? -11.57 -4.523 2.809 1 98.88 71 VAL B O 1
ATOM 2915 N N . ALA B 1 72 ? -11.453 -6.738 2.555 1 98.94 72 ALA B N 1
ATOM 2916 C CA . ALA B 1 72 ? -10.008 -6.93 2.662 1 98.94 72 ALA B CA 1
ATOM 2917 C C . ALA B 1 72 ? -9.461 -7.684 1.452 1 98.94 72 ALA B C 1
ATOM 2919 O O . ALA B 1 72 ? -9.977 -8.75 1.095 1 98.94 72 ALA B O 1
ATOM 2920 N N . LEU B 1 73 ? -8.453 -7.109 0.829 1 98.94 73 LEU B N 1
ATOM 2921 C CA . LEU B 1 73 ? -7.836 -7.738 -0.331 1 98.94 73 LEU B CA 1
ATOM 2922 C C . LEU B 1 73 ? -6.547 -8.453 0.064 1 98.94 73 LEU B C 1
ATOM 2924 O O . LEU B 1 73 ? -5.723 -7.898 0.794 1 98.94 73 LEU B O 1
ATOM 2928 N N . VAL B 1 74 ? -6.387 -9.633 -0.455 1 98.94 74 VAL B N 1
ATOM 2929 C CA . VAL B 1 74 ? -5.145 -10.367 -0.239 1 98.94 74 VAL B CA 1
ATOM 2930 C C . VAL B 1 74 ? -4.59 -10.852 -1.577 1 98.94 74 VAL B C 1
ATOM 2932 O O . VAL B 1 74 ? -5.348 -11.141 -2.504 1 98.94 74 VAL B O 1
ATOM 2935 N N . ASP B 1 75 ? -3.303 -10.844 -1.708 1 98.5 75 ASP B N 1
ATOM 2936 C CA . ASP B 1 75 ? -2.58 -11.406 -2.844 1 98.5 75 ASP B CA 1
ATOM 2937 C C . ASP B 1 75 ? -2.9 -10.648 -4.129 1 98.5 75 ASP B C 1
ATOM 2939 O O . ASP B 1 75 ? -2.836 -11.219 -5.223 1 98.5 75 ASP B O 1
ATOM 2943 N N . HIS B 1 76 ? -3.42 -9.453 -3.979 1 97.75 76 HIS B N 1
ATOM 2944 C CA . HIS B 1 76 ? -3.629 -8.586 -5.133 1 97.75 76 HIS B CA 1
ATOM 2945 C C . HIS B 1 76 ? -4.039 -7.18 -4.699 1 97.75 76 HIS B C 1
ATOM 2947 O O . HIS B 1 76 ? -4.402 -6.965 -3.541 1 97.75 76 HIS B O 1
ATOM 2953 N N . ASN B 1 77 ? -3.906 -6.199 -5.598 1 97.94 77 ASN B N 1
ATOM 2954 C CA . ASN B 1 77 ? -4.398 -4.852 -5.348 1 97.94 77 ASN B CA 1
ATOM 2955 C C . ASN B 1 77 ? -5.047 -4.25 -6.594 1 97.94 77 ASN B C 1
ATOM 2957 O O . ASN B 1 77 ? -5.91 -3.381 -6.492 1 97.94 77 ASN B O 1
ATOM 2961 N N . GLU B 1 78 ? -4.688 -4.746 -7.766 1 94.88 78 GLU B N 1
ATOM 2962 C CA . GLU B 1 78 ? -5.145 -4.164 -9.023 1 94.88 78 GLU B CA 1
ATOM 2963 C C . GLU B 1 78 ? -6.637 -4.398 -9.227 1 94.88 78 GLU B C 1
ATOM 2965 O O . GLU B 1 78 ? -7.109 -5.535 -9.133 1 94.88 78 GLU B O 1
ATOM 2970 N N . VAL B 1 79 ? -7.309 -3.354 -9.617 1 95.5 79 VAL B N 1
ATOM 2971 C CA . VAL B 1 79 ? -8.766 -3.391 -9.695 1 95.5 79 VAL B CA 1
ATOM 2972 C C . VAL B 1 79 ? -9.203 -4.414 -10.734 1 95.5 79 VAL B C 1
ATOM 2974 O O . VAL B 1 79 ? -10.195 -5.121 -10.547 1 95.5 79 VAL B O 1
ATOM 2977 N N . GLN B 1 80 ? -8.453 -4.555 -11.82 1 89.75 80 GLN B N 1
ATOM 2978 C CA . GLN B 1 80 ? -8.867 -5.422 -12.922 1 89.75 80 GLN B CA 1
ATOM 2979 C C . GLN B 1 80 ? -8.75 -6.895 -12.531 1 89.75 80 GLN B C 1
ATOM 2981 O O . GLN B 1 80 ? -9.297 -7.766 -13.219 1 89.75 80 GLN B O 1
ATOM 2986 N N . GLN B 1 81 ? -8.086 -7.207 -11.453 1 91.88 81 GLN B N 1
ATOM 2987 C CA . GLN B 1 81 ? -7.945 -8.578 -10.977 1 91.88 81 GLN B CA 1
ATOM 2988 C C . GLN B 1 81 ? -8.859 -8.844 -9.781 1 91.88 81 GLN B C 1
ATOM 2990 O O . GLN B 1 81 ? -8.922 -9.969 -9.281 1 91.88 81 GLN B O 1
ATOM 2995 N N . SER B 1 82 ? -9.562 -7.789 -9.375 1 97.44 82 SER B N 1
ATOM 2996 C CA . SER B 1 82 ? -10.336 -7.867 -8.141 1 97.44 82 SER B CA 1
ATOM 2997 C C . SER B 1 82 ? -11.797 -8.219 -8.422 1 97.44 82 SER B C 1
ATOM 2999 O O . SER B 1 82 ? -12.141 -8.602 -9.547 1 97.44 82 SER B O 1
ATOM 3001 N N . ALA B 1 83 ? -12.633 -8.242 -7.367 1 98.06 83 ALA B N 1
ATOM 3002 C CA . ALA B 1 83 ? -14.055 -8.578 -7.473 1 98.06 83 ALA B CA 1
ATOM 3003 C C . ALA B 1 83 ? -14.797 -7.527 -8.297 1 98.06 83 ALA B C 1
ATOM 3005 O O . ALA B 1 83 ? -14.508 -6.332 -8.203 1 98.06 83 ALA B O 1
ATOM 3006 N N . THR B 1 84 ? -15.789 -8.062 -9.07 1 97 84 THR B N 1
ATOM 3007 C CA . THR B 1 84 ? -16.75 -7.133 -9.664 1 97 84 THR B CA 1
ATOM 3008 C C . THR B 1 84 ? -17.375 -6.238 -8.594 1 97 84 THR B C 1
ATOM 3010 O O . THR B 1 84 ? -17.797 -6.723 -7.543 1 97 84 THR B O 1
ATOM 3013 N N . GLY B 1 85 ? -17.344 -4.938 -8.758 1 97.69 85 GLY B N 1
ATOM 3014 C CA . GLY B 1 85 ? -17.969 -4.023 -7.824 1 97.69 85 GLY B CA 1
ATOM 3015 C C . GLY B 1 85 ? -17.047 -3.561 -6.715 1 97.69 85 GLY B C 1
ATOM 3016 O O . GLY B 1 85 ? -17.469 -2.832 -5.812 1 97.69 85 GLY B O 1
ATOM 3017 N N . VAL B 1 86 ? -15.789 -3.939 -6.801 1 98.25 86 VAL B N 1
ATOM 3018 C CA . VAL B 1 86 ? -14.859 -3.611 -5.723 1 98.25 86 VAL B CA 1
ATOM 3019 C C . VAL B 1 86 ? -14.719 -2.096 -5.605 1 98.25 86 VAL B C 1
ATOM 3021 O O . VAL B 1 86 ? -14.484 -1.572 -4.516 1 98.25 86 VAL B O 1
ATOM 3024 N N . GLU B 1 87 ? -14.938 -1.33 -6.703 1 95.62 87 GLU B N 1
ATOM 3025 C CA . GLU B 1 87 ? -14.82 0.125 -6.715 1 95.62 87 GLU B CA 1
ATOM 3026 C C . GLU B 1 87 ? -15.969 0.779 -5.949 1 95.62 87 GLU B C 1
ATOM 3028 O O . GLU B 1 87 ? -15.914 1.97 -5.637 1 95.62 87 GLU B O 1
ATOM 3033 N N . LYS B 1 88 ? -17.016 0.017 -5.625 1 95.44 88 LYS B N 1
ATOM 3034 C CA . LYS B 1 88 ? -18.219 0.545 -4.984 1 95.44 88 LYS B CA 1
ATOM 3035 C C . LYS B 1 88 ? -18.203 0.282 -3.48 1 95.44 88 LYS B C 1
ATOM 3037 O O . LYS B 1 88 ? -19.125 0.677 -2.764 1 95.44 88 LYS B O 1
ATOM 3042 N N . VAL B 1 89 ? -17.188 -0.427 -3.033 1 97.56 89 VAL B N 1
ATOM 3043 C CA . VAL B 1 89 ? -17.125 -0.756 -1.613 1 97.56 89 VAL B CA 1
ATOM 3044 C C . VAL B 1 89 ? -15.836 -0.191 -1.012 1 97.56 89 VAL B C 1
ATOM 3046 O O . VAL B 1 89 ? -14.938 0.231 -1.741 1 97.56 89 VAL B O 1
ATOM 3049 N N . GLU B 1 90 ? -15.727 -0.163 0.305 1 96.88 90 GLU B N 1
ATOM 3050 C CA . GLU B 1 90 ? -14.555 0.338 1.015 1 96.88 90 GLU B CA 1
ATOM 3051 C C . GLU B 1 90 ? -13.492 -0.751 1.168 1 96.88 90 GLU B C 1
ATOM 3053 O O . GLU B 1 90 ? -13.766 -1.816 1.725 1 96.88 90 GLU B O 1
ATOM 3058 N N . VAL B 1 91 ? -12.336 -0.499 0.61 1 98.5 91 VAL B N 1
ATOM 3059 C CA . VAL B 1 91 ? -11.203 -1.381 0.878 1 98.5 91 VAL B CA 1
ATOM 3060 C C . VAL B 1 91 ? -10.523 -0.967 2.182 1 98.5 91 VAL B C 1
ATOM 3062 O O . VAL B 1 91 ? -9.836 0.059 2.234 1 98.5 91 VAL B O 1
ATOM 3065 N N . GLU B 1 92 ? -10.625 -1.796 3.16 1 98.25 92 GLU B N 1
ATOM 3066 C CA . GLU B 1 92 ? -10.125 -1.449 4.484 1 98.25 92 GLU B CA 1
ATOM 3067 C C . GLU B 1 92 ? -8.727 -2.018 4.711 1 98.25 92 GLU B C 1
ATOM 3069 O O . GLU B 1 92 ? -7.918 -1.434 5.441 1 98.25 92 GLU B O 1
ATOM 3074 N N . PHE B 1 93 ? -8.492 -3.18 4.137 1 98.81 93 PHE B N 1
ATOM 3075 C CA . PHE B 1 93 ? -7.238 -3.889 4.348 1 98.81 93 PHE B CA 1
ATOM 3076 C C . PHE B 1 93 ? -6.699 -4.441 3.035 1 98.81 93 PHE B C 1
ATOM 3078 O O . PHE B 1 93 ? -7.465 -4.918 2.195 1 98.81 93 PHE B O 1
ATOM 3085 N N . VAL B 1 94 ? -5.387 -4.355 2.857 1 98.94 94 VAL B N 1
ATOM 3086 C CA . VAL B 1 94 ? -4.703 -5.039 1.761 1 98.94 94 VAL B CA 1
ATOM 3087 C C . VAL B 1 94 ? -3.424 -5.691 2.275 1 98.94 94 VAL B C 1
ATOM 3089 O O . VAL B 1 94 ? -2.637 -5.059 2.982 1 98.94 94 VAL B O 1
ATOM 3092 N N . VAL B 1 95 ? -3.273 -6.957 2.07 1 98.94 95 VAL B N 1
ATOM 3093 C CA . VAL B 1 95 ? -2.006 -7.652 2.268 1 98.94 95 VAL B CA 1
ATOM 3094 C C . VAL B 1 95 ? -1.557 -8.289 0.953 1 98.94 95 VAL B C 1
ATOM 3096 O O . VAL B 1 95 ? -2.266 -9.125 0.384 1 98.94 95 VAL B O 1
ATOM 3099 N N . ASP B 1 96 ? -0.455 -7.867 0.45 1 98.75 96 ASP B N 1
ATOM 3100 C CA . ASP B 1 96 ? -0.05 -8.242 -0.9 1 98.75 96 ASP B CA 1
ATOM 3101 C C . ASP B 1 96 ? 1.472 -8.281 -1.026 1 98.75 96 ASP B C 1
ATOM 3103 O O . ASP B 1 96 ? 2.182 -7.652 -0.243 1 98.75 96 ASP B O 1
ATOM 3107 N N . HIS B 1 97 ? 1.941 -9.086 -1.952 1 98.56 97 HIS B N 1
ATOM 3108 C CA . HIS B 1 97 ? 3.379 -9.188 -2.182 1 98.56 97 HIS B CA 1
ATOM 3109 C C . HIS B 1 97 ? 3.74 -8.789 -3.607 1 98.56 97 HIS B C 1
ATOM 3111 O O . HIS B 1 97 ? 4.867 -9.016 -4.055 1 98.56 97 HIS B O 1
ATOM 3117 N N . HIS B 1 98 ? 2.799 -8.148 -4.324 1 95.12 98 HIS B N 1
ATOM 3118 C CA . HIS B 1 98 ? 2.99 -7.723 -5.707 1 95.12 98 HIS B CA 1
ATOM 3119 C C . HIS B 1 98 ? 3.303 -6.234 -5.785 1 95.12 98 HIS B C 1
ATOM 3121 O O . HIS B 1 98 ? 3.322 -5.543 -4.762 1 95.12 98 HIS B O 1
ATOM 3127 N N . ARG B 1 99 ? 3.613 -5.766 -6.988 1 94.25 99 ARG B N 1
ATOM 3128 C CA . ARG B 1 99 ? 3.691 -4.332 -7.246 1 94.25 99 ARG B CA 1
ATOM 3129 C C . ARG B 1 99 ? 2.34 -3.662 -7.023 1 94.25 99 ARG B C 1
ATOM 3131 O O . ARG B 1 99 ? 1.318 -4.34 -6.891 1 94.25 99 ARG B O 1
ATOM 3138 N N . ILE B 1 100 ? 2.324 -2.363 -6.871 1 96.94 100 ILE B N 1
ATOM 3139 C CA . ILE B 1 100 ? 1.086 -1.598 -6.781 1 96.94 100 ILE B CA 1
ATOM 3140 C C . ILE B 1 100 ? 0.806 -0.91 -8.117 1 96.94 100 ILE B C 1
ATOM 3142 O O . ILE B 1 100 ? 1.68 -0.239 -8.672 1 96.94 100 ILE B O 1
ATOM 3146 N N . ALA B 1 101 ? -0.3 -1.206 -8.656 1 92.75 101 ALA B N 1
ATOM 3147 C CA . ALA B 1 101 ? -0.721 -0.59 -9.914 1 92.75 101 ALA B CA 1
ATOM 3148 C C . ALA B 1 101 ? -2.242 -0.534 -10.016 1 92.75 101 ALA B C 1
ATOM 3150 O O . ALA B 1 101 ? -2.938 -1.428 -9.523 1 92.75 101 ALA B O 1
ATOM 3151 N N . ASN B 1 102 ? -2.766 0.583 -10.617 1 92.75 102 ASN B N 1
ATOM 3152 C CA . ASN B 1 102 ? -4.195 0.739 -10.852 1 92.75 102 ASN B CA 1
ATOM 3153 C C . ASN B 1 102 ? -5 0.523 -9.57 1 92.75 102 ASN B C 1
ATOM 3155 O O . ASN B 1 102 ? -5.961 -0.246 -9.562 1 92.75 102 ASN B O 1
ATOM 3159 N N . PHE B 1 103 ? -4.539 1.053 -8.531 1 96.44 103 PHE B N 1
ATOM 3160 C CA . PHE B 1 103 ? -5.148 0.94 -7.215 1 96.44 103 PHE B CA 1
ATOM 3161 C C . PHE B 1 103 ? -5.312 2.314 -6.574 1 96.44 103 PHE B C 1
ATOM 3163 O O . PHE B 1 103 ? -4.375 3.113 -6.562 1 96.44 103 PHE B O 1
ATOM 3170 N N . GLN B 1 104 ? -6.496 2.605 -6.098 1 95.44 104 GLN B N 1
ATOM 3171 C CA . GLN B 1 104 ? -6.75 3.852 -5.383 1 95.44 104 GLN B CA 1
ATOM 3172 C C . GLN B 1 104 ? -7.867 3.678 -4.355 1 95.44 104 GLN B C 1
ATOM 3174 O O . GLN B 1 104 ? -8.766 2.854 -4.543 1 95.44 104 GLN B O 1
ATOM 3179 N N . THR B 1 105 ? -7.809 4.355 -3.303 1 94.5 105 THR B N 1
ATOM 3180 C CA . THR B 1 105 ? -8.844 4.352 -2.271 1 94.5 105 THR B CA 1
ATOM 3181 C C . THR B 1 105 ? -9.32 5.77 -1.984 1 94.5 105 THR B C 1
ATOM 3183 O O . THR B 1 105 ? -8.594 6.738 -2.221 1 94.5 105 THR B O 1
ATOM 3186 N N . ALA B 1 106 ? -10.555 5.887 -1.491 1 87.5 106 ALA B N 1
ATOM 3187 C CA . ALA B 1 106 ? -11.094 7.184 -1.094 1 87.5 106 ALA B CA 1
ATOM 3188 C C . ALA B 1 106 ? -10.578 7.594 0.285 1 87.5 106 ALA B C 1
ATOM 3190 O O . ALA B 1 106 ? -10.367 8.781 0.549 1 87.5 106 ALA B O 1
ATOM 3191 N N . ASN B 1 107 ? -10.352 6.598 1.154 1 92.19 107 ASN B N 1
ATOM 3192 C CA . ASN B 1 107 ? -9.945 6.816 2.537 1 92.19 107 ASN B CA 1
ATOM 3193 C C . ASN B 1 107 ? -8.625 6.113 2.854 1 92.19 107 ASN B C 1
ATOM 3195 O O . ASN B 1 107 ? -8.219 5.195 2.135 1 92.19 107 ASN B O 1
ATOM 3199 N N . PRO B 1 108 ? -7.965 6.605 3.969 1 96.19 108 PRO B N 1
ATOM 3200 C CA . PRO B 1 108 ? -6.816 5.832 4.445 1 96.19 108 PRO B CA 1
ATOM 3201 C C . PRO B 1 108 ? -7.168 4.379 4.754 1 96.19 108 PRO B C 1
ATOM 3203 O O . PRO B 1 108 ? -8.312 4.082 5.105 1 96.19 108 PRO B O 1
ATOM 3206 N N . LEU B 1 109 ? -6.211 3.502 4.562 1 98.06 109 LEU B N 1
ATOM 3207 C CA . LEU B 1 109 ? -6.43 2.072 4.746 1 98.06 109 LEU B CA 1
ATOM 3208 C C . LEU B 1 109 ? -5.238 1.425 5.441 1 98.06 109 LEU B C 1
ATOM 3210 O O . LEU B 1 109 ? -4.223 2.082 5.684 1 98.06 109 LEU B O 1
ATOM 3214 N N . PHE B 1 110 ? -5.445 0.143 5.879 1 98.69 110 PHE B N 1
ATOM 3215 C CA . PHE B 1 110 ? -4.34 -0.716 6.285 1 98.69 110 PHE B CA 1
ATOM 3216 C C . PHE B 1 110 ? -3.725 -1.413 5.074 1 98.69 110 PHE B C 1
ATOM 3218 O O . PHE B 1 110 ? -4.418 -2.115 4.336 1 98.69 110 PHE B O 1
ATOM 3225 N N . TYR B 1 111 ? -2.48 -1.185 4.777 1 98.88 111 TYR B N 1
ATOM 3226 C CA . TYR B 1 111 ? -1.788 -1.823 3.664 1 98.88 111 TYR B CA 1
ATOM 3227 C C . TYR B 1 111 ? -0.449 -2.396 4.113 1 98.88 111 TYR B C 1
ATOM 3229 O O . TYR B 1 111 ? 0.379 -1.684 4.684 1 98.88 111 TYR B O 1
ATOM 3237 N N . ARG B 1 112 ? -0.273 -3.707 3.922 1 98.75 112 ARG B N 1
ATOM 3238 C CA . ARG B 1 112 ? 0.992 -4.387 4.184 1 98.75 112 ARG B CA 1
ATOM 3239 C C . ARG B 1 112 ? 1.5 -5.098 2.932 1 98.75 112 ARG B C 1
ATOM 3241 O O . ARG B 1 112 ? 0.872 -6.043 2.451 1 98.75 112 ARG B O 1
ATOM 3248 N N . ALA B 1 113 ? 2.582 -4.582 2.383 1 98.75 113 ALA B N 1
ATOM 3249 C CA . ALA B 1 113 ? 3.227 -5.254 1.256 1 98.75 113 ALA B CA 1
ATOM 3250 C C . ALA B 1 113 ? 4.715 -5.465 1.522 1 98.75 113 ALA B C 1
ATOM 3252 O O . ALA B 1 113 ? 5.375 -4.605 2.111 1 98.75 113 ALA B O 1
ATOM 3253 N N . GLU B 1 114 ? 5.199 -6.523 1.17 1 98.62 114 GLU B N 1
ATOM 3254 C CA . GLU B 1 114 ? 6.617 -6.867 1.218 1 98.62 114 GLU B CA 1
ATOM 3255 C C . GLU B 1 114 ? 7.039 -7.648 -0.025 1 98.62 114 GLU B C 1
ATOM 3257 O O . GLU B 1 114 ? 6.262 -8.445 -0.557 1 98.62 114 GLU B O 1
ATOM 3262 N N . PRO B 1 115 ? 8.227 -7.379 -0.475 1 97.94 115 PRO B N 1
ATOM 3263 C CA . PRO B 1 115 ? 8.727 -8.109 -1.641 1 97.94 115 PRO B CA 1
ATOM 3264 C C . PRO B 1 115 ? 9.211 -9.516 -1.291 1 97.94 115 PRO B C 1
ATOM 3266 O O . PRO B 1 115 ? 10.398 -9.82 -1.468 1 97.94 115 PRO B O 1
ATOM 3269 N N . VAL B 1 116 ? 8.281 -10.305 -0.857 1 98.62 116 VAL B N 1
ATOM 3270 C CA . VAL B 1 116 ? 8.547 -11.703 -0.53 1 98.62 116 VAL B CA 1
ATOM 3271 C C . VAL B 1 116 ? 7.832 -12.617 -1.524 1 98.62 116 VAL B C 1
ATOM 3273 O O . VAL B 1 116 ? 7.121 -12.141 -2.414 1 98.62 116 VAL B O 1
ATOM 3276 N N . GLY B 1 117 ? 8.055 -13.828 -1.386 1 98.31 117 GLY B N 1
ATOM 3277 C CA . GLY B 1 117 ? 7.578 -14.773 -2.381 1 98.31 117 GLY B CA 1
ATOM 3278 C C . GLY B 1 117 ? 6.086 -15.039 -2.285 1 98.31 117 GLY B C 1
ATOM 3279 O O . GLY B 1 117 ? 5.457 -15.438 -3.268 1 98.31 117 GLY B O 1
ATOM 3280 N N . CYS B 1 118 ? 5.57 -14.766 -1.145 1 98.75 118 CYS B N 1
ATOM 3281 C CA . CYS B 1 118 ? 4.191 -15.188 -0.938 1 98.75 118 CYS B CA 1
ATOM 3282 C C . CYS B 1 118 ? 3.488 -14.273 0.061 1 98.75 118 CYS B C 1
ATOM 3284 O O . CYS B 1 118 ? 4.102 -13.805 1.02 1 98.75 118 CYS B O 1
ATOM 3286 N N . THR B 1 119 ? 2.215 -14.008 -0.139 1 98.94 119 THR B N 1
ATOM 3287 C CA . THR B 1 119 ? 1.408 -13.219 0.782 1 98.94 119 THR B CA 1
ATOM 3288 C C . THR B 1 119 ? 1.339 -13.883 2.152 1 98.94 119 THR B C 1
ATOM 3290 O O . THR B 1 119 ? 1.327 -13.203 3.182 1 98.94 119 THR B O 1
ATOM 3293 N N . ASN B 1 120 ? 1.309 -15.211 2.178 1 98.94 120 ASN B N 1
ATOM 3294 C CA . ASN B 1 120 ? 1.188 -15.914 3.451 1 98.94 120 ASN B CA 1
ATOM 3295 C C . ASN B 1 120 ? 2.465 -15.797 4.277 1 98.94 120 ASN B C 1
ATOM 3297 O O . ASN B 1 120 ? 2.449 -16.016 5.492 1 98.94 120 ASN B O 1
ATOM 3301 N N . THR B 1 121 ? 3.613 -15.492 3.637 1 98.94 121 THR B N 1
ATOM 3302 C CA . THR B 1 121 ? 4.797 -15.117 4.406 1 98.94 121 THR B CA 1
ATOM 3303 C C . THR B 1 121 ? 4.531 -13.859 5.227 1 98.94 121 THR B C 1
ATOM 3305 O O . THR B 1 121 ? 4.863 -13.812 6.414 1 98.94 121 THR B O 1
ATOM 3308 N N . ILE B 1 122 ? 3.896 -12.891 4.664 1 98.94 122 ILE B N 1
ATOM 3309 C CA . ILE B 1 122 ? 3.557 -11.633 5.32 1 98.94 122 ILE B CA 1
ATOM 3310 C C . ILE B 1 122 ? 2.521 -11.891 6.418 1 98.94 122 ILE B C 1
ATOM 3312 O O . ILE B 1 122 ? 2.658 -11.391 7.535 1 98.94 122 ILE B O 1
ATOM 3316 N N . LEU B 1 123 ? 1.494 -12.695 6.074 1 98.94 123 LEU B N 1
ATOM 3317 C CA . LEU B 1 123 ? 0.437 -12.984 7.035 1 98.94 123 LEU B CA 1
ATOM 3318 C C . LEU B 1 123 ? 0.997 -13.695 8.258 1 98.94 123 LEU B C 1
ATOM 3320 O O . LEU B 1 123 ? 0.584 -13.422 9.391 1 98.94 123 LEU B O 1
ATOM 3324 N N . TYR B 1 124 ? 1.93 -14.594 8.016 1 98.94 124 TYR B N 1
ATOM 3325 C CA . TYR B 1 124 ? 2.531 -15.281 9.156 1 98.94 124 TYR B CA 1
ATOM 3326 C C . TYR B 1 124 ? 3.264 -14.297 10.062 1 98.94 124 TYR B C 1
ATOM 3328 O O . TYR B 1 124 ? 3.172 -14.383 11.289 1 98.94 124 TYR B O 1
ATOM 3336 N N . LYS B 1 125 ? 4.012 -13.391 9.469 1 98.56 125 LYS B N 1
ATOM 3337 C CA . LYS B 1 125 ? 4.652 -12.336 10.25 1 98.56 125 LYS B CA 1
ATOM 3338 C C . LYS B 1 125 ? 3.629 -11.555 11.062 1 98.56 125 LYS B C 1
ATOM 3340 O O . LYS B 1 125 ? 3.877 -11.219 12.219 1 98.56 125 LYS B O 1
ATOM 3345 N N . MET B 1 126 ? 2.494 -11.266 10.492 1 98.69 126 MET B N 1
ATOM 3346 C CA . MET B 1 126 ? 1.445 -10.523 11.18 1 98.69 126 MET B CA 1
ATOM 3347 C C . MET B 1 126 ? 0.89 -11.32 12.352 1 98.69 126 MET B C 1
ATOM 3349 O O . MET B 1 126 ? 0.633 -10.758 13.422 1 98.69 126 MET B O 1
ATOM 3353 N N . TYR B 1 127 ? 0.694 -12.672 12.148 1 98.81 127 TYR B N 1
ATOM 3354 C CA . TYR B 1 127 ? 0.281 -13.516 13.258 1 98.81 127 TYR B CA 1
ATOM 3355 C C . TYR B 1 127 ? 1.238 -13.375 14.438 1 98.81 127 TYR B C 1
ATOM 3357 O O . TYR B 1 127 ? 0.805 -13.219 15.586 1 98.81 127 TYR B O 1
ATOM 3365 N N . LYS B 1 128 ? 2.49 -13.406 14.141 1 98.06 128 LYS B N 1
ATOM 3366 C CA . LYS B 1 128 ? 3.508 -13.289 15.18 1 98.06 128 LYS B CA 1
ATOM 3367 C C . LYS B 1 128 ? 3.465 -11.914 15.844 1 98.06 128 LYS B C 1
ATOM 3369 O O . LYS B 1 128 ? 3.545 -11.812 17.062 1 98.06 128 LYS B O 1
ATOM 3374 N N . GLU B 1 129 ? 3.348 -10.914 15.094 1 96.62 129 GLU B N 1
ATOM 3375 C CA . GLU B 1 129 ? 3.316 -9.547 15.609 1 96.62 129 GLU B CA 1
ATOM 3376 C C . GLU B 1 129 ? 2.139 -9.336 16.562 1 96.62 129 GLU B C 1
ATOM 3378 O O . GLU B 1 129 ? 2.262 -8.641 17.562 1 96.62 129 GLU B O 1
ATOM 3383 N N . TYR B 1 130 ? 0.99 -9.953 16.219 1 97.5 130 TYR B N 1
ATOM 3384 C CA . TYR B 1 130 ? -0.218 -9.758 17.016 1 97.5 130 TYR B CA 1
ATOM 3385 C C . TYR B 1 130 ? -0.309 -10.781 18.125 1 97.5 130 TYR B C 1
ATOM 3387 O O . TYR B 1 130 ? -1.223 -10.734 18.953 1 97.5 130 TYR B O 1
ATOM 3395 N N . GLY B 1 131 ? 0.59 -11.695 18.125 1 97.62 131 GLY B N 1
ATOM 3396 C CA . GLY B 1 131 ? 0.598 -12.727 19.156 1 97.62 131 GLY B CA 1
ATOM 3397 C C . GLY B 1 131 ? -0.545 -13.719 19.016 1 97.62 131 GLY B C 1
ATOM 3398 O O . GLY B 1 131 ? -1.086 -14.195 20.016 1 97.62 131 GLY B O 1
ATOM 3399 N N . VAL B 1 132 ? -0.945 -13.969 17.797 1 98.69 132 VAL B N 1
ATOM 3400 C CA . VAL B 1 132 ? -2.037 -14.898 17.547 1 98.69 132 VAL B CA 1
ATOM 3401 C C . VAL B 1 132 ? -1.474 -16.234 17.078 1 98.69 132 VAL B C 1
ATOM 3403 O O . VAL B 1 132 ? -0.665 -16.297 16.156 1 98.69 132 VAL B O 1
ATOM 3406 N N . GLU B 1 133 ? -1.86 -17.266 17.734 1 98.69 133 GLU B N 1
ATOM 3407 C CA . GLU B 1 133 ? -1.422 -18.609 17.328 1 98.69 133 GLU B CA 1
ATOM 3408 C C . GLU B 1 133 ? -2.1 -19.047 16.047 1 98.69 133 GLU B C 1
ATOM 3410 O O . GLU B 1 133 ? -3.291 -18.797 15.844 1 98.69 133 GLU B O 1
ATOM 3415 N N . VAL B 1 134 ? -1.37 -19.734 15.227 1 98.81 134 VAL B N 1
ATOM 3416 C CA . VAL B 1 134 ? -1.917 -20.25 13.977 1 98.81 134 VAL B CA 1
ATOM 3417 C C . VAL B 1 134 ? -2.445 -21.656 14.188 1 98.81 134 VAL B C 1
ATOM 3419 O O . VAL B 1 134 ? -1.7 -22.562 14.602 1 98.81 134 VAL B O 1
ATOM 3422 N N . PRO B 1 135 ? -3.705 -21.922 13.906 1 98.81 135 PRO B N 1
ATOM 3423 C CA . PRO B 1 135 ? -4.203 -23.297 13.977 1 98.81 135 PRO B CA 1
ATOM 3424 C C . PRO B 1 135 ? -3.51 -24.219 12.984 1 98.81 135 PRO B C 1
ATOM 3426 O O . PRO B 1 135 ? -3.133 -23.797 11.891 1 98.81 135 PRO B O 1
ATOM 3429 N N . LYS B 1 136 ? -3.457 -25.5 13.312 1 98.69 136 LYS B N 1
ATOM 3430 C CA . LYS B 1 136 ? -2.732 -26.5 12.539 1 98.69 136 LYS B CA 1
ATOM 3431 C C . LYS B 1 136 ? -3.209 -26.531 11.086 1 98.69 136 LYS B C 1
ATOM 3433 O O . LYS B 1 136 ? -2.395 -26.547 10.156 1 98.69 136 LYS B O 1
ATOM 3438 N N . ASP B 1 137 ? -4.516 -26.547 10.891 1 98.75 137 ASP B N 1
ATOM 3439 C CA . ASP B 1 137 ? -5.086 -26.625 9.555 1 98.75 137 ASP B CA 1
ATOM 3440 C C . ASP B 1 137 ? -4.785 -25.375 8.734 1 98.75 137 ASP B C 1
ATOM 3442 O O . ASP B 1 137 ? -4.457 -25.469 7.551 1 98.75 137 ASP B O 1
ATOM 3446 N N . ILE B 1 138 ? -4.824 -24.234 9.422 1 98.88 138 ILE B N 1
ATOM 3447 C CA . ILE B 1 138 ? -4.527 -22.969 8.734 1 98.88 138 ILE B CA 1
ATOM 3448 C C . ILE B 1 138 ? -3.033 -22.891 8.43 1 98.88 138 ILE B C 1
ATOM 3450 O O . ILE B 1 138 ? -2.637 -22.438 7.355 1 98.88 138 ILE B O 1
ATOM 3454 N N . ALA B 1 139 ? -2.219 -23.406 9.328 1 98.94 139 ALA B N 1
ATOM 3455 C CA . ALA B 1 139 ? -0.779 -23.453 9.086 1 98.94 139 ALA B CA 1
ATOM 3456 C C . ALA B 1 139 ? -0.461 -24.281 7.848 1 98.94 139 ALA B C 1
ATOM 3458 O O . ALA B 1 139 ? 0.399 -23.906 7.047 1 98.94 139 ALA B O 1
ATOM 3459 N N . GLY B 1 140 ? -1.125 -25.391 7.797 1 98.94 140 GLY B N 1
ATOM 3460 C CA . GLY B 1 140 ? -0.967 -26.234 6.625 1 98.94 140 GLY B CA 1
ATOM 3461 C C . GLY B 1 140 ? -1.312 -25.516 5.328 1 98.94 140 GLY B C 1
ATOM 3462 O O . GLY B 1 140 ? -0.583 -25.641 4.34 1 98.94 140 GLY B O 1
ATOM 3463 N N . LEU B 1 141 ? -2.391 -24.766 5.348 1 98.94 141 LEU B N 1
ATOM 3464 C CA . LEU B 1 141 ? -2.803 -24.016 4.172 1 98.94 141 LEU B CA 1
ATOM 3465 C C . LEU B 1 141 ? -1.798 -22.906 3.857 1 98.94 141 LEU B C 1
ATOM 3467 O O . LEU B 1 141 ? -1.461 -22.672 2.693 1 98.94 141 LEU B O 1
ATOM 3471 N N . MET B 1 142 ? -1.314 -22.266 4.887 1 98.94 142 MET B N 1
ATOM 3472 C CA . MET B 1 142 ? -0.363 -21.188 4.695 1 98.94 142 MET B CA 1
ATOM 3473 C C . MET B 1 142 ? 0.933 -21.688 4.074 1 98.94 142 MET B C 1
ATOM 3475 O O . MET B 1 142 ? 1.459 -21.094 3.141 1 98.94 142 MET B O 1
ATOM 3479 N N . VAL B 1 143 ? 1.458 -22.797 4.566 1 98.88 143 VAL B N 1
ATOM 3480 C CA . VAL B 1 143 ? 2.697 -23.312 4.004 1 98.88 143 VAL B CA 1
ATOM 3481 C C . VAL B 1 143 ? 2.447 -23.828 2.582 1 98.88 143 VAL B C 1
ATOM 3483 O O . VAL B 1 143 ? 3.316 -23.703 1.715 1 98.88 143 VAL B O 1
ATOM 3486 N N . SER B 1 144 ? 1.209 -24.328 2.262 1 98.94 144 SER B N 1
ATOM 3487 C CA . SER B 1 144 ? 0.846 -24.734 0.907 1 98.94 144 SER B CA 1
ATOM 3488 C C . SER B 1 144 ? 0.989 -23.578 -0.075 1 98.94 144 SER B C 1
ATOM 3490 O O . SER B 1 144 ? 1.497 -23.766 -1.184 1 98.94 144 SER B O 1
ATOM 3492 N N . ALA B 1 145 ? 0.564 -22.406 0.362 1 98.94 145 ALA B N 1
ATOM 3493 C CA . ALA B 1 145 ? 0.667 -21.219 -0.475 1 98.94 145 ALA B CA 1
ATOM 3494 C C . ALA B 1 145 ? 2.125 -20.844 -0.733 1 98.94 145 ALA B C 1
ATOM 3496 O O . ALA B 1 145 ? 2.498 -20.516 -1.859 1 98.94 145 ALA B O 1
ATOM 3497 N N . ILE B 1 146 ? 2.951 -20.875 0.318 1 98.94 146 ILE B N 1
ATOM 3498 C CA . ILE B 1 146 ? 4.359 -20.516 0.18 1 98.94 146 ILE B CA 1
ATOM 3499 C C . ILE B 1 146 ? 5.047 -21.5 -0.771 1 98.94 146 ILE B C 1
ATOM 3501 O O . ILE B 1 146 ? 5.805 -21.078 -1.654 1 98.94 146 ILE B O 1
ATOM 3505 N N . VAL B 1 147 ? 4.723 -22.75 -0.605 1 98.5 147 VAL B N 1
ATOM 3506 C CA . VAL B 1 147 ? 5.262 -23.781 -1.485 1 98.5 147 VAL B CA 1
ATOM 3507 C C . VAL B 1 147 ? 4.828 -23.516 -2.924 1 98.5 147 VAL B C 1
ATOM 3509 O O . VAL B 1 147 ? 5.645 -23.578 -3.848 1 98.5 147 VAL B O 1
ATOM 3512 N N . SER B 1 148 ? 3.596 -23.219 -3.109 1 97.5 148 SER B N 1
ATOM 3513 C CA . SER B 1 148 ? 3.051 -22.969 -4.438 1 97.5 148 SER B CA 1
ATOM 3514 C C . SER B 1 148 ? 3.752 -21.781 -5.109 1 97.5 148 SER B C 1
ATOM 3516 O O . SER B 1 148 ? 4.32 -21.938 -6.191 1 97.5 148 SER B O 1
ATOM 3518 N N . ASP B 1 149 ? 3.811 -20.656 -4.434 1 96.81 149 ASP B N 1
ATOM 3519 C CA . ASP B 1 149 ? 4.332 -19.422 -5 1 96.81 149 ASP B CA 1
ATOM 3520 C C . ASP B 1 149 ? 5.84 -19.516 -5.227 1 96.81 149 ASP B C 1
ATOM 3522 O O . ASP B 1 149 ? 6.375 -18.875 -6.133 1 96.81 149 ASP B O 1
ATOM 3526 N N . THR B 1 150 ? 6.531 -20.328 -4.434 1 97.44 150 THR B N 1
ATOM 3527 C CA . THR B 1 150 ? 7.988 -20.375 -4.504 1 97.44 150 THR B CA 1
ATOM 3528 C C . THR B 1 150 ? 8.461 -21.594 -5.27 1 97.44 150 THR B C 1
ATOM 3530 O O . THR B 1 150 ? 9.664 -21.844 -5.379 1 97.44 150 THR B O 1
ATOM 3533 N N . LEU B 1 151 ? 7.531 -22.359 -5.797 1 96 151 LEU B N 1
ATOM 3534 C CA . LEU B 1 151 ? 7.871 -23.609 -6.461 1 96 151 LEU B CA 1
ATOM 3535 C C . LEU B 1 151 ? 8.812 -24.438 -5.605 1 96 151 LEU B C 1
ATOM 3537 O O . LEU B 1 151 ? 9.906 -24.812 -6.051 1 96 151 LEU B O 1
ATOM 3541 N N . LEU B 1 152 ? 8.258 -24.656 -4.344 1 96.81 152 LEU B N 1
ATOM 3542 C CA . LEU B 1 152 ? 9.039 -25.422 -3.373 1 96.81 152 LEU B CA 1
ATOM 3543 C C . LEU B 1 152 ? 10.445 -24.828 -3.244 1 96.81 152 LEU B C 1
ATOM 3545 O O . LEU B 1 152 ? 11.438 -25.562 -3.342 1 96.81 152 LEU B O 1
ATOM 3549 N N . PHE B 1 153 ? 10.594 -23.516 -3.168 1 96.88 153 PHE B N 1
ATOM 3550 C CA . PHE B 1 153 ? 11.75 -22.703 -2.82 1 96.88 153 PHE B CA 1
ATOM 3551 C C . PHE B 1 153 ? 12.734 -22.641 -3.984 1 96.88 153 PHE B C 1
ATOM 3553 O O . PHE B 1 153 ? 13.875 -22.203 -3.816 1 96.88 153 PHE B O 1
ATOM 3560 N N . LYS B 1 154 ? 12.297 -23.016 -5.191 1 94 154 LYS B N 1
ATOM 3561 C CA . LYS B 1 154 ? 13.188 -23.031 -6.344 1 94 154 LYS B CA 1
ATOM 3562 C C . LYS B 1 154 ? 13.047 -21.766 -7.168 1 94 154 LYS B C 1
ATOM 3564 O O . LYS B 1 154 ? 13.914 -21.438 -7.988 1 94 154 LYS B O 1
ATOM 3569 N N . SER B 1 155 ? 11.969 -21.125 -6.957 1 94.94 155 SER B N 1
ATOM 3570 C CA . SER B 1 155 ? 11.719 -19.891 -7.691 1 94.94 155 SER B CA 1
ATOM 3571 C C . SER B 1 155 ? 12.633 -18.766 -7.215 1 94.94 155 SER B C 1
ATOM 3573 O O . SER B 1 155 ? 12.906 -18.656 -6.016 1 94.94 155 SER B O 1
ATOM 3575 N N . PRO B 1 156 ? 13.086 -17.875 -8.141 1 94.94 156 PRO B N 1
ATOM 3576 C CA . PRO B 1 156 ? 13.914 -16.734 -7.738 1 94.94 156 PRO B CA 1
ATOM 3577 C C . PRO B 1 156 ? 13.133 -15.703 -6.934 1 94.94 156 PRO B C 1
ATOM 3579 O O . PRO B 1 156 ? 13.727 -14.781 -6.359 1 94.94 156 PRO B O 1
ATOM 3582 N N . THR B 1 157 ? 11.844 -15.789 -6.812 1 94 157 THR B N 1
ATOM 3583 C CA . THR B 1 157 ? 11.047 -14.883 -5.996 1 94 157 THR B CA 1
ATOM 3584 C C . THR B 1 157 ? 11.102 -15.281 -4.523 1 94 157 THR B C 1
ATOM 3586 O O . THR B 1 157 ? 10.703 -14.508 -3.648 1 94 157 THR B O 1
ATOM 3589 N N . CYS B 1 158 ? 11.586 -16.5 -4.305 1 97.75 158 CYS B N 1
ATOM 3590 C CA . CYS B 1 158 ? 11.672 -17.016 -2.945 1 97.75 158 CYS B CA 1
ATOM 3591 C C . CYS B 1 158 ? 12.719 -16.266 -2.135 1 97.75 158 CYS B C 1
ATOM 3593 O O . CYS B 1 158 ? 13.836 -16.047 -2.605 1 97.75 158 CYS B O 1
ATOM 3595 N N . THR B 1 159 ? 12.336 -15.789 -0.98 1 98.25 159 THR B N 1
ATOM 3596 C CA . THR B 1 159 ? 13.266 -15.133 -0.075 1 98.25 159 THR B CA 1
ATOM 3597 C C . THR B 1 159 ? 13.547 -16 1.145 1 98.25 159 THR B C 1
ATOM 3599 O O . THR B 1 159 ? 12.852 -17 1.378 1 98.25 159 THR B O 1
ATOM 3602 N N . GLN B 1 160 ? 14.57 -15.648 1.87 1 98.38 160 GLN B N 1
ATOM 3603 C CA . GLN B 1 160 ? 14.875 -16.359 3.111 1 98.38 160 GLN B CA 1
ATOM 3604 C C . GLN B 1 160 ? 13.703 -16.297 4.082 1 98.38 160 GLN B C 1
ATOM 3606 O O . GLN B 1 160 ? 13.461 -17.234 4.84 1 98.38 160 GLN B O 1
ATOM 3611 N N . GLN B 1 161 ? 12.945 -15.219 4.035 1 98.69 161 GLN B N 1
ATOM 3612 C CA . GLN B 1 161 ? 11.773 -15.078 4.895 1 98.69 161 GLN B CA 1
ATOM 3613 C C . GLN B 1 161 ? 10.711 -16.109 4.547 1 98.69 161 GLN B C 1
ATOM 3615 O O . GLN B 1 161 ? 9.992 -16.594 5.43 1 98.69 161 GLN B O 1
ATOM 3620 N N . ASP B 1 162 ? 10.602 -16.438 3.279 1 98.81 162 ASP B N 1
ATOM 3621 C CA . ASP B 1 162 ? 9.664 -17.469 2.852 1 98.81 162 ASP B CA 1
ATOM 3622 C C . ASP B 1 162 ? 10.062 -18.828 3.416 1 98.81 162 ASP B C 1
ATOM 3624 O O . ASP B 1 162 ? 9.211 -19.578 3.91 1 98.81 162 ASP B O 1
ATOM 3628 N N . ILE B 1 163 ? 11.328 -19.094 3.373 1 98.75 163 ILE B N 1
ATOM 3629 C CA . ILE B 1 163 ? 11.836 -20.375 3.842 1 98.75 163 ILE B CA 1
ATOM 3630 C C . ILE B 1 163 ? 11.609 -20.5 5.348 1 98.75 163 ILE B C 1
ATOM 3632 O O . ILE B 1 163 ? 11.156 -21.531 5.828 1 98.75 163 ILE B O 1
ATOM 3636 N N . GLU B 1 164 ? 11.898 -19.438 6.062 1 98.81 164 GLU B N 1
ATOM 3637 C CA . GLU B 1 164 ? 11.719 -19.438 7.512 1 98.81 164 GLU B CA 1
ATOM 3638 C C . GLU B 1 164 ? 10.25 -19.594 7.883 1 98.81 164 GLU B C 1
ATOM 3640 O O . GLU B 1 164 ? 9.906 -20.391 8.758 1 98.81 164 GLU B O 1
ATOM 3645 N N . ALA B 1 165 ? 9.398 -18.859 7.223 1 98.88 165 ALA B N 1
ATOM 3646 C CA . ALA B 1 165 ? 7.965 -18.969 7.484 1 98.88 165 ALA B CA 1
ATOM 3647 C C . ALA B 1 165 ? 7.445 -20.359 7.164 1 98.88 165 ALA B C 1
ATOM 3649 O O . ALA B 1 165 ? 6.703 -20.953 7.953 1 98.88 165 ALA B O 1
ATOM 3650 N N . ALA B 1 166 ? 7.863 -20.891 6.027 1 98.88 166 ALA B N 1
ATOM 3651 C CA . ALA B 1 166 ? 7.418 -22.219 5.609 1 98.88 166 ALA B CA 1
ATOM 3652 C C . ALA B 1 166 ? 7.867 -23.281 6.602 1 98.88 166 ALA B C 1
ATOM 3654 O O . ALA B 1 166 ? 7.113 -24.219 6.906 1 98.88 166 ALA B O 1
ATOM 3655 N N . THR B 1 167 ? 9.086 -23.125 7.07 1 98.75 167 THR B N 1
ATOM 3656 C CA . THR B 1 167 ? 9.625 -24.078 8.039 1 98.75 167 THR B CA 1
ATOM 3657 C C . THR B 1 167 ? 8.805 -24.078 9.32 1 98.75 167 THR B C 1
ATOM 3659 O O . THR B 1 167 ? 8.391 -25.125 9.812 1 98.75 167 THR B O 1
ATOM 3662 N N . ASP B 1 168 ? 8.57 -22.875 9.867 1 98.88 168 ASP B N 1
ATOM 3663 C CA . ASP B 1 168 ? 7.77 -22.75 11.078 1 98.88 168 ASP B CA 1
ATOM 3664 C C . ASP B 1 168 ? 6.363 -23.312 10.875 1 98.88 168 ASP B C 1
ATOM 3666 O O . ASP B 1 168 ? 5.867 -24.078 11.711 1 98.88 168 ASP B O 1
ATOM 3670 N N . LEU B 1 169 ? 5.762 -22.953 9.797 1 98.94 169 LEU B N 1
ATOM 3671 C CA . LEU B 1 169 ? 4.383 -23.344 9.516 1 98.94 169 LEU B CA 1
ATOM 3672 C C . LEU B 1 169 ? 4.273 -24.844 9.289 1 98.94 169 LEU B C 1
ATOM 3674 O O . LEU B 1 169 ? 3.293 -25.469 9.703 1 98.94 169 LEU B O 1
ATOM 3678 N N . ALA B 1 170 ? 5.246 -25.391 8.609 1 98.88 170 ALA B N 1
ATOM 3679 C CA . ALA B 1 170 ? 5.262 -26.844 8.406 1 98.88 170 ALA B CA 1
ATOM 3680 C C . ALA B 1 170 ? 5.336 -27.578 9.742 1 98.88 170 ALA B C 1
ATOM 3682 O O . ALA B 1 170 ? 4.703 -28.625 9.914 1 98.88 170 ALA B O 1
ATOM 3683 N N . ASN B 1 171 ? 6.133 -27.047 10.625 1 98.81 171 ASN B N 1
ATOM 3684 C CA . ASN B 1 171 ? 6.219 -27.641 11.953 1 98.81 171 ASN B CA 1
ATOM 3685 C C . ASN B 1 171 ? 4.875 -27.578 12.68 1 98.81 171 ASN B C 1
ATOM 3687 O O . ASN B 1 171 ? 4.465 -28.562 13.312 1 98.81 171 ASN B O 1
ATOM 3691 N N . ILE B 1 172 ? 4.199 -26.469 12.594 1 98.88 172 ILE B N 1
ATOM 3692 C CA . ILE B 1 172 ? 2.889 -26.328 13.211 1 98.88 172 ILE B CA 1
ATOM 3693 C C . ILE B 1 172 ? 1.901 -27.297 12.562 1 98.88 172 ILE B C 1
ATOM 3695 O O . ILE B 1 172 ? 1.104 -27.938 13.258 1 98.88 172 ILE B O 1
ATOM 3699 N N . ALA B 1 173 ? 1.986 -27.453 11.258 1 98.81 173 ALA B N 1
ATOM 3700 C CA . ALA B 1 173 ? 1.07 -28.297 10.5 1 98.81 173 ALA B CA 1
ATOM 3701 C C . ALA B 1 173 ? 1.455 -29.766 10.625 1 98.81 173 ALA B C 1
ATOM 3703 O O . ALA B 1 173 ? 0.672 -30.656 10.273 1 98.81 173 ALA B O 1
ATOM 3704 N N . GLU B 1 174 ? 2.678 -29.984 11.117 1 98.5 174 GLU B N 1
ATOM 3705 C CA . GLU B 1 174 ? 3.201 -31.328 11.32 1 98.5 174 GLU B CA 1
ATOM 3706 C C . GLU B 1 174 ? 3.316 -32.094 9.992 1 98.5 174 GLU B C 1
ATOM 3708 O O . GLU B 1 174 ? 2.828 -33.219 9.867 1 98.5 174 GLU B O 1
ATOM 3713 N N . ILE B 1 175 ? 4.012 -31.453 9.086 1 98.69 175 ILE B N 1
ATOM 3714 C CA . ILE B 1 175 ? 4.262 -32.094 7.801 1 98.69 175 ILE B CA 1
ATOM 3715 C C . ILE B 1 175 ? 5.73 -31.922 7.418 1 98.69 175 ILE B C 1
ATOM 3717 O O . ILE B 1 175 ? 6.422 -31.047 7.949 1 98.69 175 ILE B O 1
ATOM 3721 N N . ASP B 1 176 ? 6.168 -32.844 6.543 1 98.44 176 ASP B N 1
ATOM 3722 C CA . ASP B 1 176 ? 7.406 -32.625 5.797 1 98.44 176 ASP B CA 1
ATOM 3723 C C . ASP B 1 176 ? 7.16 -31.781 4.555 1 98.44 176 ASP B C 1
ATOM 3725 O O . ASP B 1 176 ? 6.582 -32.25 3.572 1 98.44 176 ASP B O 1
ATOM 3729 N N . VAL B 1 177 ? 7.629 -30.625 4.562 1 98.25 177 VAL B N 1
ATOM 3730 C CA . VAL B 1 177 ? 7.281 -29.625 3.551 1 98.25 177 VAL B CA 1
ATOM 3731 C C . VAL B 1 177 ? 7.727 -30.125 2.174 1 98.25 177 VAL B C 1
ATOM 3733 O O . VAL B 1 177 ? 7.062 -29.859 1.169 1 98.25 177 VAL B O 1
ATOM 3736 N N . ASN B 1 178 ? 8.82 -30.828 2.076 1 97 178 ASN B N 1
ATOM 3737 C CA . ASN B 1 178 ? 9.336 -31.297 0.792 1 97 178 ASN B CA 1
ATOM 3738 C C . ASN B 1 178 ? 8.461 -32.406 0.212 1 97 178 ASN B C 1
ATOM 3740 O O . ASN B 1 178 ? 8.141 -32.406 -0.977 1 97 178 ASN B O 1
ATOM 3744 N N . VAL B 1 179 ? 8.094 -33.344 1.038 1 97.56 179 VAL B N 1
ATOM 3745 C CA . VAL B 1 179 ? 7.262 -34.438 0.597 1 97.56 179 VAL B CA 1
ATOM 3746 C C . VAL B 1 179 ? 5.863 -33.938 0.245 1 97.56 179 VAL B C 1
ATOM 3748 O O . VAL B 1 179 ? 5.371 -34.188 -0.862 1 97.56 179 VAL B O 1
ATOM 3751 N N . TYR B 1 180 ? 5.285 -33.281 1.118 1 98.19 180 TYR B N 1
ATOM 3752 C CA . TYR B 1 180 ? 3.949 -32.719 0.913 1 98.19 180 TYR B CA 1
ATOM 3753 C C . TYR B 1 180 ? 3.924 -31.781 -0.284 1 98.19 180 TYR B C 1
ATOM 3755 O O . TYR B 1 180 ? 3.023 -31.859 -1.123 1 98.19 180 TYR B O 1
ATOM 3763 N N . GLY B 1 181 ? 4.914 -30.875 -0.259 1 97.88 181 GLY B N 1
ATOM 3764 C CA . GLY B 1 181 ? 4.957 -29.859 -1.298 1 97.88 181 GLY B CA 1
ATOM 3765 C C . GLY B 1 181 ? 5.035 -30.438 -2.697 1 97.88 181 GLY B C 1
ATOM 3766 O O . GLY B 1 181 ? 4.371 -29.953 -3.613 1 97.88 181 GLY B O 1
ATOM 3767 N N . LEU B 1 182 ? 5.879 -31.422 -2.824 1 94.94 182 LEU B N 1
ATOM 3768 C CA . LEU B 1 182 ? 6.023 -32.062 -4.133 1 94.94 182 LEU B CA 1
ATOM 3769 C C . LEU B 1 182 ? 4.715 -32.719 -4.566 1 94.94 182 LEU B C 1
ATOM 3771 O O . LEU B 1 182 ? 4.32 -32.594 -5.73 1 94.94 182 LEU B O 1
ATOM 3775 N N . GLU B 1 183 ? 4.02 -33.344 -3.697 1 96.69 183 GLU B N 1
ATOM 3776 C CA . GLU B 1 183 ? 2.744 -34 -4 1 96.69 183 GLU B CA 1
ATOM 3777 C C . GLU B 1 183 ? 1.677 -32.969 -4.352 1 96.69 183 GLU B C 1
ATOM 3779 O O . GLU B 1 183 ? 0.874 -33.156 -5.262 1 96.69 183 GLU B O 1
ATOM 3784 N N . MET B 1 184 ? 1.688 -31.906 -3.639 1 97.62 184 MET B N 1
ATOM 3785 C CA . MET B 1 184 ? 0.724 -30.844 -3.904 1 97.62 184 MET B CA 1
ATOM 3786 C C . MET B 1 184 ? 0.942 -30.234 -5.289 1 97.62 184 MET B C 1
ATOM 3788 O O . MET B 1 184 ? -0.013 -30.047 -6.043 1 97.62 184 MET B O 1
ATOM 3792 N N . LEU B 1 185 ? 2.24 -29.938 -5.578 1 95.69 185 LEU B N 1
ATOM 3793 C CA . LEU B 1 185 ? 2.559 -29.375 -6.883 1 95.69 185 LEU B CA 1
ATOM 3794 C C . LEU B 1 185 ? 2.166 -30.328 -8 1 95.69 185 LEU B C 1
ATOM 3796 O O . LEU B 1 185 ? 1.626 -29.906 -9.023 1 95.69 185 LEU B O 1
ATOM 3800 N N . LYS B 1 186 ? 2.371 -31.594 -7.801 1 93.19 186 LYS B N 1
ATOM 3801 C CA . LYS B 1 186 ? 2.006 -32.594 -8.789 1 93.19 186 LYS B CA 1
ATOM 3802 C C . LYS B 1 186 ? 0.494 -32.656 -8.992 1 93.19 186 LYS B C 1
ATOM 3804 O O . LYS B 1 186 ? 0.022 -32.812 -10.117 1 93.19 186 LYS B O 1
ATOM 3809 N N . ALA B 1 187 ? -0.171 -32.469 -7.941 1 93.12 187 ALA B N 1
ATOM 3810 C CA . ALA B 1 187 ? -1.63 -32.5 -8.023 1 93.12 187 ALA B CA 1
ATOM 3811 C C . ALA B 1 187 ? -2.139 -31.375 -8.922 1 93.12 187 ALA B C 1
ATOM 3813 O O . ALA B 1 187 ? -3.186 -31.5 -9.562 1 93.12 187 ALA B O 1
ATOM 3814 N N . GLY B 1 188 ? -1.408 -30.297 -8.969 1 91.69 188 GLY B N 1
ATOM 3815 C CA . GLY B 1 188 ? -1.795 -29.141 -9.773 1 91.69 188 GLY B CA 1
ATOM 3816 C C . GLY B 1 188 ? -1.441 -29.312 -11.242 1 91.69 188 GLY B C 1
ATOM 3817 O O . GLY B 1 188 ? -1.766 -28.438 -12.062 1 91.69 188 GLY B O 1
ATOM 3818 N N . THR B 1 189 ? -0.828 -30.359 -11.578 1 87.19 189 THR B N 1
ATOM 3819 C CA . THR B 1 189 ? -0.301 -30.5 -12.93 1 87.19 189 THR B CA 1
ATOM 3820 C C . THR B 1 189 ? -1.217 -31.391 -13.766 1 87.19 189 THR B C 1
ATOM 3822 O O . THR B 1 189 ? -0.91 -31.688 -14.922 1 87.19 189 THR B O 1
ATOM 3825 N N . ASN B 1 190 ? -2.264 -31.828 -13.141 1 82.94 190 ASN B N 1
ATOM 3826 C CA . ASN B 1 190 ? -3.234 -32.562 -13.945 1 82.94 190 ASN B CA 1
ATOM 3827 C C . ASN B 1 190 ? -4.035 -31.625 -14.852 1 82.94 190 ASN B C 1
ATOM 3829 O O . ASN B 1 190 ? -5.152 -31.234 -14.508 1 82.94 190 ASN B O 1
ATOM 3833 N N . LEU B 1 191 ? -3.467 -31.391 -16.016 1 84.25 191 LEU B N 1
ATOM 3834 C CA . LEU B 1 191 ? -4.023 -30.391 -16.922 1 84.25 191 LEU B CA 1
ATOM 3835 C C . LEU B 1 191 ? -4.762 -31.047 -18.078 1 84.25 191 LEU B C 1
ATOM 3837 O O . LEU B 1 191 ? -5.297 -30.359 -18.953 1 84.25 191 LEU B O 1
ATOM 3841 N N . GLY B 1 192 ? -4.832 -32.375 -18.016 1 83.19 192 GLY B N 1
ATOM 3842 C CA . GLY B 1 192 ? -5.402 -33.125 -19.125 1 83.19 192 GLY B CA 1
ATOM 3843 C C . GLY B 1 192 ? -6.875 -32.844 -19.344 1 83.19 192 GLY B C 1
ATOM 3844 O O . GLY B 1 192 ? -7.359 -32.875 -20.484 1 83.19 192 GLY B O 1
ATOM 3845 N N . ASP B 1 193 ? -7.59 -32.469 -18.281 1 84.62 193 ASP B N 1
ATOM 3846 C CA . ASP B 1 193 ? -9.031 -32.281 -18.359 1 84.62 193 ASP B CA 1
ATOM 3847 C C . ASP B 1 193 ? -9.383 -30.828 -18.688 1 84.62 193 ASP B C 1
ATOM 3849 O O . ASP B 1 193 ? -10.547 -30.5 -18.891 1 84.62 193 ASP B O 1
ATOM 3853 N N . LYS B 1 194 ? -8.438 -30.031 -18.859 1 90.31 194 LYS B N 1
ATOM 3854 C CA . LYS B 1 194 ? -8.703 -28.609 -19.125 1 90.31 194 LYS B CA 1
ATOM 3855 C C . LYS B 1 194 ? -8.609 -28.312 -20.609 1 90.31 194 LYS B C 1
ATOM 3857 O O . LYS B 1 194 ? -7.77 -28.875 -21.312 1 90.31 194 LYS B O 1
ATOM 3862 N N . SER B 1 195 ? -9.492 -27.422 -21 1 93.69 195 SER B N 1
ATOM 3863 C CA . SER B 1 195 ? -9.43 -26.969 -22.391 1 93.69 195 SER B CA 1
ATOM 3864 C C . SER B 1 195 ? -8.219 -26.062 -22.625 1 93.69 195 SER B C 1
ATOM 3866 O O . SER B 1 195 ? -7.637 -25.531 -21.672 1 93.69 195 SER B O 1
ATOM 3868 N N . GLU B 1 196 ? -7.832 -25.938 -23.875 1 95.75 196 GLU B N 1
ATOM 3869 C CA . GLU B 1 196 ? -6.719 -25.062 -24.234 1 95.75 196 GLU B CA 1
ATOM 3870 C C . GLU B 1 196 ? -6.992 -23.625 -23.812 1 95.75 196 GLU B C 1
ATOM 3872 O O . GLU B 1 196 ? -6.098 -22.938 -23.328 1 95.75 196 GLU B O 1
ATOM 3877 N N . ALA B 1 197 ? -8.227 -23.203 -23.953 1 94.31 197 ALA B N 1
ATOM 3878 C CA . ALA B 1 197 ? -8.609 -21.844 -23.562 1 94.31 197 ALA B CA 1
ATOM 3879 C C . ALA B 1 197 ? -8.445 -21.641 -22.062 1 94.31 197 ALA B C 1
ATOM 3881 O O . ALA B 1 197 ? -8.016 -20.578 -21.609 1 94.31 197 ALA B O 1
ATOM 3882 N N . GLU B 1 198 ? -8.742 -22.625 -21.328 1 91.31 198 GLU B N 1
ATOM 3883 C CA . GLU B 1 198 ? -8.578 -22.562 -19.875 1 91.31 198 GLU B CA 1
ATOM 3884 C C . GLU B 1 198 ? -7.105 -22.562 -19.484 1 91.31 198 GLU B C 1
ATOM 3886 O O . GLU B 1 198 ? -6.699 -21.797 -18.594 1 91.31 198 GLU B O 1
ATOM 3891 N N . LEU B 1 199 ? -6.379 -23.344 -20.172 1 93.06 199 LEU B N 1
ATOM 3892 C CA . LEU B 1 199 ? -4.965 -23.5 -19.844 1 93.06 199 LEU B CA 1
ATOM 3893 C C . LEU B 1 199 ? -4.215 -22.188 -20.031 1 93.06 199 LEU B C 1
ATOM 3895 O O . LEU B 1 199 ? -3.412 -21.797 -19.188 1 93.06 199 LEU B O 1
ATOM 3899 N N . ILE B 1 200 ? -4.523 -21.469 -21.078 1 94.94 200 ILE B N 1
ATOM 3900 C CA . ILE B 1 200 ? -3.742 -20.281 -21.406 1 94.94 200 ILE B CA 1
ATOM 3901 C C . ILE B 1 200 ? -4.207 -19.109 -20.547 1 94.94 200 ILE B C 1
ATOM 3903 O O . ILE B 1 200 ? -3.584 -18.031 -20.562 1 94.94 200 ILE B O 1
ATOM 3907 N N . ASP B 1 201 ? -5.234 -19.375 -19.672 1 89.88 201 ASP B N 1
ATOM 3908 C CA . ASP B 1 201 ? -5.777 -18.297 -18.844 1 89.88 201 ASP B CA 1
ATOM 3909 C C . ASP B 1 201 ? -5.445 -18.531 -17.359 1 89.88 201 ASP B C 1
ATOM 3911 O O . ASP B 1 201 ? -5.66 -17.641 -16.531 1 89.88 201 ASP B O 1
ATOM 3915 N N . LEU B 1 202 ? -4.945 -19.609 -16.922 1 84.38 202 LEU B N 1
ATOM 3916 C CA . LEU B 1 202 ? -4.734 -20.016 -15.547 1 84.38 202 LEU B CA 1
ATOM 3917 C C . LEU B 1 202 ? -3.834 -19.031 -14.812 1 84.38 202 LEU B C 1
ATOM 3919 O O . LEU B 1 202 ? -4.18 -18.547 -13.734 1 84.38 202 LEU B O 1
ATOM 3923 N N . ASP B 1 203 ? -2.723 -18.734 -15.172 1 87.06 203 ASP B N 1
ATOM 3924 C CA . ASP B 1 203 ? -1.775 -17.781 -14.609 1 87.06 203 ASP B CA 1
ATOM 3925 C C . ASP B 1 203 ? -1.275 -16.812 -15.68 1 87.06 203 ASP B C 1
ATOM 3927 O O . ASP B 1 203 ? -0.083 -16.797 -15.992 1 87.06 203 ASP B O 1
ATOM 3931 N N . ALA B 1 204 ? -2.307 -16.062 -16.094 1 89.75 204 ALA B N 1
ATOM 3932 C CA . ALA B 1 204 ? -2 -15.188 -17.219 1 89.75 204 ALA B CA 1
ATOM 3933 C C . ALA B 1 204 ? -2.117 -13.719 -16.812 1 89.75 204 ALA B C 1
ATOM 3935 O O . ALA B 1 204 ? -2.961 -13.367 -15.984 1 89.75 204 ALA B O 1
ATOM 3936 N N . LYS B 1 205 ? -1.253 -12.867 -17.328 1 84.5 205 LYS B N 1
ATOM 3937 C CA . LYS B 1 205 ? -1.273 -11.422 -17.141 1 84.5 205 LYS B CA 1
ATOM 3938 C C . LYS B 1 205 ? -0.926 -10.695 -18.438 1 84.5 205 LYS B C 1
ATOM 3940 O O . LYS B 1 205 ? -0.175 -11.211 -19.266 1 84.5 205 LYS B O 1
ATOM 3945 N N . SER B 1 206 ? -1.536 -9.555 -18.578 1 89.62 206 SER B N 1
ATOM 3946 C CA . SER B 1 206 ? -1.248 -8.711 -19.734 1 89.62 206 SER B CA 1
ATOM 3947 C C . SER B 1 206 ? -0.287 -7.586 -19.375 1 89.62 206 SER B C 1
ATOM 3949 O O . SER B 1 206 ? -0.398 -6.988 -18.297 1 89.62 206 SER B O 1
ATOM 3951 N N . PHE B 1 207 ? 0.615 -7.289 -20.297 1 88.44 207 PHE B N 1
ATOM 3952 C CA . PHE B 1 207 ? 1.654 -6.293 -20.062 1 88.44 207 PHE B CA 1
ATOM 3953 C C . PHE B 1 207 ? 1.801 -5.379 -21.281 1 88.44 207 PHE B C 1
ATOM 3955 O O . PHE B 1 207 ? 2.166 -5.836 -22.359 1 88.44 207 PHE B O 1
ATOM 3962 N N . PRO B 1 208 ? 1.414 -4.09 -21.062 1 88.69 208 PRO B N 1
ATOM 3963 C CA . PRO B 1 208 ? 1.871 -3.146 -22.094 1 88.69 208 PRO B CA 1
ATOM 3964 C C . PRO B 1 208 ? 3.381 -2.928 -22.062 1 88.69 208 PRO B C 1
ATOM 3966 O O . PRO B 1 208 ? 3.943 -2.625 -21 1 88.69 208 PRO B O 1
ATOM 3969 N N . MET B 1 209 ? 4.027 -3.158 -23.078 1 89 209 MET B N 1
ATOM 3970 C CA . MET B 1 209 ? 5.477 -3.01 -23.172 1 89 209 MET B CA 1
ATOM 3971 C C . MET B 1 209 ? 5.863 -2.238 -24.438 1 89 209 MET B C 1
ATOM 3973 O O . MET B 1 209 ? 5.77 -2.766 -25.547 1 89 209 MET B O 1
ATOM 3977 N N . GLY B 1 210 ? 6.312 -1.009 -24.109 1 86.06 210 GLY B N 1
ATOM 3978 C CA . GLY B 1 210 ? 6.586 -0.172 -25.281 1 86.06 210 GLY B CA 1
ATOM 3979 C C . GLY B 1 210 ? 5.355 0.09 -26.125 1 86.06 210 GLY B C 1
ATOM 3980 O O . GLY B 1 210 ? 4.332 0.557 -25.625 1 86.06 210 GLY B O 1
ATOM 3981 N N . GLY B 1 211 ? 5.34 -0.206 -27.328 1 88.25 211 GLY B N 1
ATOM 3982 C CA . GLY B 1 211 ? 4.215 -0.028 -28.219 1 88.25 211 GLY B CA 1
ATOM 3983 C C . GLY B 1 211 ? 3.412 -1.298 -28.438 1 88.25 211 GLY B C 1
ATOM 3984 O O . GLY B 1 211 ? 2.445 -1.308 -29.203 1 88.25 211 GLY B O 1
ATOM 3985 N N . ALA B 1 212 ? 3.799 -2.328 -27.703 1 93.56 212 ALA B N 1
ATOM 3986 C CA . ALA B 1 212 ? 3.141 -3.617 -27.891 1 93.56 212 ALA B CA 1
ATOM 3987 C C . ALA B 1 212 ? 2.379 -4.031 -26.625 1 93.56 212 ALA B C 1
ATOM 3989 O O . ALA B 1 212 ? 2.699 -3.58 -25.531 1 93.56 212 ALA B O 1
ATOM 3990 N N . ASN B 1 213 ? 1.383 -4.848 -26.812 1 95.31 213 ASN B N 1
ATOM 3991 C CA . ASN B 1 213 ? 0.647 -5.488 -25.734 1 95.31 213 ASN B CA 1
ATOM 3992 C C . ASN B 1 213 ? 0.908 -6.992 -25.688 1 95.31 213 ASN B C 1
ATOM 3994 O O . ASN B 1 213 ? 0.545 -7.715 -26.625 1 95.31 213 ASN B O 1
ATOM 3998 N N . LEU B 1 214 ? 1.501 -7.461 -24.641 1 96.38 214 LEU B N 1
ATOM 3999 C CA . LEU B 1 214 ? 1.839 -8.875 -24.516 1 96.38 214 LEU B CA 1
ATOM 4000 C C . LEU B 1 214 ? 0.945 -9.562 -23.484 1 96.38 214 LEU B C 1
ATOM 4002 O O . LEU B 1 214 ? 0.657 -8.992 -22.422 1 96.38 214 LEU B O 1
ATOM 4006 N N . ARG B 1 215 ? 0.497 -10.75 -23.828 1 96.62 215 ARG B N 1
ATOM 4007 C CA . ARG B 1 215 ? -0.106 -11.672 -22.875 1 96.62 215 ARG B CA 1
ATOM 4008 C C . ARG B 1 215 ? 0.869 -12.781 -22.484 1 96.62 215 ARG B C 1
ATOM 4010 O O . ARG B 1 215 ? 1.465 -13.422 -23.359 1 96.62 215 ARG B O 1
ATOM 4017 N N . ILE B 1 216 ? 1.1 -12.93 -21.203 1 96.31 216 ILE B N 1
ATOM 4018 C CA . ILE B 1 216 ? 2.031 -13.945 -20.719 1 96.31 216 ILE B CA 1
ATOM 4019 C C . ILE B 1 216 ? 1.317 -14.883 -19.75 1 96.31 216 ILE B C 1
ATOM 4021 O O . ILE B 1 216 ? 0.801 -14.445 -18.719 1 96.31 216 ILE B O 1
ATOM 4025 N N . ALA B 1 217 ? 1.283 -16.156 -20.062 1 95.56 217 ALA B N 1
ATOM 4026 C CA . ALA B 1 217 ? 0.688 -17.188 -19.219 1 95.56 217 ALA B CA 1
ATOM 4027 C C . ALA B 1 217 ? 1.719 -18.25 -18.828 1 95.56 217 ALA B C 1
ATOM 4029 O O . ALA B 1 217 ? 2.664 -18.5 -19.578 1 95.56 217 ALA B O 1
ATOM 4030 N N . GLN B 1 218 ? 1.495 -18.812 -17.672 1 95.56 218 GLN B N 1
ATOM 4031 C CA . GLN B 1 218 ? 2.395 -19.859 -17.219 1 95.56 218 GLN B CA 1
ATOM 4032 C C . GLN B 1 218 ? 1.614 -21.031 -16.609 1 95.56 218 GLN B C 1
ATOM 4034 O O . GLN B 1 218 ? 0.646 -20.812 -15.875 1 95.56 218 GLN B O 1
ATOM 4039 N N . VAL B 1 219 ? 2.045 -22.25 -17.016 1 94.75 219 VAL B N 1
ATOM 4040 C CA . VAL B 1 219 ? 1.525 -23.453 -16.359 1 94.75 219 VAL B CA 1
ATOM 4041 C C . VAL B 1 219 ? 2.686 -24.328 -15.891 1 94.75 219 VAL B C 1
ATOM 4043 O O . VAL B 1 219 ? 3.74 -24.359 -16.531 1 94.75 219 VAL B O 1
ATOM 4046 N N . ASN B 1 220 ? 2.514 -24.969 -14.805 1 93.69 220 ASN B N 1
ATOM 4047 C CA . ASN B 1 220 ? 3.471 -25.922 -14.25 1 93.69 220 ASN B CA 1
ATOM 4048 C C . ASN B 1 220 ? 3.072 -27.359 -14.555 1 93.69 220 ASN B C 1
ATOM 4050 O O . ASN B 1 220 ? 1.899 -27.719 -14.445 1 93.69 220 ASN B O 1
ATOM 4054 N N . VAL B 1 221 ? 4.062 -28.125 -14.984 1 94.38 221 VAL B N 1
ATOM 4055 C CA . VAL B 1 221 ? 3.811 -29.531 -15.328 1 94.38 221 VAL B CA 1
ATOM 4056 C C . VAL B 1 221 ? 4.965 -30.391 -14.836 1 94.38 221 VAL B C 1
ATOM 4058 O O . VAL B 1 221 ? 6.016 -29.875 -14.445 1 94.38 221 VAL B O 1
ATOM 4061 N N . VAL B 1 222 ? 4.652 -31.703 -14.789 1 91.12 222 VAL B N 1
ATOM 4062 C CA . VAL B 1 222 ? 5.727 -32.656 -14.523 1 91.12 222 VAL B CA 1
ATOM 4063 C C . VAL B 1 222 ? 6.227 -33.25 -15.844 1 91.12 222 VAL B C 1
ATOM 4065 O O . VAL B 1 222 ? 7.355 -33.75 -15.922 1 91.12 222 VAL B O 1
ATOM 4068 N N . ASP B 1 223 ? 5.352 -33.125 -16.891 1 90.25 223 ASP B N 1
ATOM 4069 C CA . ASP B 1 223 ? 5.684 -33.594 -18.219 1 90.25 223 ASP B CA 1
ATOM 4070 C C . ASP B 1 223 ? 5.199 -32.625 -19.297 1 90.25 223 ASP B C 1
ATOM 4072 O O . ASP B 1 223 ? 4.055 -32.719 -19.75 1 90.25 223 ASP B O 1
ATOM 4076 N N . PRO B 1 224 ? 6.133 -31.859 -19.797 1 93.31 224 PRO B N 1
ATOM 4077 C CA . PRO B 1 224 ? 5.738 -30.875 -20.797 1 93.31 224 PRO B CA 1
ATOM 4078 C C . PRO B 1 224 ? 5.191 -31.516 -22.078 1 93.31 224 PRO B C 1
ATOM 4080 O O . PRO B 1 224 ? 4.387 -30.922 -22.781 1 93.31 224 PRO B O 1
ATOM 4083 N N . GLU B 1 225 ? 5.578 -32.688 -22.328 1 92.56 225 GLU B N 1
ATOM 4084 C CA . GLU B 1 225 ? 5.195 -33.375 -23.578 1 92.56 225 GLU B CA 1
ATOM 4085 C C . GLU B 1 225 ? 3.686 -33.594 -23.641 1 92.56 225 GLU B C 1
ATOM 4087 O O . GLU B 1 225 ? 3.094 -33.562 -24.719 1 92.56 225 GLU B O 1
ATOM 4092 N N . GLU B 1 226 ? 3.109 -33.781 -22.531 1 90.69 226 GLU B N 1
ATOM 4093 C CA . GLU B 1 226 ? 1.664 -33.969 -22.469 1 90.69 226 GLU B CA 1
ATOM 4094 C C . GLU B 1 226 ? 0.922 -32.75 -23.016 1 90.69 226 GLU B C 1
ATOM 4096 O O . GLU B 1 226 ? -0.058 -32.906 -23.75 1 90.69 226 GLU B O 1
ATOM 4101 N N . LEU B 1 227 ? 1.38 -31.578 -22.703 1 92.94 227 LEU B N 1
ATOM 4102 C CA . LEU B 1 227 ? 0.75 -30.344 -23.188 1 92.94 227 LEU B CA 1
ATOM 4103 C C . LEU B 1 227 ? 1.162 -30.047 -24.625 1 92.94 227 LEU B C 1
ATOM 4105 O O . LEU B 1 227 ? 0.357 -29.562 -25.422 1 92.94 227 LEU B O 1
ATOM 4109 N N . LEU B 1 228 ? 2.355 -30.406 -24.906 1 94.88 228 LEU B N 1
ATOM 4110 C CA . LEU B 1 228 ? 2.879 -30.109 -26.234 1 94.88 228 LEU B CA 1
ATOM 4111 C C . LEU B 1 228 ? 2.225 -31 -27.281 1 94.88 228 LEU B C 1
ATOM 4113 O O . LEU B 1 228 ? 2.225 -30.672 -28.469 1 94.88 228 LEU B O 1
ATOM 4117 N N . ALA B 1 229 ? 1.703 -32.094 -26.797 1 94.38 229 ALA B N 1
ATOM 4118 C CA . ALA B 1 229 ? 0.938 -32.938 -27.703 1 94.38 229 ALA B CA 1
ATOM 4119 C C . ALA B 1 229 ? -0.292 -32.219 -28.234 1 94.38 229 ALA B C 1
ATOM 4121 O O . ALA B 1 229 ? -0.825 -32.562 -29.281 1 94.38 229 ALA B O 1
ATOM 4122 N N . ARG B 1 230 ? -0.678 -31.188 -27.578 1 95.25 230 ARG B N 1
ATOM 4123 C CA . ARG B 1 230 ? -1.818 -30.359 -27.969 1 95.25 230 ARG B CA 1
ATOM 4124 C C . ARG B 1 230 ? -1.36 -29.016 -28.516 1 95.25 230 ARG B C 1
ATOM 4126 O O . ARG B 1 230 ? -2.109 -28.031 -28.484 1 95.25 230 ARG B O 1
ATOM 4133 N N . ARG B 1 231 ? -0.243 -29 -28.984 1 96.5 231 ARG B N 1
ATOM 4134 C CA . ARG B 1 231 ? 0.41 -27.734 -29.344 1 96.5 231 ARG B CA 1
ATOM 4135 C C . ARG B 1 231 ? -0.411 -26.969 -30.375 1 96.5 231 ARG B C 1
ATOM 4137 O O . ARG B 1 231 ? -0.627 -25.766 -30.219 1 96.5 231 ARG B O 1
ATOM 4144 N N . GLU B 1 232 ? -0.853 -27.609 -31.406 1 96.75 232 GLU B N 1
ATOM 4145 C CA . GLU B 1 232 ? -1.61 -26.938 -32.469 1 96.75 232 GLU B CA 1
ATOM 41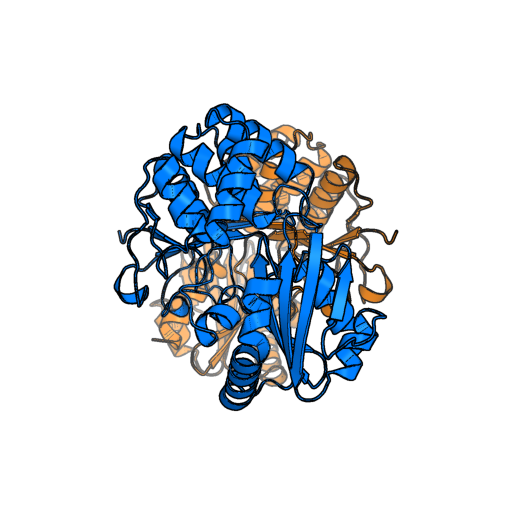46 C C . GLU B 1 232 ? -2.865 -26.266 -31.906 1 96.75 232 GLU B C 1
ATOM 4148 O O . GLU B 1 232 ? -3.162 -25.125 -32.219 1 96.75 232 GLU B O 1
ATOM 4153 N N . ALA B 1 233 ? -3.525 -27.031 -31.094 1 97.19 233 ALA B N 1
ATOM 4154 C CA . ALA B 1 233 ? -4.742 -26.5 -30.484 1 97.19 233 ALA B CA 1
ATOM 4155 C C . ALA B 1 233 ? -4.426 -25.359 -29.531 1 97.19 233 ALA B C 1
ATOM 4157 O O . ALA B 1 233 ? -5.188 -24.391 -29.438 1 97.19 233 ALA B O 1
ATOM 4158 N N . LEU B 1 234 ? -3.357 -25.453 -28.797 1 97.75 234 LEU B N 1
ATOM 4159 C CA . LEU B 1 234 ? -2.914 -24.391 -27.891 1 97.75 234 LEU B CA 1
ATOM 4160 C C . LEU B 1 234 ? -2.602 -23.109 -28.672 1 97.75 234 LEU B C 1
ATOM 4162 O O . LEU B 1 234 ? -3.059 -22.031 -28.312 1 97.75 234 LEU B O 1
ATOM 4166 N N . GLU B 1 235 ? -1.923 -23.266 -29.734 1 97.88 235 GLU B N 1
ATOM 4167 C CA . GLU B 1 235 ? -1.55 -22.125 -30.562 1 97.88 235 GLU B CA 1
ATOM 4168 C C . GLU B 1 235 ? -2.779 -21.453 -31.172 1 97.88 235 GLU B C 1
ATOM 4170 O O . GLU B 1 235 ? -2.84 -20.234 -31.281 1 97.88 235 GLU B O 1
ATOM 4175 N N . GLU B 1 236 ? -3.678 -22.281 -31.547 1 97.88 236 GLU B N 1
ATOM 4176 C CA . GLU B 1 236 ? -4.922 -21.734 -32.094 1 97.88 236 GLU B CA 1
ATOM 4177 C C . GLU B 1 236 ? -5.664 -20.906 -31.047 1 97.88 236 GLU B C 1
ATOM 4179 O O . GLU B 1 236 ? -6.176 -19.828 -31.344 1 97.88 236 GLU B O 1
ATOM 4184 N N . SER B 1 237 ? -5.727 -21.469 -29.875 1 97.81 237 SER B N 1
ATOM 4185 C CA . SER B 1 237 ? -6.379 -20.766 -28.781 1 97.81 237 SER B CA 1
ATOM 4186 C C . SER B 1 237 ? -5.656 -19.453 -28.469 1 97.81 237 SER B C 1
ATOM 4188 O O . SER B 1 237 ? -6.293 -18.453 -28.141 1 97.81 237 SER B O 1
ATOM 4190 N N . MET B 1 238 ? -4.379 -19.438 -28.531 1 98 238 MET B N 1
ATOM 4191 C CA . MET B 1 238 ? -3.574 -18.25 -28.297 1 98 238 MET B CA 1
ATOM 4192 C C . MET B 1 238 ? -3.84 -17.188 -29.375 1 98 238 MET B C 1
ATOM 4194 O O . MET B 1 238 ? -3.979 -16.016 -29.062 1 98 238 MET B O 1
ATOM 4198 N N . ARG B 1 239 ? -3.963 -17.609 -30.578 1 97.75 239 ARG B N 1
ATOM 4199 C CA . ARG B 1 239 ? -4.277 -16.688 -31.688 1 97.75 239 ARG B CA 1
ATOM 4200 C C . ARG B 1 239 ? -5.648 -16.062 -31.484 1 97.75 239 ARG B C 1
ATOM 4202 O O . ARG B 1 239 ? -5.828 -14.859 -31.734 1 97.75 239 ARG B O 1
ATOM 4209 N N . ALA B 1 240 ? -6.539 -16.906 -31.109 1 97.88 240 ALA B N 1
ATOM 4210 C CA . ALA B 1 240 ? -7.891 -16.406 -30.875 1 97.88 240 ALA B CA 1
ATOM 4211 C C . ALA B 1 240 ? -7.898 -15.359 -29.75 1 97.88 240 ALA B C 1
ATOM 4213 O O . ALA B 1 240 ? -8.57 -14.336 -29.859 1 97.88 240 ALA B O 1
ATOM 4214 N N . ALA B 1 241 ? -7.195 -15.641 -28.688 1 96.69 241 ALA B N 1
ATOM 4215 C CA . ALA B 1 241 ? -7.098 -14.703 -27.562 1 96.69 241 ALA B CA 1
ATOM 4216 C C . ALA B 1 241 ? -6.48 -13.383 -28 1 96.69 241 ALA B C 1
ATOM 4218 O O . ALA B 1 241 ? -6.938 -12.312 -27.609 1 96.69 241 ALA B O 1
ATOM 4219 N N . ASN B 1 242 ? -5.461 -13.484 -28.844 1 97.12 242 ASN B N 1
ATOM 4220 C CA . ASN B 1 242 ? -4.828 -12.281 -29.375 1 97.12 242 ASN B CA 1
ATOM 4221 C C . ASN B 1 242 ? -5.828 -11.414 -30.141 1 97.12 242 ASN B C 1
ATOM 4223 O O . ASN B 1 242 ? -5.895 -10.203 -29.938 1 97.12 242 ASN B O 1
ATOM 4227 N N . SER B 1 243 ? -6.562 -12.031 -30.938 1 96.81 243 SER B N 1
ATOM 4228 C CA . SER B 1 243 ? -7.527 -11.336 -31.781 1 96.81 243 SER B CA 1
ATOM 4229 C C . SER B 1 243 ? -8.648 -10.719 -30.953 1 96.81 243 SER B C 1
ATOM 4231 O O . SER B 1 243 ? -9.039 -9.57 -31.188 1 96.81 243 SER B O 1
ATOM 4233 N N . GLU B 1 244 ? -9.117 -11.461 -30.062 1 96.25 244 GLU B N 1
ATOM 4234 C CA . GLU B 1 244 ? -10.266 -11.047 -29.25 1 96.25 244 GLU B CA 1
ATOM 4235 C C . GLU B 1 244 ? -9.898 -9.898 -28.312 1 96.25 244 GLU B C 1
ATOM 4237 O O . GLU B 1 244 ? -10.719 -9.023 -28.047 1 96.25 244 GLU B O 1
ATOM 4242 N N . ASN B 1 245 ? -8.656 -9.898 -27.797 1 93.88 245 ASN B N 1
ATOM 4243 C CA . ASN B 1 245 ? -8.297 -8.969 -26.734 1 93.88 245 ASN B CA 1
ATOM 4244 C C . ASN B 1 245 ? -7.297 -7.922 -27.203 1 93.88 245 ASN B C 1
ATOM 4246 O O . ASN B 1 245 ? -6.922 -7.023 -26.453 1 93.88 245 ASN B O 1
ATOM 4250 N N . GLY B 1 246 ? -6.867 -8.078 -28.406 1 94.56 246 GLY B N 1
ATOM 4251 C CA . GLY B 1 246 ? -5.949 -7.105 -28.984 1 94.56 246 GLY B CA 1
ATOM 4252 C C . GLY B 1 246 ? -4.523 -7.273 -28.5 1 94.56 246 GLY B C 1
ATOM 4253 O O . GLY B 1 246 ? -3.803 -6.289 -28.312 1 94.56 246 GLY B O 1
ATOM 4254 N N . TYR B 1 247 ? -4.117 -8.508 -28.203 1 96.44 247 TYR B N 1
ATOM 4255 C CA . TYR B 1 247 ? -2.719 -8.766 -27.875 1 96.44 247 TYR B CA 1
ATOM 4256 C C . TYR B 1 247 ? -1.877 -8.883 -29.141 1 96.44 247 TYR B C 1
ATOM 4258 O O . TYR B 1 247 ? -2.307 -9.484 -30.125 1 96.44 247 TYR B O 1
ATOM 4266 N N . ASP B 1 248 ? -0.712 -8.258 -29.094 1 97.75 248 ASP B N 1
ATOM 4267 C CA . ASP B 1 248 ? 0.198 -8.367 -30.234 1 97.75 248 ASP B CA 1
ATOM 4268 C C . ASP B 1 248 ? 0.938 -9.703 -30.219 1 97.75 248 ASP B C 1
ATOM 4270 O O . ASP B 1 248 ? 1.263 -10.25 -31.266 1 97.75 248 ASP B O 1
ATOM 4274 N N . THR B 1 249 ? 1.239 -10.133 -29.062 1 97.88 249 THR B N 1
ATOM 4275 C CA . THR B 1 249 ? 2 -11.359 -28.891 1 97.88 249 THR B CA 1
ATOM 4276 C C . THR B 1 249 ? 1.575 -12.086 -27.625 1 97.88 249 THR B C 1
ATOM 4278 O O . THR B 1 249 ? 1.342 -11.453 -26.594 1 97.88 249 THR B O 1
ATOM 4281 N N . PHE B 1 250 ? 1.41 -13.391 -27.703 1 98.38 250 PHE B N 1
ATOM 4282 C CA . PHE B 1 250 ? 1.094 -14.266 -26.578 1 98.38 250 PHE B CA 1
ATOM 4283 C C . PHE B 1 250 ? 2.264 -15.188 -26.266 1 98.38 250 PHE B C 1
ATOM 4285 O O . PHE B 1 250 ? 2.756 -15.898 -27.141 1 98.38 250 PHE B O 1
ATOM 4292 N N . VAL B 1 251 ? 2.736 -15.141 -25.047 1 98.19 251 VAL B N 1
ATOM 4293 C CA . VAL B 1 251 ? 3.822 -15.984 -24.562 1 98.19 251 VAL B CA 1
ATOM 4294 C C . VAL B 1 251 ? 3.281 -17 -23.562 1 98.19 251 VAL B C 1
ATOM 4296 O O . VAL B 1 251 ? 2.842 -16.625 -22.469 1 98.19 251 VAL B O 1
ATOM 4299 N N . PHE B 1 252 ? 3.309 -18.266 -23.938 1 98.12 252 PHE B N 1
ATOM 4300 C CA . PHE B 1 252 ? 2.828 -19.344 -23.062 1 98.12 252 PHE B CA 1
ATOM 4301 C C . PHE B 1 252 ? 3.992 -20.172 -22.531 1 98.12 252 PHE B C 1
ATOM 43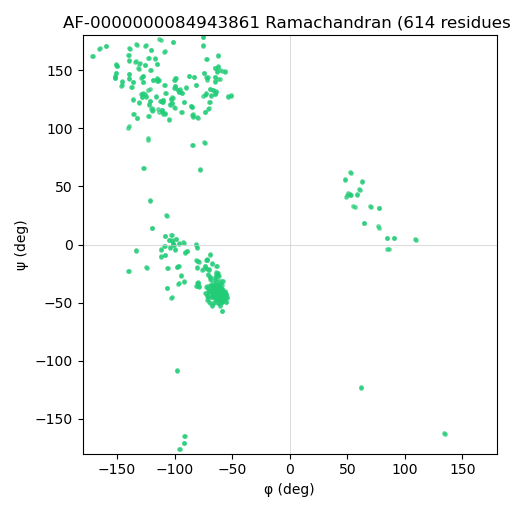03 O O . PHE B 1 252 ? 4.645 -20.891 -23.297 1 98.12 252 PHE B O 1
ATOM 4310 N N . VAL B 1 253 ? 4.199 -20.062 -21.25 1 97.88 253 VAL B N 1
ATOM 4311 C CA . VAL B 1 253 ? 5.348 -20.688 -20.594 1 97.88 253 VAL B CA 1
ATOM 4312 C C . VAL B 1 253 ? 4.926 -22 -19.922 1 97.88 253 VAL B C 1
ATOM 4314 O O . VAL B 1 253 ? 4.062 -22 -19.047 1 97.88 253 VAL B O 1
ATOM 4317 N N . ILE B 1 254 ? 5.504 -23.094 -20.375 1 97.12 254 ILE B N 1
ATOM 4318 C CA . ILE B 1 254 ? 5.262 -24.406 -19.797 1 97.12 254 ILE B CA 1
ATOM 4319 C C . ILE B 1 254 ? 6.453 -24.844 -18.953 1 97.12 254 ILE B C 1
ATOM 4321 O O . ILE B 1 254 ? 7.504 -25.203 -19.484 1 97.12 254 ILE B O 1
ATOM 4325 N N . THR B 1 255 ? 6.301 -24.844 -17.656 1 96.62 255 THR B N 1
ATOM 4326 C CA . THR B 1 255 ? 7.41 -25.031 -16.734 1 96.62 255 THR B CA 1
ATOM 4327 C C . THR B 1 255 ? 7.391 -26.453 -16.141 1 96.62 255 THR B C 1
ATOM 4329 O O . THR B 1 255 ? 6.41 -26.859 -15.516 1 96.62 255 THR B O 1
ATOM 4332 N N . ASN B 1 256 ? 8.438 -27.172 -16.359 1 95.81 256 ASN B N 1
ATOM 4333 C CA . ASN B 1 256 ? 8.648 -28.453 -15.703 1 95.81 256 ASN B CA 1
ATOM 4334 C C . ASN B 1 256 ? 9.188 -28.266 -14.281 1 95.81 256 ASN B C 1
ATOM 4336 O O . ASN B 1 256 ? 10.352 -27.922 -14.102 1 95.81 256 ASN B O 1
ATOM 4340 N N . ILE B 1 257 ? 8.352 -28.562 -13.336 1 93.19 257 ILE B N 1
ATOM 4341 C CA . ILE B 1 257 ? 8.68 -28.25 -11.953 1 93.19 257 ILE B CA 1
ATOM 4342 C C . ILE B 1 257 ? 9.75 -29.219 -11.438 1 93.19 257 ILE B C 1
ATOM 4344 O O . ILE B 1 257 ? 10.406 -28.938 -10.43 1 93.19 257 ILE B O 1
ATOM 4348 N N . LEU B 1 258 ? 9.906 -30.375 -12.156 1 91.69 258 LEU B N 1
ATOM 4349 C CA . LEU B 1 258 ? 10.898 -31.359 -11.727 1 91.69 258 LEU B CA 1
ATOM 4350 C C . LEU B 1 258 ? 12.289 -30.969 -12.203 1 91.69 258 LEU B C 1
ATOM 4352 O O . LEU B 1 258 ? 13.266 -31.125 -11.469 1 91.69 258 LEU B O 1
ATOM 4356 N N . THR B 1 259 ? 12.383 -30.375 -13.391 1 94.12 259 THR B N 1
ATOM 4357 C CA . THR B 1 259 ? 13.688 -30.109 -13.977 1 94.12 259 THR B CA 1
ATOM 4358 C C . THR B 1 259 ? 14 -28.609 -13.938 1 94.12 259 THR B C 1
ATOM 4360 O O . THR B 1 259 ? 15.141 -28.203 -14.188 1 94.12 259 THR B O 1
ATOM 4363 N N . SER B 1 260 ? 13.078 -27.812 -13.602 1 95.56 260 SER B N 1
ATOM 4364 C CA . SER B 1 260 ? 13.219 -26.359 -13.586 1 95.56 260 SER B CA 1
ATOM 4365 C C . SER B 1 260 ? 13.594 -25.828 -14.969 1 95.56 260 SER B C 1
ATOM 4367 O O . SER B 1 260 ? 14.523 -25.031 -15.102 1 95.56 260 SER B O 1
ATOM 4369 N N . VAL B 1 261 ? 12.953 -26.375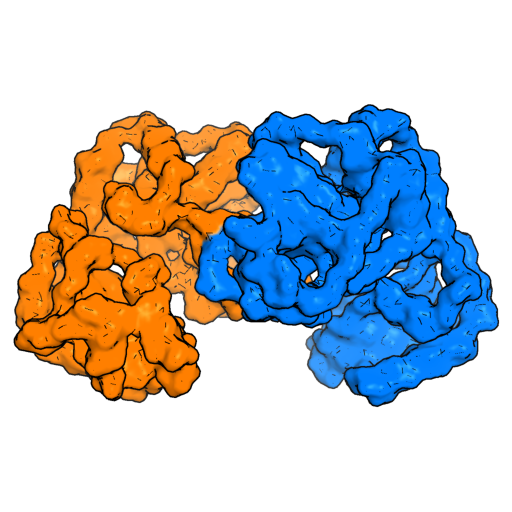 -15.961 1 96.56 261 VAL B N 1
ATOM 4370 C CA . VAL B 1 261 ? 13.102 -25.938 -17.344 1 96.56 261 VAL B CA 1
ATOM 4371 C C . VAL B 1 261 ? 11.75 -25.516 -17.906 1 96.56 261 VAL B C 1
ATOM 4373 O O . VAL B 1 261 ? 10.742 -26.203 -17.703 1 96.56 261 VAL B O 1
ATOM 4376 N N . SER B 1 262 ? 11.75 -24.359 -18.578 1 97.75 262 SER B N 1
ATOM 4377 C CA . SER B 1 262 ? 10.508 -23.922 -19.219 1 97.75 262 SER B CA 1
ATOM 4378 C C . SER B 1 262 ? 10.602 -24.047 -20.75 1 97.75 262 SER B C 1
ATOM 4380 O O . SER B 1 262 ? 11.625 -23.703 -21.344 1 97.75 262 SER B O 1
ATOM 4382 N N . THR B 1 263 ? 9.586 -24.672 -21.281 1 97.75 263 THR B N 1
ATOM 4383 C CA . THR B 1 263 ? 9.336 -24.641 -22.719 1 97.75 263 THR B CA 1
ATOM 4384 C C . THR B 1 263 ? 8.305 -23.578 -23.078 1 97.75 263 THR B C 1
ATOM 4386 O O . THR B 1 263 ? 7.246 -23.5 -22.453 1 97.75 263 THR B O 1
ATOM 4389 N N . VAL B 1 264 ? 8.617 -22.734 -24.141 1 98.12 264 VAL B N 1
ATOM 4390 C CA . VAL B 1 264 ? 7.801 -21.547 -24.375 1 98.12 264 VAL B CA 1
ATOM 4391 C C . VAL B 1 264 ? 7.211 -21.594 -25.781 1 98.12 264 VAL B C 1
ATOM 4393 O O . VAL B 1 264 ? 7.938 -21.797 -26.75 1 98.12 264 VAL B O 1
ATOM 4396 N N . LEU B 1 265 ? 5.887 -21.516 -25.859 1 97.75 265 LEU B N 1
ATOM 4397 C CA . LEU B 1 265 ? 5.16 -21.281 -27.094 1 97.75 265 LEU B CA 1
ATOM 4398 C C . LEU B 1 265 ? 4.883 -19.797 -27.297 1 97.75 265 LEU B C 1
ATOM 4400 O O . LEU B 1 265 ? 4.414 -19.125 -26.375 1 97.75 265 LEU B O 1
ATOM 4404 N N . VAL B 1 266 ? 5.203 -19.266 -28.484 1 98.06 266 VAL B N 1
ATOM 4405 C CA . VAL B 1 266 ? 4.977 -17.859 -28.766 1 98.06 266 VAL B CA 1
ATOM 4406 C C . VAL B 1 266 ? 4.125 -17.719 -30.031 1 98.06 266 VAL B C 1
ATOM 4408 O O . VAL B 1 266 ? 4.426 -18.328 -31.062 1 98.06 266 VAL B O 1
ATOM 4411 N N . VAL B 1 267 ? 3.074 -16.969 -29.875 1 97.88 267 VAL B N 1
ATOM 4412 C CA . VAL B 1 267 ? 2.213 -16.688 -31.016 1 97.88 267 VAL B CA 1
ATOM 4413 C C . VAL B 1 267 ? 2.021 -15.18 -31.156 1 97.88 267 VAL B C 1
ATOM 4415 O O . VAL B 1 267 ? 1.704 -14.492 -30.188 1 97.88 267 VAL B O 1
ATOM 4418 N N . GLY B 1 268 ? 2.219 -14.672 -32.344 1 96.56 268 GLY B N 1
ATOM 4419 C CA . GLY B 1 268 ? 1.973 -13.258 -32.594 1 96.56 268 GLY B CA 1
ATOM 4420 C C . GLY B 1 268 ? 3.08 -12.586 -33.375 1 96.56 268 GLY B C 1
ATOM 4421 O O . GLY B 1 268 ? 3.926 -13.258 -33.969 1 96.56 268 GLY B O 1
ATOM 4422 N N . ASP B 1 269 ? 3.137 -11.266 -33.344 1 94.75 269 ASP B N 1
ATOM 4423 C CA . ASP B 1 269 ? 3.906 -10.438 -34.25 1 94.75 269 ASP B CA 1
ATOM 4424 C C . ASP B 1 269 ? 5.379 -10.383 -33.844 1 94.75 269 ASP B C 1
ATOM 4426 O O . ASP B 1 269 ? 6.25 -10.172 -34.688 1 94.75 269 ASP B O 1
ATOM 4430 N N . TYR B 1 270 ? 5.688 -10.688 -32.625 1 95.94 270 TYR B N 1
ATOM 4431 C CA . TYR B 1 270 ? 7.027 -10.383 -32.156 1 95.94 270 TYR B CA 1
ATOM 4432 C C . TYR B 1 270 ? 7.738 -11.648 -31.688 1 95.94 270 TYR B C 1
ATOM 4434 O O . TYR B 1 270 ? 8.461 -11.625 -30.688 1 95.94 270 TYR B O 1
ATOM 4442 N N . LYS B 1 271 ? 7.535 -12.719 -32.375 1 95.69 271 LYS B N 1
ATOM 4443 C CA . LYS B 1 271 ? 8.133 -14.008 -32 1 95.69 271 LYS B CA 1
ATOM 4444 C C . LYS B 1 271 ? 9.648 -13.898 -31.922 1 95.69 271 LYS B C 1
ATOM 4446 O O . LYS B 1 271 ? 10.25 -14.391 -30.953 1 95.69 271 LYS B O 1
ATOM 4451 N N . ASP B 1 272 ? 10.234 -13.188 -32.875 1 95 272 ASP B N 1
ATOM 4452 C CA . ASP B 1 272 ? 11.688 -13.094 -32.906 1 95 272 ASP B CA 1
ATOM 4453 C C . ASP B 1 272 ? 12.211 -12.227 -31.75 1 95 272 ASP B C 1
ATOM 4455 O O . ASP B 1 272 ? 13.266 -12.523 -31.172 1 95 272 ASP B O 1
ATOM 4459 N N . LYS B 1 273 ? 11.508 -11.25 -31.5 1 95.69 273 LYS B N 1
ATOM 4460 C CA . LYS B 1 273 ? 11.914 -10.359 -30.422 1 95.69 273 LYS B CA 1
ATOM 4461 C C . LYS B 1 273 ? 11.875 -11.078 -29.078 1 95.69 273 LYS B C 1
ATOM 4463 O O . LYS B 1 273 ? 12.703 -10.805 -28.203 1 95.69 273 LYS B O 1
ATOM 4468 N N . VAL B 1 274 ? 10.906 -11.969 -28.922 1 97 274 VAL B N 1
ATOM 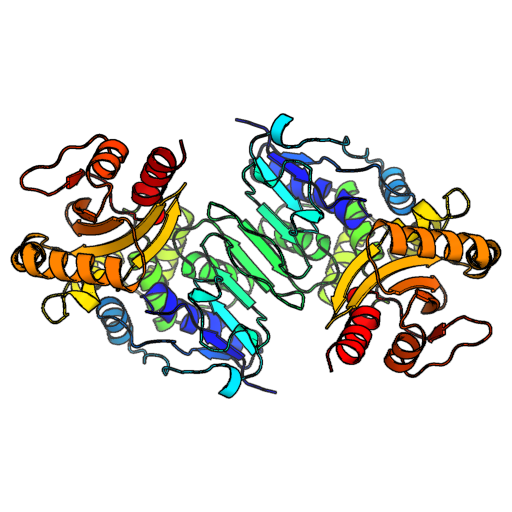4469 C CA . VAL B 1 274 ? 10.805 -12.758 -27.688 1 97 274 VAL B CA 1
ATOM 4470 C C . VAL B 1 274 ? 12.031 -13.664 -27.562 1 97 274 VAL B C 1
ATOM 4472 O O . VAL B 1 274 ? 12.633 -13.742 -26.484 1 97 274 VAL B O 1
ATOM 4475 N N . ALA B 1 275 ? 12.414 -14.281 -28.641 1 97 275 ALA B N 1
ATOM 4476 C CA . ALA B 1 275 ? 13.594 -15.141 -28.609 1 97 275 ALA B CA 1
ATOM 4477 C C . ALA B 1 275 ? 14.844 -14.344 -28.266 1 97 275 ALA B C 1
ATOM 4479 O O . ALA B 1 275 ? 15.695 -14.797 -27.5 1 97 275 ALA B O 1
ATOM 4480 N N . GLN B 1 276 ? 14.922 -13.172 -28.781 1 95.75 276 GLN B N 1
ATOM 4481 C CA . GLN B 1 276 ? 16.062 -12.297 -28.547 1 95.75 276 GLN B CA 1
ATOM 4482 C C . GLN B 1 276 ? 16.141 -11.883 -27.078 1 95.75 276 GLN B C 1
ATOM 4484 O O . GLN B 1 276 ? 17.234 -11.781 -26.516 1 95.75 276 GLN B O 1
ATOM 4489 N N . ALA B 1 277 ? 14.992 -11.695 -26.516 1 96.25 277 ALA B N 1
ATOM 4490 C CA . ALA B 1 277 ? 14.93 -11.258 -25.109 1 96.25 277 ALA B CA 1
ATOM 4491 C C . ALA B 1 277 ? 15.57 -12.281 -24.188 1 96.25 277 ALA B C 1
ATOM 4493 O O . ALA B 1 277 ? 16.125 -11.93 -23.141 1 96.25 277 ALA B O 1
ATOM 4494 N N . PHE B 1 278 ? 15.547 -13.547 -24.625 1 97 278 PHE B N 1
ATOM 4495 C CA . PHE B 1 278 ? 16.062 -14.617 -23.781 1 97 278 PHE B CA 1
ATOM 4496 C C . PHE B 1 278 ? 17.391 -15.148 -24.328 1 97 278 PHE B C 1
ATOM 4498 O O . PHE B 1 278 ? 17.906 -16.156 -23.844 1 97 278 PHE B O 1
ATOM 4505 N N . ASN B 1 279 ? 17.922 -14.477 -25.344 1 95.94 279 ASN B N 1
ATOM 4506 C CA . ASN B 1 279 ? 19.125 -14.938 -26.016 1 95.94 279 ASN B CA 1
ATOM 4507 C C . ASN B 1 279 ? 19.031 -16.422 -26.391 1 95.94 279 ASN B C 1
ATOM 4509 O O . ASN B 1 279 ? 19.953 -17.188 -26.094 1 95.94 279 ASN B O 1
ATOM 4513 N N . SER B 1 280 ? 17.906 -16.781 -26.844 1 95.75 280 SER B N 1
ATOM 4514 C CA . SER B 1 280 ? 17.625 -18.141 -27.234 1 95.75 280 SER B CA 1
ATOM 4515 C C . SER B 1 280 ? 17.125 -18.219 -28.688 1 95.75 280 SER B C 1
ATOM 4517 O O . SER B 1 280 ? 17.047 -17.188 -29.359 1 95.75 280 SER B O 1
ATOM 4519 N N . SER B 1 281 ? 17 -19.453 -29.219 1 96.12 281 SER B N 1
ATOM 4520 C CA . SER B 1 281 ? 16.516 -19.656 -30.562 1 96.12 281 SER B CA 1
ATOM 4521 C C . SER B 1 281 ? 15.43 -20.734 -30.594 1 96.12 281 SER B C 1
ATOM 4523 O O . SER B 1 281 ? 15.414 -21.641 -29.75 1 96.12 281 SER B O 1
ATOM 4525 N N . TYR B 1 282 ? 14.602 -20.531 -31.594 1 96.5 282 TYR B N 1
ATOM 4526 C CA . TYR B 1 282 ? 13.523 -21.5 -31.734 1 96.5 282 TYR B CA 1
ATOM 4527 C C . TYR B 1 282 ? 14.047 -22.812 -32.312 1 96.5 282 TYR B C 1
ATOM 4529 O O . TYR B 1 282 ? 14.875 -22.812 -33.219 1 96.5 282 TYR B O 1
ATOM 4537 N N . THR B 1 283 ? 13.766 -23.844 -31.688 1 96.31 283 THR B N 1
ATOM 4538 C CA . THR B 1 283 ? 13.898 -25.188 -32.219 1 96.31 283 THR B CA 1
ATOM 4539 C C . THR B 1 283 ? 12.531 -25.844 -32.375 1 96.31 283 THR B C 1
ATOM 4541 O O . THR B 1 283 ? 11.82 -26.062 -31.391 1 96.31 283 THR B O 1
ATOM 4544 N N . ASP B 1 284 ? 12.102 -26.125 -33.656 1 94.44 284 ASP B N 1
ATOM 4545 C CA . ASP B 1 284 ? 10.781 -26.672 -33.938 1 94.44 284 ASP B CA 1
ATOM 4546 C C . ASP B 1 284 ? 9.68 -25.766 -33.375 1 94.44 284 ASP B C 1
ATOM 4548 O O . ASP B 1 284 ? 8.719 -26.25 -32.781 1 94.44 284 ASP B O 1
ATOM 4552 N N . GLY B 1 285 ? 9.953 -24.5 -33.375 1 95.12 285 GLY B N 1
ATOM 4553 C CA . GLY B 1 285 ? 8.945 -23.516 -33 1 95.12 285 GLY B CA 1
ATOM 4554 C C . GLY B 1 285 ? 8.852 -23.297 -31.5 1 95.12 285 GLY B C 1
ATOM 4555 O O . GLY B 1 285 ? 7.988 -22.547 -31.031 1 95.12 285 GLY B O 1
ATOM 4556 N N . LEU B 1 286 ? 9.742 -23.906 -30.75 1 97.25 286 LEU B N 1
ATOM 4557 C CA . LEU B 1 286 ? 9.703 -23.797 -29.297 1 97.25 286 LEU B CA 1
ATOM 4558 C C . LEU B 1 286 ? 10.977 -23.156 -28.75 1 97.25 286 LEU B C 1
ATOM 4560 O O . LEU B 1 286 ? 12.055 -23.344 -29.312 1 97.25 286 LEU B O 1
ATOM 4564 N N . LEU B 1 287 ? 10.82 -22.297 -27.703 1 97.62 287 LEU B N 1
ATOM 4565 C CA . LEU B 1 287 ? 11.961 -21.844 -26.922 1 97.62 287 LEU B CA 1
ATOM 4566 C C . LEU B 1 287 ? 12.148 -22.703 -25.672 1 97.62 287 LEU B C 1
ATOM 4568 O O . LEU B 1 287 ? 11.172 -23.078 -25.016 1 97.62 287 LEU B O 1
ATOM 4572 N N . THR B 1 288 ? 13.352 -23.094 -25.438 1 97.44 288 THR B N 1
ATOM 4573 C CA . THR B 1 288 ? 13.688 -23.812 -24.203 1 97.44 288 THR B CA 1
ATOM 4574 C C . THR B 1 288 ? 14.539 -22.922 -23.297 1 97.44 288 THR B C 1
ATOM 4576 O O . THR B 1 288 ? 15.602 -22.453 -23.703 1 97.44 288 THR B O 1
ATOM 4579 N N . LEU B 1 289 ? 14.062 -22.734 -22.078 1 97.75 289 LEU B N 1
ATOM 4580 C CA . LEU B 1 289 ? 14.711 -21.812 -21.141 1 97.75 289 LEU B CA 1
ATOM 4581 C C . LEU B 1 289 ? 15.094 -22.531 -19.859 1 97.75 289 LEU B C 1
ATOM 4583 O O . LEU B 1 289 ? 14.312 -22.562 -18.906 1 97.75 289 LEU B O 1
ATOM 4587 N N . PRO B 1 290 ? 16.312 -23.094 -19.797 1 96.69 290 PRO B N 1
ATOM 4588 C CA . PRO B 1 290 ? 16.766 -23.75 -18.562 1 96.69 290 PRO B CA 1
ATOM 4589 C C . PRO B 1 290 ? 16.891 -22.766 -17.391 1 96.69 290 PRO B C 1
ATOM 4591 O O . PRO B 1 290 ? 17.422 -21.672 -17.547 1 96.69 290 PRO B O 1
ATOM 4594 N N . GLY B 1 291 ? 16.359 -23.156 -16.328 1 95.75 291 GLY B N 1
ATOM 4595 C CA . GLY B 1 291 ? 16.484 -22.359 -15.117 1 95.75 291 GLY B CA 1
ATOM 4596 C C . GLY B 1 291 ? 15.453 -21.266 -15 1 95.75 291 GLY B C 1
ATOM 4597 O O . GLY B 1 291 ? 15.414 -20.531 -14.008 1 95.75 291 GLY B O 1
ATOM 4598 N N . VAL B 1 292 ? 14.617 -21.078 -16 1 96.19 292 VAL B N 1
ATOM 4599 C CA . VAL B 1 292 ? 13.562 -20.078 -15.977 1 96.19 292 VAL B CA 1
ATOM 4600 C C . VAL B 1 292 ? 12.266 -20.703 -15.484 1 96.19 292 VAL B C 1
ATOM 4602 O O . VAL B 1 292 ? 11.703 -21.594 -16.125 1 96.19 292 VAL B O 1
ATOM 4605 N N . VAL B 1 293 ? 11.812 -20.25 -14.305 1 95.69 293 VAL B N 1
ATOM 4606 C CA . VAL B 1 293 ? 10.633 -20.891 -13.734 1 95.69 293 VAL B CA 1
ATOM 4607 C C . VAL B 1 293 ? 9.648 -19.828 -13.25 1 95.69 293 VAL B C 1
ATOM 4609 O O . VAL B 1 293 ? 8.539 -20.141 -12.828 1 95.69 293 VAL B O 1
ATOM 4612 N N . SER B 1 294 ? 10.047 -18.562 -13.312 1 94.12 294 SER B N 1
ATOM 4613 C CA . SER B 1 294 ? 9.227 -17.484 -12.766 1 94.12 294 SER B CA 1
ATOM 4614 C C . SER B 1 294 ? 8.82 -16.5 -13.852 1 94.12 294 SER B C 1
ATOM 4616 O O . SER B 1 294 ? 9.672 -15.812 -14.43 1 94.12 294 SER B O 1
ATOM 4618 N N . ARG B 1 295 ? 7.555 -16.438 -14.086 1 92.75 295 ARG B N 1
ATOM 4619 C CA . ARG B 1 295 ? 7.035 -15.438 -15.016 1 92.75 295 ARG B CA 1
ATOM 4620 C C . ARG B 1 295 ? 7.422 -14.031 -14.57 1 92.75 295 ARG B C 1
ATOM 4622 O O . ARG B 1 295 ? 7.887 -13.227 -15.375 1 92.75 295 ARG B O 1
ATOM 4629 N N . LYS B 1 296 ? 7.273 -13.766 -13.289 1 87.38 296 LYS B N 1
ATOM 4630 C CA . LYS B 1 296 ? 7.426 -12.438 -12.703 1 87.38 296 LYS B CA 1
ATOM 4631 C C . LYS B 1 296 ? 8.883 -11.984 -12.734 1 87.38 296 LYS B C 1
ATOM 4633 O O . LYS B 1 296 ? 9.18 -10.836 -13.07 1 87.38 296 LYS B O 1
ATOM 4638 N N . LYS B 1 297 ? 9.812 -12.844 -12.477 1 93.06 297 LYS B N 1
ATOM 4639 C CA . LYS B 1 297 ? 11.195 -12.43 -12.25 1 93.06 297 LYS B CA 1
ATOM 4640 C C . LYS B 1 297 ? 12.078 -12.773 -13.445 1 93.06 297 LYS B C 1
ATOM 4642 O O . LYS B 1 297 ? 13.133 -12.164 -13.641 1 93.06 297 LYS B O 1
ATOM 4647 N N . GLN B 1 298 ? 11.617 -13.703 -14.242 1 95.56 298 GLN B N 1
ATOM 4648 C CA . GLN B 1 298 ? 12.562 -14.203 -15.234 1 95.56 298 GLN B CA 1
ATOM 4649 C C . GLN B 1 298 ? 12.008 -14.078 -16.641 1 95.56 298 GLN B C 1
ATOM 4651 O O . GLN B 1 298 ? 12.758 -14.133 -17.625 1 95.56 298 GLN B O 1
ATOM 4656 N N . VAL B 1 299 ? 10.711 -13.938 -16.766 1 95.94 299 VAL B N 1
ATOM 4657 C CA . VAL B 1 299 ? 10.117 -13.867 -18.109 1 95.94 299 VAL B CA 1
ATOM 4658 C C . VAL B 1 299 ? 9.758 -12.414 -18.422 1 95.94 299 VAL B C 1
ATOM 4660 O O . VAL B 1 299 ? 10.172 -11.891 -19.469 1 95.94 299 VAL B O 1
ATOM 4663 N N . VAL B 1 300 ? 9.156 -11.719 -17.531 1 92.88 300 VAL B N 1
ATOM 4664 C CA . VAL B 1 300 ? 8.617 -10.383 -17.781 1 92.88 300 VAL B CA 1
ATOM 4665 C C . VAL B 1 300 ? 9.766 -9.391 -17.922 1 92.88 300 VAL B C 1
ATOM 4667 O O . VAL B 1 300 ? 9.805 -8.609 -18.875 1 92.88 300 VAL B O 1
ATOM 4670 N N . PRO B 1 301 ? 10.797 -9.438 -17.078 1 91.38 301 PRO B N 1
ATOM 4671 C CA . PRO B 1 301 ? 11.82 -8.391 -17.141 1 91.38 301 PRO B CA 1
ATOM 4672 C C . PRO B 1 301 ? 12.609 -8.406 -18.438 1 91.38 301 PRO B C 1
ATOM 4674 O O . PRO B 1 301 ? 12.734 -7.375 -19.109 1 91.38 301 PRO B O 1
ATOM 4677 N N . PRO B 1 302 ? 13.141 -9.547 -18.875 1 95.06 302 PRO B N 1
ATOM 4678 C CA . PRO B 1 302 ? 13.859 -9.523 -20.156 1 95.06 302 PRO B CA 1
ATOM 4679 C C . PRO B 1 302 ? 12.977 -9.07 -21.312 1 95.06 302 PRO B C 1
ATOM 4681 O O . PRO B 1 302 ? 13.469 -8.414 -22.25 1 95.06 302 PRO B O 1
ATOM 4684 N N . LEU B 1 303 ? 11.719 -9.383 -21.297 1 95.75 303 LEU B N 1
ATOM 4685 C CA . LEU B 1 303 ? 10.805 -8.922 -22.344 1 95.75 303 LEU B CA 1
ATOM 4686 C C . LEU B 1 303 ? 10.617 -7.414 -22.266 1 95.75 303 LEU B C 1
ATOM 4688 O O . LEU B 1 303 ? 10.586 -6.734 -23.297 1 95.75 303 LEU B O 1
ATOM 4692 N N . THR B 1 304 ? 10.477 -6.945 -21.031 1 91.06 304 THR B N 1
ATOM 4693 C CA . THR B 1 304 ? 10.32 -5.508 -20.844 1 91.06 304 THR B CA 1
ATOM 4694 C C . THR B 1 304 ? 11.523 -4.758 -21.422 1 91.06 304 THR B C 1
ATOM 4696 O O . THR B 1 304 ? 11.352 -3.752 -22.109 1 91.06 304 THR B O 1
ATOM 4699 N N . VAL B 1 305 ? 12.727 -5.23 -21.156 1 90.94 305 VAL B N 1
ATOM 4700 C CA . VAL B 1 305 ? 13.953 -4.613 -21.656 1 90.94 305 VAL B CA 1
ATOM 4701 C C . VAL B 1 305 ? 13.961 -4.664 -23.188 1 90.94 305 VAL B C 1
ATOM 4703 O O . VAL B 1 305 ? 14.258 -3.662 -23.844 1 90.94 305 VAL B O 1
ATOM 4706 N N . ALA B 1 306 ? 13.602 -5.762 -23.719 1 93.38 306 ALA B N 1
ATOM 4707 C CA . ALA B 1 306 ? 13.648 -5.969 -25.172 1 93.38 306 ALA B CA 1
ATOM 4708 C C . ALA B 1 306 ? 12.625 -5.086 -25.875 1 93.38 306 ALA B C 1
ATOM 4710 O O . ALA B 1 306 ? 12.875 -4.605 -26.984 1 93.38 306 ALA B O 1
ATOM 4711 N N . PHE B 1 307 ? 11.5 -4.871 -25.297 1 92.75 307 PHE B N 1
ATOM 4712 C CA . PHE B 1 307 ? 10.414 -4.176 -25.969 1 92.75 307 PHE B CA 1
ATOM 4713 C C . PHE B 1 307 ? 10.469 -2.68 -25.688 1 92.75 307 PHE B C 1
ATOM 4715 O O . PHE B 1 307 ? 9.969 -1.87 -26.469 1 92.75 307 PHE B O 1
ATOM 4722 N N . GLU B 1 308 ? 10.945 -2.283 -24.516 1 84.56 308 GLU B N 1
ATOM 4723 C CA . GLU B 1 308 ? 11 -0.868 -24.156 1 84.56 308 GLU B CA 1
ATOM 4724 C C . GLU B 1 308 ? 12.367 -0.266 -24.484 1 84.56 308 GLU B C 1
ATOM 4726 O O . GLU B 1 308 ? 12.516 0.957 -24.516 1 84.56 308 GLU B O 1
ATOM 4731 N N . GLY B 1 309 ? 13.43 -0.958 -24.516 1 74.88 309 GLY B N 1
ATOM 4732 C CA . GLY B 1 309 ? 14.758 -0.471 -24.859 1 74.88 309 GLY B CA 1
ATOM 4733 C C . GLY B 1 309 ? 14.953 -0.306 -26.359 1 74.88 309 GLY B C 1
ATOM 4734 O O . GLY B 1 309 ? 14.148 -0.787 -27.156 1 74.88 309 GLY B O 1
#

Foldseek 3Di:
DAAAEEFEFALDELQGQLVLVLVQVVVVVVPGRYFYAYQDDYFQLNVVLCVVLVHDGHHHDAACLVRGQEYAYEQDAAPVGHHHPPLRHAYAYYQHADDDDNHDGPDDHHYHYHQAQGSLLVSLVVCVVVVHDDALSSLSSSLSRLCVSCLNVLRPSHDPSSVVSSVVSCVSNVHDSVVVSVVSLASNAPCVPPALLCQLVNAWDWDDAAPFIEIEEEDEHQDVVSVVVCVVRNQVSVVVCCVVVVHQKYWYWYANSVQRKIKIAMHHDCLVLLCVLQVFDDDVRITIHHNDDDCVPRRPVSSNVSRHD/DAAAEEFEFALDELQGQLVLVLVQVVVVVVPGRYAYAYQDDYAQLNVVLCVVLVHDGHHHDAACLVRGQEYAYEQDAAPVGHHHPPLRHAYAYYQHADDDDNHDGPDDHHYHYDQAQGSLLVSLVVCVVVVHDDALSSLSSSLSRLCVSCLNVLRPSHDPSSVVSNVVSCVSNVHDSVVVSVVSLASNAPCLPPALLCQLVNAWDWDDAAPFIEIEGEDEHQDVVSVVVCVVRNQVSQVVCCVVVVHQKYWYWYANSVQRKIKIAMHHDCLVLLCVLQVFDDDVRITIHHNDDDCVPRRPVSSNVSRHD

Solvent-accessible surface area (backbone atoms only — not comparable to full-atom values): 31208 Å² total; per-residue (Å²): 130,70,50,32,39,18,26,22,24,53,65,26,52,42,46,18,53,32,36,8,48,49,47,18,52,52,40,38,76,72,71,43,63,44,39,40,34,25,56,38,73,70,41,56,30,34,43,48,48,30,58,74,49,71,46,79,79,52,57,66,54,66,54,42,52,80,72,27,55,36,32,30,33,22,54,44,66,34,55,92,41,42,52,52,45,52,89,75,32,44,66,49,35,33,38,24,29,56,44,46,42,73,40,69,49,95,51,48,24,35,33,45,27,39,69,41,36,27,41,42,40,53,51,50,52,49,30,60,74,70,69,48,84,75,53,43,49,50,22,42,37,36,28,50,16,38,28,60,59,7,56,70,68,68,27,86,57,38,37,73,63,40,51,54,44,34,53,54,22,20,60,60,38,66,53,58,59,67,64,52,41,53,52,34,55,54,48,44,32,71,55,83,87,51,50,52,65,54,55,60,54,60,49,49,49,78,43,80,32,66,94,43,34,35,34,43,20,46,48,59,25,82,52,63,63,70,58,56,72,42,39,69,57,39,52,50,41,46,50,49,51,23,66,75,70,63,36,43,28,35,40,40,36,41,24,22,73,81,74,37,33,18,40,33,47,62,48,59,80,48,51,68,55,55,30,56,36,67,74,49,63,69,56,96,72,29,37,73,38,79,72,40,71,35,61,79,76,58,47,46,50,40,45,41,51,55,47,58,98,130,71,52,32,38,17,25,22,25,51,64,27,52,41,46,18,53,32,35,9,46,49,47,17,51,52,39,38,77,72,71,44,63,44,41,41,34,26,56,39,73,71,42,56,30,36,44,45,49,29,58,74,47,73,45,79,78,53,57,66,54,66,54,42,50,82,72,27,56,36,31,30,34,21,54,43,66,34,54,92,41,41,53,52,45,52,89,75,30,44,67,49,35,35,37,23,30,56,44,46,40,74,40,68,50,95,50,47,24,34,33,44,27,39,67,41,34,26,40,42,40,54,50,50,52,48,30,60,74,71,69,48,84,76,52,42,50,51,22,41,37,36,28,49,16,38,28,60,60,7,56,70,67,67,26,87,57,40,37,74,62,38,54,53,44,34,52,56,23,20,58,61,38,67,52,57,59,69,62,52,39,52,53,34,56,55,48,43,31,71,56,84,85,52,52,52,66,53,56,59,52,59,49,48,51,77,42,81,32,65,93,40,34,36,33,40,18,46,47,58,25,82,53,63,63,71,59,53,74,42,39,70,58,39,51,49,40,46,50,50,50,22,68,76,71,64,36,44,27,36,40,41,36,41,23,21,72,81,75,37,32,17,42,32,45,61,48,59,80,48,50,66,56,53,30,56,37,66,75,48,64,70,57,96,73,29,38,73,37,78,73,38,70,34,62,79,75,58,48,47,49,39,43,43,50,56,47,57,97

Sequence (618 aa):
MSKLLVFGHQNPDTDAITSAISYAFLLRQLGEDAEAVALGTPNEETQYALNYFKKEAPRVIGDVSQETNSVALVDHNEVQQSATGVEKVEVEFVVDHHRIANFQTANPLFYRAEPVGCTNTILYKMYKEYGVEVPKDIAGLMVSAIVSDTLLFKSPTCTQQDIEAATDLANIAEIDVNVYGLEMLKAGTNLGDKSEAELIDLDAKSFPMGGANLRIAQVNVVDPEELLARREALEESMRAANSENGYDTFVFVITNILTSVSTVLVVGDYKDKVAQAFNSSYTDGLLTLPGVVSRKKQVVPPLTVAFEGMSKLLVFGHQNPDTDAITSAISYAFLLRQLGEDAEAVALGTPNEETQYALNYFKKEAPRVIGDVSQETNSVALVDHNEVQQSATGVEKVEVEFVVDHHRIANFQTANPLFYRAEPVGCTNTILYKMYKEYGVEVPKDIAGLMVSAIVSDTLLFKSPTCTQQDIEAATDLANIAEIDVNVYGLEMLKAGTNLGDKSEAELIDLDAKSFPMGGANLRIAQVNVVDPEELLARREALEESMRAANSENGYDTFVFVITNILTSVSTVLVVGDYKDKVAQAFNSSYTDGLLTLPGVVSRKKQVVPPLTVAFEG

InterPro domains:
  IPR001667 DDH domain [PF01368] (3-146)
  IPR004097 DHHA2 domain [PF02833] (183-304)
  IPR004097 DHHA2 domain [SM01131] (181-307)
  IPR022934 Manganese-dependent inorganic pyrophosphatase, probable [MF_00207] (3-309)
  IPR038222 DHHA2 domain superfamily [G3DSA:3.10.310.20] (191-309)
  IPR038763 DHH phosphoesterase superfamily [SSF64182] (2-304)
  IPR051319 Bifunctional oligoribonuclease/pAp-phosphatase and c-di-AMP PDE [PTHR47618] (2-248)